Protein AF-0000000081656030 (afdb_homodimer)

Solvent-accessible surface area (backbone atoms only — not comparable to full-atom values): 34416 Å² total; per-residue (Å²): 135,82,82,79,78,76,77,78,74,77,77,77,74,77,75,71,81,72,74,79,58,59,51,71,50,80,95,66,42,71,49,53,39,51,84,74,44,51,61,42,99,42,71,50,68,56,66,80,63,26,50,69,39,39,33,39,32,31,85,90,32,71,89,48,76,42,68,44,46,62,89,38,67,62,38,49,74,75,44,86,71,51,58,90,35,42,36,38,35,43,28,56,27,73,68,33,45,62,78,39,66,64,54,49,51,38,52,50,44,48,53,70,66,42,83,39,33,36,32,37,43,23,40,29,65,37,20,55,50,68,49,47,54,47,27,60,26,25,33,58,55,51,9,39,51,52,38,46,32,51,50,47,48,43,73,75,42,80,42,54,50,68,39,31,34,37,38,9,27,23,51,13,14,31,21,47,19,38,26,15,66,70,33,92,62,44,32,26,29,34,38,25,26,15,31,39,13,81,71,28,60,92,49,51,69,87,63,25,44,32,39,83,24,17,74,34,18,38,30,35,23,23,10,24,35,54,52,74,93,39,66,22,48,11,30,66,70,86,37,32,45,27,30,34,22,46,52,77,10,39,67,40,70,56,42,69,70,92,51,32,52,62,38,14,45,48,42,30,57,52,51,32,42,49,28,53,69,53,82,47,47,37,61,23,16,35,36,80,50,62,90,86,45,70,87,49,32,46,90,51,59,65,92,67,24,38,46,32,56,48,67,69,46,53,83,62,59,62,44,42,27,40,34,65,61,40,55,51,86,68,35,46,76,88,136,80,80,75,77,78,75,78,76,75,78,76,73,75,76,70,79,70,73,78,57,58,51,71,50,82,95,66,42,71,48,53,40,51,82,74,43,50,61,43,98,42,72,50,66,55,66,79,63,26,51,70,39,38,32,39,31,30,84,89,32,72,88,47,77,41,68,45,46,62,89,37,68,63,39,49,73,74,45,87,71,49,58,90,36,43,35,38,36,42,28,55,27,74,69,35,45,61,76,38,65,66,55,48,50,38,52,50,45,48,52,72,67,42,82,38,35,36,32,38,43,22,40,29,66,36,20,56,51,68,50,46,57,48,27,59,27,27,32,60,54,53,10,39,52,52,38,45,31,51,50,46,48,44,72,75,43,81,44,54,50,70,38,30,33,37,39,8,28,23,51,12,15,32,22,47,20,38,26,16,66,71,33,93,61,45,33,26,28,34,38,26,27,15,31,40,13,82,71,29,58,92,49,50,67,89,63,24,44,33,41,84,25,18,74,34,19,38,29,35,23,25,10,23,36,53,50,74,94,40,67,22,48,12,30,68,68,85,39,30,44,27,29,34,22,46,52,76,10,38,67,41,70,55,41,68,70,91,51,32,50,62,39,14,46,48,42,30,57,52,51,32,42,49,28,54,69,54,83,50,51,36,60,23,20,35,36,80,49,61,89,86,46,69,88,50,32,47,91,51,58,65,91,68,24,40,45,32,55,50,68,70,46,54,83,63,60,61,45,41,28,40,34,65,59,40,56,50,86,69,36,46,67,99

pLDDT: mean 89.79, std 16.65, range [24.06, 98.88]

Secondary structure (DSSP, 8-state):
---------------------EEE-GGG-EEE-STTS-SSS-PPPPHHHH--EEEEE-GGGTTS-EEPPTT-HHHHHTS---TTS-EEEEE--TT--TTSHHHHHHHHHHHHHS--EEEEEE-HHHHS-SBHHHHHHHHHHHHHHHHHHHHHHHHHS---GGGEEEEEETHHHHHHHHHHHH-SS--SEEEEES-B-TTTTT--TTTS--GGGSSEEEEE-SS-S-SSSS---B--S--SSEEEEEGGGS--TT--STTHHHHHHHHHHHHHHHHHHTSS--EEEEE-SSTT-GGGB-SS-TTT-EEE-STT--SSS-EEEEE-B-SSSS-B--/---------------------EEE-GGG-EEE-STTS-SSS-PPPPHHHH--EEEEE-GGGTTS-EEPPTT-HHHHHTS---TTS-EEEEE--TT--TTSHHHHHHHHHHHHHS--EEEEEE-HHHHS-SBHHHHHHHHHHHHHHHHHHHHHHHHHS---GGGEEEEEETHHHHHHHHHHHH-SS--SEEEEES-B-TTTTT--TTTS--GGGSSEEEEE-SS-S-SSSS---B--S--SSEEEEEGGGS--TT--STTHHHHHHHHHHHHHHHHHHTSS--EEEEB-SSTT-GGGB-SS-TTT-EEE-STT--SSS-EEEEE---SSSS----

Nearest PDB structures (foldseek):
  1gpl-assembly1_A  TM=9.445E-01  e=8.316E-36  Cavia porcellus
  2oxe-assembly1_A  TM=9.152E-01  e=4.847E-36  Homo sapiens
  2oxe-assembly2_B  TM=9.142E-01  e=9.376E-36  Homo sapiens
  1bu8-assembly1_A  TM=9.340E-01  e=2.930E-35  Rattus norvegicus
  1hpl-assembly2_B  TM=9.244E-01  e=8.948E-34  Equus caballus

InterPro domains:
  IPR000734 Triacylglycerol lipase family [PR00821] (75-94)
  IPR000734 Triacylglycerol lipase family [PR00821] (96-110)
  IPR000734 Triacylglycerol lipase family [PR00821] (140-159)
  IPR000734 Triacylglycerol lipase family [PR00821] (163-181)
  IPR000734 Triacylglycerol lipase family [PR00821] (263-278)
  IPR000734 Triacylglycerol lipase family [PR00821] (293-310)
  IPR000734 Triacylglycerol lipase family [PTHR11610] (12-333)
  IPR002331 Pancreatic lipase [PR00823] (22-39)
  IPR002331 Pancreatic lipase [PR00823] (72-86)
  IPR002331 Pancreatic lipase [PR00823] (95-114)
  IPR002331 Pancreatic lipase [PR00823] (223-240)
  IPR013818 Lipase [PF00151] (22-331)
  IPR029058 Alpha/Beta hydrolase fold [G3DSA:3.40.50.1820] (20-333)
  IPR029058 Alpha/Beta hydrolase fold [SSF53474] (34-332)
  IPR033906 Lipase, N-terminal [cd00707] (50-327)

Structure (mmCIF, N/CA/C/O backbone):
data_AF-0000000081656030-model_v1
#
loop_
_entity.id
_entity.type
_entity.pdbx_description
1 polymer 'Pancreatic lipase-related protein 2-like'
#
loop_
_atom_site.group_PDB
_atom_site.id
_atom_site.type_symbol
_atom_site.label_atom_id
_atom_site.label_alt_id
_atom_site.label_comp_id
_atom_site.label_asym_id
_atom_site.label_entity_id
_atom_site.label_seq_id
_atom_site.pdbx_PDB_ins_code
_atom_site.Cartn_x
_atom_site.Cartn_y
_atom_site.Cartn_z
_atom_site.occupancy
_atom_site.B_iso_or_equiv
_atom_site.auth_seq_id
_atom_site.auth_comp_id
_atom_site.auth_asym_id
_atom_site.auth_atom_id
_atom_site.pdbx_PDB_model_num
ATOM 1 N N . MET A 1 1 ? 15.175 39.237 -67.947 1 24.47 1 MET A N 1
ATOM 2 C CA . MET A 1 1 ? 14.225 39.653 -66.919 1 24.47 1 MET A CA 1
ATOM 3 C C . MET A 1 1 ? 13.581 38.443 -66.251 1 24.47 1 MET A C 1
ATOM 5 O O . MET A 1 1 ? 12.549 37.951 -66.71 1 24.47 1 MET A O 1
ATOM 9 N N . PHE A 1 2 ? 14.295 37.339 -65.993 1 30.3 2 PHE A N 1
ATOM 10 C CA . PHE A 1 2 ? 13.837 36.055 -65.474 1 30.3 2 PHE A CA 1
ATOM 11 C C . PHE A 1 2 ? 13.115 36.235 -64.144 1 30.3 2 PHE A C 1
ATOM 13 O O . PHE A 1 2 ? 13.566 36.995 -63.285 1 30.3 2 PHE A O 1
ATOM 20 N N . ILE A 1 3 ? 11.73 35.967 -64.131 1 29.71 3 ILE A N 1
ATOM 21 C CA . ILE A 1 3 ? 10.666 35.961 -63.133 1 29.71 3 ILE A CA 1
ATOM 22 C C . ILE A 1 3 ? 11.028 35.005 -61.998 1 29.71 3 ILE A C 1
ATOM 24 O O . ILE A 1 3 ? 11.271 33.819 -62.232 1 29.71 3 ILE A O 1
ATOM 28 N N . THR A 1 4 ? 11.648 35.524 -60.893 1 27.37 4 THR A N 1
ATOM 29 C CA . THR A 1 4 ? 12.023 34.921 -59.619 1 27.37 4 THR A CA 1
ATOM 30 C C . THR A 1 4 ? 10.803 34.326 -58.922 1 27.37 4 THR A C 1
ATOM 32 O O . THR A 1 4 ? 9.842 35.039 -58.626 1 27.37 4 THR A O 1
ATOM 35 N N . SER A 1 5 ? 10.361 33.138 -59.379 1 29.13 5 SER A N 1
ATOM 36 C CA . SER A 1 5 ? 9.271 32.431 -58.714 1 29.13 5 SER A CA 1
ATOM 37 C C . SER A 1 5 ? 9.526 32.305 -57.216 1 29.13 5 SER A C 1
ATOM 39 O O . SER A 1 5 ? 10.54 31.741 -56.799 1 29.13 5 SER A O 1
ATOM 41 N N . LEU A 1 6 ? 9.053 33.251 -56.436 1 27.54 6 LEU A N 1
ATOM 42 C CA . LEU A 1 6 ? 9.099 33.254 -54.978 1 27.54 6 LEU A CA 1
ATOM 43 C C . LEU A 1 6 ? 8.357 32.049 -54.409 1 27.54 6 LEU A C 1
ATOM 45 O O . LEU A 1 6 ? 7.155 31.892 -54.631 1 27.54 6 LEU A O 1
ATOM 49 N N . ILE A 1 7 ? 9.037 30.915 -54.288 1 27.22 7 ILE A N 1
ATOM 50 C CA . ILE A 1 7 ? 8.484 29.746 -53.614 1 27.22 7 ILE A CA 1
ATOM 51 C C . ILE A 1 7 ? 8.131 30.101 -52.171 1 27.22 7 ILE A C 1
ATOM 53 O O . ILE A 1 7 ? 9.006 30.469 -51.384 1 27.22 7 ILE A O 1
ATOM 57 N N . VAL A 1 8 ? 6.852 30.499 -51.89 1 26.18 8 VAL A N 1
ATOM 58 C CA . VAL A 1 8 ? 6.315 30.676 -50.545 1 26.18 8 VAL A CA 1
ATOM 59 C C . VAL A 1 8 ? 6.322 29.339 -49.806 1 26.18 8 VAL A C 1
ATOM 61 O O . VAL A 1 8 ? 5.657 28.388 -50.224 1 26.18 8 VAL A O 1
ATOM 64 N N . ILE A 1 9 ? 7.454 29.018 -49.207 1 27.06 9 ILE A N 1
ATOM 65 C CA . ILE A 1 9 ? 7.518 27.881 -48.295 1 27.06 9 ILE A CA 1
ATOM 66 C C . ILE A 1 9 ? 6.54 28.09 -47.141 1 27.06 9 ILE A C 1
ATOM 68 O O . ILE A 1 9 ? 6.688 29.029 -46.356 1 27.06 9 ILE A O 1
ATOM 72 N N . GLY A 1 10 ? 5.291 27.71 -47.372 1 25.87 10 GLY A N 1
ATOM 73 C CA . GLY A 1 10 ? 4.337 27.695 -46.275 1 25.87 10 GLY A CA 1
ATOM 74 C C . GLY A 1 10 ? 4.826 26.913 -45.07 1 25.87 10 GLY A C 1
ATOM 75 O O . GLY A 1 10 ? 5.116 25.719 -45.174 1 25.87 10 GLY A O 1
ATOM 76 N N . ILE A 1 11 ? 5.406 27.571 -44.088 1 28.11 11 ILE A N 1
ATOM 77 C CA . ILE A 1 11 ? 5.729 27.052 -42.764 1 28.11 11 ILE A CA 1
ATOM 78 C C . ILE A 1 11 ? 4.463 26.525 -42.093 1 28.11 11 ILE A C 1
ATOM 80 O O . ILE A 1 11 ? 3.53 27.288 -41.83 1 28.11 11 ILE A O 1
ATOM 84 N N . PHE A 1 12 ? 4.054 25.307 -42.405 1 27.23 12 PHE A N 1
ATOM 85 C CA . PHE A 1 12 ? 3.037 24.661 -41.584 1 27.23 12 PHE A CA 1
ATOM 86 C C . PHE A 1 12 ? 3.465 24.621 -40.122 1 27.23 12 PHE A C 1
ATOM 88 O O . PHE A 1 12 ? 4.444 23.958 -39.774 1 27.23 12 PHE A O 1
ATOM 95 N N . CYS A 1 13 ? 3.16 25.627 -39.32 1 26.56 13 CYS A N 1
ATOM 96 C CA . CYS A 1 13 ? 3.208 25.591 -37.862 1 26.56 13 CYS A CA 1
ATOM 97 C C . CYS A 1 13 ? 2.353 24.454 -37.316 1 26.56 13 CYS A C 1
ATOM 99 O O . CYS A 1 13 ? 1.128 24.474 -37.448 1 26.56 13 CYS A O 1
ATOM 101 N N . SER A 1 14 ? 2.789 23.254 -37.341 1 28.54 14 SER A N 1
ATOM 102 C CA . SER A 1 14 ? 2.119 22.245 -36.527 1 28.54 14 SER A CA 1
ATOM 103 C C . SER A 1 14 ? 1.804 22.778 -35.134 1 28.54 14 SER A C 1
ATOM 105 O O . SER A 1 14 ? 2.708 23.182 -34.399 1 28.54 14 SER A O 1
ATOM 107 N N . VAL A 1 15 ? 0.616 23.292 -34.892 1 32.31 15 VAL A N 1
ATOM 108 C CA . VAL A 1 15 ? 0.016 23.562 -33.59 1 32.31 15 VAL A CA 1
ATOM 109 C C . VAL A 1 15 ? 0.138 22.328 -32.699 1 32.31 15 VAL A C 1
ATOM 111 O O . VAL A 1 15 ? -0.451 21.283 -32.99 1 32.31 15 VAL A O 1
ATOM 114 N N . SER A 1 16 ? 1.2 22.085 -32.021 1 32.71 16 SER A N 1
ATOM 115 C CA . SER A 1 16 ? 1.255 21.169 -30.887 1 32.71 16 SER A CA 1
ATOM 116 C C . SER A 1 16 ? 0.045 21.344 -29.975 1 32.71 16 SER A C 1
ATOM 118 O O . SER A 1 16 ? -0.287 22.465 -29.584 1 32.71 16 SER A O 1
ATOM 120 N N . GLU A 1 17 ? -1.004 20.658 -30.074 1 35.82 17 GLU A N 1
ATOM 121 C CA . GLU A 1 17 ? -2.103 20.66 -29.113 1 35.82 17 GLU A CA 1
ATOM 122 C C . GLU A 1 17 ? -1.588 20.827 -27.686 1 35.82 17 GLU A C 1
ATOM 124 O O . GLU A 1 17 ? -0.842 19.982 -27.187 1 35.82 17 GLU A O 1
ATOM 129 N N . SER A 1 18 ? -1.325 21.984 -27.212 1 36.19 18 SER A N 1
ATOM 130 C CA . SER A 1 18 ? -0.916 22.378 -25.868 1 36.19 18 SER A CA 1
ATOM 131 C C . SER A 1 18 ? -1.805 21.736 -24.808 1 36.19 18 SER A C 1
ATOM 133 O O . SER A 1 18 ? -2.996 22.042 -24.722 1 36.19 18 SER A O 1
ATOM 135 N N . ARG A 1 19 ? -1.912 20.393 -24.547 1 43.48 19 ARG A N 1
ATOM 136 C CA . ARG A 1 19 ? -2.526 19.928 -23.307 1 43.48 19 ARG A CA 1
ATOM 137 C C . ARG A 1 19 ? -2.487 21.013 -22.236 1 43.48 19 ARG A C 1
ATOM 139 O O . ARG A 1 19 ? -1.435 21.604 -21.982 1 43.48 19 ARG A O 1
ATOM 146 N N . ASP A 1 20 ? -3.554 21.611 -21.876 1 58.95 20 ASP A N 1
ATOM 147 C CA . ASP A 1 20 ? -3.68 22.715 -20.93 1 58.95 20 ASP A CA 1
ATOM 148 C C . ASP A 1 20 ? -3.033 22.367 -19.591 1 58.95 20 ASP A C 1
ATOM 150 O O . ASP A 1 20 ? -3.443 21.413 -18.927 1 58.95 20 ASP A O 1
ATOM 154 N N . ASP A 1 21 ? -1.782 22.786 -19.23 1 82.96 21 ASP A N 1
ATOM 155 C CA . ASP A 1 21 ? -0.865 22.529 -18.124 1 82.96 21 ASP A CA 1
ATOM 156 C C . ASP A 1 21 ? -1.292 23.286 -16.869 1 82.96 21 ASP A C 1
ATOM 158 O O . ASP A 1 21 ? -0.501 23.451 -15.938 1 82.96 21 ASP A O 1
ATOM 162 N N . THR A 1 22 ? -2.699 23.913 -17.038 1 93.46 22 THR A N 1
ATOM 163 C CA . THR A 1 22 ? -3.159 24.672 -15.881 1 93.46 22 THR A CA 1
ATOM 164 C C . THR A 1 22 ? -4.657 24.474 -15.666 1 93.46 22 THR A C 1
ATOM 166 O O . THR A 1 22 ? -5.431 24.46 -16.625 1 93.46 22 THR A O 1
ATOM 169 N N . VAL A 1 23 ? -5.109 24.299 -14.453 1 97.08 23 VAL A N 1
ATOM 170 C CA . VAL A 1 23 ? -6.515 24.269 -14.064 1 97.08 23 VAL A CA 1
ATOM 171 C C . VAL A 1 23 ? -6.767 25.293 -12.96 1 97.08 23 VAL A C 1
ATOM 173 O O . VAL A 1 23 ? -5.885 25.564 -12.142 1 97.08 23 VAL A O 1
ATOM 176 N N . CYS A 1 24 ? -7.968 25.892 -12.939 1 96.84 24 CYS A N 1
ATOM 177 C CA . CYS A 1 24 ? -8.314 26.894 -11.937 1 96.84 24 CYS A CA 1
ATOM 178 C C . CYS A 1 24 ? -9.612 26.53 -11.227 1 96.84 24 CYS A C 1
ATOM 180 O O . CYS A 1 24 ? -10.545 26.021 -11.852 1 96.84 24 CYS A O 1
ATOM 182 N N . TYR A 1 25 ? -9.643 26.822 -9.995 1 97.02 25 TYR A N 1
ATOM 183 C CA . TYR A 1 25 ? -10.815 26.518 -9.183 1 97.02 25 TYR A CA 1
ATOM 184 C C . TYR A 1 25 ? -11.236 27.728 -8.358 1 97.02 25 TYR A C 1
ATOM 186 O O . TYR A 1 25 ? -10.907 27.824 -7.173 1 97.02 25 TYR A O 1
ATOM 194 N N . GLY A 1 26 ? -11.928 28.641 -8.946 1 94.08 26 GLY A N 1
ATOM 195 C CA . GLY A 1 26 ? -12.556 29.776 -8.29 1 94.08 26 GLY A CA 1
ATOM 196 C C . GLY A 1 26 ? -11.669 30.425 -7.243 1 94.08 26 GLY A C 1
ATOM 197 O O . GLY A 1 26 ? -10.594 30.936 -7.563 1 94.08 26 GLY A O 1
ATOM 198 N N . ASP A 1 27 ? -12.058 30.29 -5.971 1 94.46 27 ASP A N 1
ATOM 199 C CA . ASP A 1 27 ? -11.44 30.997 -4.854 1 94.46 27 ASP A CA 1
ATOM 200 C C . ASP A 1 27 ? -10.127 30.335 -4.443 1 94.46 27 ASP A C 1
ATOM 202 O O . ASP A 1 27 ? -9.367 30.892 -3.649 1 94.46 27 ASP A O 1
ATOM 206 N N . LEU A 1 28 ? -9.767 29.183 -4.997 1 95.7 28 LEU A N 1
ATOM 207 C CA . LEU A 1 28 ? -8.582 28.442 -4.579 1 95.7 28 LEU A CA 1
ATOM 208 C C . LEU A 1 28 ? -7.396 28.756 -5.485 1 95.7 28 LEU A C 1
ATOM 210 O O . LEU A 1 28 ? -6.254 28.425 -5.157 1 95.7 28 LEU A O 1
ATOM 214 N N . GLY A 1 29 ? -7.713 29.42 -6.612 1 94.61 29 GLY A N 1
ATOM 215 C CA . GLY A 1 29 ? -6.645 29.802 -7.522 1 94.61 29 GLY A CA 1
ATOM 216 C C . GLY A 1 29 ? -6.386 28.77 -8.604 1 94.61 29 GLY A C 1
ATOM 217 O O . GLY A 1 29 ? -7.248 27.938 -8.895 1 94.61 29 GLY A O 1
ATOM 218 N N . CYS A 1 30 ? -5.234 28.956 -9.275 1 96.3 30 CYS A N 1
ATOM 219 C CA . CYS A 1 30 ? -4.913 28.111 -10.419 1 96.3 30 CYS A CA 1
ATOM 220 C C . CYS A 1 30 ? -3.72 27.213 -10.116 1 96.3 30 CYS A C 1
ATOM 222 O O . CYS A 1 30 ? -2.864 27.564 -9.303 1 96.3 30 CYS A O 1
ATOM 224 N N . PHE A 1 31 ? -3.703 26.069 -10.702 1 96.56 31 PHE A N 1
ATOM 225 C CA . PHE A 1 31 ? -2.677 25.052 -10.509 1 96.56 31 PHE A CA 1
ATOM 226 C C . PHE A 1 31 ? -2.081 24.624 -11.845 1 96.56 31 PHE A C 1
ATOM 228 O O . PHE A 1 31 ? -2.814 24.332 -12.792 1 96.56 31 PHE A O 1
ATOM 235 N N . THR A 1 32 ? -0.729 24.651 -11.895 1 95.31 32 THR A N 1
ATOM 236 C CA . THR A 1 32 ? -0.035 24.333 -13.138 1 95.31 32 THR A CA 1
ATOM 237 C C . THR A 1 32 ? 0.976 23.211 -12.92 1 95.31 32 THR A C 1
ATOM 239 O O . THR A 1 32 ? 1.354 22.92 -11.783 1 95.31 32 THR A O 1
ATOM 242 N N . ASN A 1 33 ? 1.391 22.559 -13.928 1 93.78 33 ASN A N 1
ATOM 243 C CA . ASN A 1 33 ? 2.466 21.574 -13.859 1 93.78 33 ASN A CA 1
ATOM 244 C C . ASN A 1 33 ? 3.788 22.152 -14.357 1 93.78 33 ASN A C 1
ATOM 246 O O . ASN A 1 33 ? 4.723 21.406 -14.655 1 93.78 33 ASN A O 1
ATOM 250 N N . ASP A 1 34 ? 3.783 23.449 -14.509 1 93.34 34 ASP A N 1
ATOM 251 C CA . ASP A 1 34 ? 5.058 24.1 -14.797 1 93.34 34 ASP A CA 1
ATOM 252 C C . ASP A 1 34 ? 5.976 24.074 -13.577 1 93.34 34 ASP A C 1
ATOM 254 O O . ASP A 1 34 ? 5.504 23.997 -12.44 1 93.34 34 ASP A O 1
ATOM 258 N N . PRO A 1 35 ? 7.207 24.209 -13.895 1 93.11 35 PRO A N 1
ATOM 259 C CA . PRO A 1 35 ? 8.106 24.286 -12.741 1 93.11 35 PRO A CA 1
ATOM 260 C C . PRO A 1 35 ? 7.715 25.39 -11.761 1 93.11 35 PRO A C 1
ATOM 262 O O . PRO A 1 35 ? 7.278 26.465 -12.179 1 93.11 35 PRO A O 1
ATOM 265 N N . PRO A 1 36 ? 7.798 25.076 -10.548 1 94.77 36 PRO A N 1
ATOM 266 C CA . PRO A 1 36 ? 8.46 23.923 -9.934 1 94.77 36 PRO A CA 1
ATOM 267 C C . PRO A 1 36 ? 7.501 22.763 -9.671 1 94.77 36 PRO A C 1
ATOM 269 O O . PRO A 1 36 ? 7.877 21.781 -9.027 1 94.77 36 PRO A O 1
ATOM 272 N N . PHE A 1 37 ? 6.261 22.85 -10.202 1 95.07 37 PHE A N 1
ATOM 273 C CA . PHE A 1 37 ? 5.236 21.858 -9.896 1 95.07 37 PHE A CA 1
ATOM 274 C C . PHE A 1 37 ? 5.147 20.813 -11.001 1 95.07 37 PHE A C 1
ATOM 276 O O . PHE A 1 37 ? 4.052 20.374 -11.361 1 95.07 37 PHE A O 1
ATOM 283 N N . ASP A 1 38 ? 6.265 20.522 -11.588 1 95.11 38 ASP A N 1
ATOM 284 C CA . ASP A 1 38 ? 6.321 19.525 -12.652 1 95.11 38 ASP A CA 1
ATOM 285 C C . ASP A 1 38 ? 6.771 18.169 -12.111 1 95.11 38 ASP A C 1
ATOM 287 O O . ASP A 1 38 ? 7.298 17.341 -12.857 1 95.11 38 ASP A O 1
ATOM 291 N N . ASN A 1 39 ? 6.616 17.952 -10.798 1 94.46 39 ASN A N 1
ATOM 292 C CA . ASN A 1 39 ? 7.043 16.711 -10.16 1 94.46 39 ASN A CA 1
ATOM 293 C C . ASN A 1 39 ? 6.123 15.549 -10.523 1 94.46 39 ASN A C 1
ATOM 295 O O . ASN A 1 39 ? 6.467 14.387 -10.3 1 94.46 39 ASN A O 1
ATOM 299 N N . VAL A 1 40 ? 4.91 15.843 -11.006 1 93.5 40 VAL A N 1
ATOM 300 C CA . VAL A 1 40 ? 4.029 14.819 -11.558 1 93.5 40 VAL A CA 1
ATOM 301 C C . VAL A 1 40 ? 3.35 15.347 -12.82 1 93.5 40 VAL A C 1
ATOM 303 O O . VAL A 1 40 ? 3.189 16.558 -12.986 1 93.5 40 VAL A O 1
ATOM 306 N N . ASP A 1 41 ? 3.001 14.399 -13.676 1 89.05 41 ASP A N 1
ATOM 307 C CA . ASP A 1 41 ? 2.302 14.771 -14.902 1 89.05 41 ASP A CA 1
ATOM 308 C C . ASP A 1 41 ? 0.789 14.656 -14.729 1 89.05 41 ASP A C 1
ATOM 310 O O . ASP A 1 41 ? 0.134 13.893 -15.442 1 89.05 41 ASP A O 1
ATOM 314 N N . ALA A 1 42 ? 0.23 15.24 -13.788 1 92.73 42 ALA A N 1
ATOM 315 C CA . ALA A 1 42 ? -1.202 15.271 -13.503 1 92.73 42 ALA A CA 1
ATOM 316 C C . ALA A 1 42 ? -1.606 16.598 -12.866 1 92.73 42 ALA A C 1
ATOM 318 O O . ALA A 1 42 ? -0.877 17.141 -12.033 1 92.73 42 ALA A O 1
ATOM 319 N N . LEU A 1 43 ? -2.678 17.097 -13.311 1 96.73 43 LEU A N 1
ATOM 320 C CA . LEU A 1 43 ? -3.266 18.261 -12.657 1 96.73 43 LEU A CA 1
ATOM 321 C C . LEU A 1 43 ? -4.223 17.836 -11.549 1 96.73 43 LEU A C 1
ATOM 323 O O . LEU A 1 43 ? -4.81 16.753 -11.611 1 96.73 43 LEU A O 1
ATOM 327 N N . PRO A 1 44 ? -4.321 18.593 -10.492 1 97.67 44 PRO A N 1
ATOM 328 C CA . PRO A 1 44 ? -5.259 18.226 -9.429 1 97.67 44 PRO A CA 1
ATOM 329 C C . PRO A 1 44 ? -6.701 18.126 -9.923 1 97.67 44 PRO A C 1
ATOM 331 O O . PRO A 1 44 ? -7.113 18.894 -10.796 1 97.67 44 PRO A O 1
ATOM 334 N N . GLU A 1 45 ? -7.381 17.238 -9.361 1 97.55 45 GLU A N 1
ATOM 335 C CA . GLU A 1 45 ? -8.809 17.111 -9.637 1 97.55 45 GLU A CA 1
ATOM 336 C C . GLU A 1 45 ? -9.593 18.274 -9.036 1 97.55 45 GLU A C 1
ATOM 338 O O . GLU A 1 45 ? -9.073 19.012 -8.197 1 97.55 45 GLU A O 1
ATOM 343 N N . GLU A 1 46 ? -10.825 18.427 -9.457 1 97.16 46 GLU A N 1
ATOM 344 C CA . GLU A 1 46 ? -11.658 19.51 -8.943 1 97.16 46 GLU A CA 1
ATOM 345 C C . GLU A 1 46 ? -11.992 19.298 -7.47 1 97.16 46 GLU A C 1
ATOM 347 O O . GLU A 1 46 ? -12.181 18.163 -7.028 1 97.16 46 GLU A O 1
ATOM 352 N N . PRO A 1 47 ? -12.147 20.395 -6.738 1 97.65 47 PRO A N 1
ATOM 353 C CA . PRO A 1 47 ? -12.442 20.313 -5.306 1 97.65 47 PRO A CA 1
ATOM 354 C C . PRO A 1 47 ? -13.659 19.441 -5.003 1 97.65 47 PRO A C 1
ATOM 356 O O . PRO A 1 47 ? -13.666 18.708 -4.01 1 97.65 47 PRO A O 1
ATOM 359 N N . GLU A 1 48 ? -14.65 19.401 -5.879 1 96.86 48 GLU A N 1
ATOM 360 C CA . GLU A 1 48 ? -15.863 18.619 -5.658 1 96.86 48 GLU A CA 1
ATOM 361 C C . GLU A 1 48 ? -15.575 17.122 -5.733 1 96.86 48 GLU A C 1
ATOM 363 O O . GLU A 1 48 ? -16.215 16.326 -5.042 1 96.86 48 GLU A O 1
ATOM 368 N N . ASP A 1 49 ? -14.605 16.806 -6.549 1 96.14 49 ASP A N 1
ATOM 369 C CA . ASP A 1 49 ? -14.223 15.403 -6.674 1 96.14 49 ASP A CA 1
ATOM 370 C C . ASP A 1 49 ? -13.364 14.96 -5.491 1 96.14 49 ASP A C 1
ATOM 372 O O . ASP A 1 49 ? -13.443 13.809 -5.056 1 96.14 49 ASP A O 1
ATOM 376 N N . ILE A 1 50 ? -12.541 15.866 -5.045 1 97 50 ILE A N 1
ATOM 377 C CA . ILE A 1 50 ? -11.699 15.562 -3.893 1 97 50 ILE A CA 1
ATOM 378 C C . ILE A 1 50 ? -12.552 15.519 -2.627 1 97 50 ILE A C 1
ATOM 380 O O . ILE A 1 50 ? -12.308 14.704 -1.735 1 97 50 ILE A O 1
ATOM 384 N N . ASN A 1 51 ? -13.521 16.456 -2.56 1 97.12 51 ASN A N 1
ATOM 385 C CA . ASN A 1 51 ? -14.535 16.481 -1.511 1 97.12 51 ASN A CA 1
ATOM 386 C C . ASN A 1 51 ? -13.904 16.522 -0.122 1 97.12 51 ASN A C 1
ATOM 388 O O . ASN A 1 51 ? -14.206 15.681 0.726 1 97.12 51 ASN A O 1
ATOM 392 N N . THR A 1 52 ? -13.029 17.474 0.116 1 97.83 52 THR A N 1
ATOM 393 C CA . THR A 1 52 ? -12.336 17.625 1.39 1 97.83 52 THR A CA 1
ATOM 394 C C . THR A 1 52 ? -13.321 17.968 2.504 1 97.83 52 THR A C 1
ATOM 396 O O . THR A 1 52 ? -14.148 18.87 2.353 1 97.83 52 THR A O 1
ATOM 399 N N . GLY A 1 53 ? -13.234 17.231 3.541 1 97.82 53 GLY A N 1
ATOM 400 C CA . GLY A 1 53 ? -14.028 17.501 4.728 1 97.82 53 GLY A CA 1
ATOM 401 C C . GLY A 1 53 ? -13.195 17.94 5.917 1 97.82 53 GLY A C 1
ATOM 402 O O . GLY A 1 53 ? -12.064 17.482 6.092 1 97.82 53 GLY A O 1
ATOM 403 N N . PHE A 1 54 ? -13.775 18.847 6.702 1 98.6 54 PHE A N 1
ATOM 404 C CA . PHE A 1 54 ? -13.154 19.312 7.936 1 98.6 54 PHE A CA 1
ATOM 405 C C . PHE A 1 54 ? -14.016 18.958 9.143 1 98.6 54 PHE A C 1
ATOM 407 O O . PHE A 1 54 ? -15.119 19.486 9.301 1 98.6 54 PHE A O 1
ATOM 414 N N . TRP A 1 55 ? -13.465 18.069 9.958 1 98.56 55 TRP A N 1
ATOM 415 C CA . TRP A 1 55 ? -14.226 17.537 11.084 1 98.56 55 TRP A CA 1
ATOM 416 C C . TRP A 1 55 ? -13.661 18.039 12.409 1 98.56 55 TRP A C 1
ATOM 418 O O . TRP A 1 55 ? -12.531 17.707 12.775 1 98.56 55 TRP A O 1
ATOM 428 N N . LEU A 1 56 ? -14.461 18.747 13.119 1 98.76 56 LEU A N 1
ATOM 429 C CA . LEU A 1 56 ? -14.044 19.32 14.394 1 98.76 56 LEU A CA 1
ATOM 430 C C . LEU A 1 56 ? -14.415 18.398 15.551 1 98.76 56 LEU A C 1
ATOM 432 O O . LEU A 1 56 ? -15.538 17.893 15.613 1 98.76 56 LEU A O 1
ATOM 436 N N . TYR A 1 57 ? -13.471 18.194 16.42 1 98.58 57 TYR A N 1
ATOM 437 C CA . TYR A 1 57 ? -13.647 17.504 17.693 1 98.58 57 TYR A CA 1
ATOM 438 C C . TYR A 1 57 ? -13.089 18.333 18.844 1 98.58 57 TYR A C 1
ATOM 440 O O . TYR A 1 57 ? -12.044 18.973 18.706 1 98.58 57 TYR A O 1
ATOM 448 N N . THR A 1 58 ? -13.761 18.391 19.879 1 98.59 58 THR A N 1
ATOM 449 C CA . THR A 1 58 ? -13.354 18.949 21.164 1 98.59 58 THR A CA 1
ATOM 450 C C . THR A 1 58 ? -13.706 17.996 22.303 1 98.59 58 THR A C 1
ATOM 452 O O . THR A 1 58 ? -14.192 16.889 22.065 1 98.59 58 THR A O 1
ATOM 455 N N . ARG A 1 59 ? -13.421 18.379 23.536 1 98.18 59 ARG A N 1
ATOM 456 C CA . ARG A 1 59 ? -13.805 17.529 24.659 1 98.18 59 ARG A CA 1
ATOM 457 C C . ARG A 1 59 ? -15.322 17.437 24.782 1 98.18 59 ARG A C 1
ATOM 459 O O . ARG A 1 59 ? -15.847 16.48 25.355 1 98.18 59 ARG A O 1
ATOM 466 N N . GLN A 1 60 ? -16.077 18.398 24.193 1 97.64 60 GLN A N 1
ATOM 467 C CA . GLN A 1 60 ? -17.532 18.44 24.285 1 97.64 60 GLN A CA 1
ATOM 468 C C . GLN A 1 60 ? -18.175 17.509 23.261 1 97.64 60 GLN A C 1
ATOM 470 O O . GLN A 1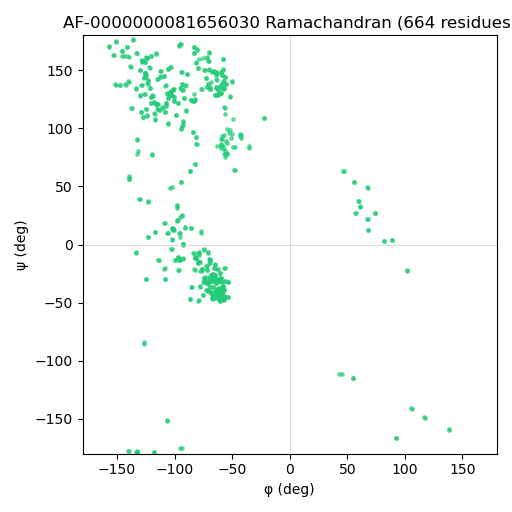 60 ? -19.34 17.13 23.404 1 97.64 60 GLN A O 1
ATOM 475 N N . ASN A 1 61 ? -17.471 17.161 22.201 1 97.53 61 ASN A N 1
ATOM 476 C CA . ASN A 1 61 ? -17.958 16.265 21.157 1 97.53 61 ASN A CA 1
ATOM 477 C C . ASN A 1 61 ? -16.87 15.299 20.696 1 97.53 61 ASN A C 1
ATOM 479 O O . ASN A 1 61 ? -16.596 15.193 19.499 1 97.53 61 ASN A O 1
ATOM 483 N N . ARG A 1 62 ? -16.324 14.561 21.606 1 95.46 62 ARG A N 1
ATOM 484 C CA . ARG A 1 62 ? -15.144 13.722 21.421 1 95.46 62 ARG A CA 1
ATOM 485 C C . ARG A 1 62 ? -15.393 12.653 20.362 1 95.46 62 ARG A C 1
ATOM 487 O O . ARG A 1 62 ? -14.475 12.262 19.639 1 95.46 62 ARG A O 1
ATOM 494 N N . ASP A 1 63 ? -16.642 12.212 20.216 1 93.75 63 ASP A N 1
ATOM 495 C CA . ASP A 1 63 ? -16.918 11.039 19.391 1 93.75 63 ASP A CA 1
ATOM 496 C C . ASP A 1 63 ? -17.924 11.366 18.29 1 93.75 63 ASP A C 1
ATOM 498 O O . ASP A 1 63 ? -18.396 10.47 17.587 1 93.75 63 ASP A O 1
ATOM 502 N N . SER A 1 64 ? -18.272 12.607 18.163 1 95.82 64 SER A N 1
ATOM 503 C CA . SER A 1 64 ? -19.205 13.055 17.135 1 95.82 64 SER A CA 1
ATOM 504 C C . SER A 1 64 ? -18.642 14.238 16.355 1 95.82 64 SER A C 1
ATOM 506 O O . SER A 1 64 ? -18.491 15.333 16.901 1 95.82 64 SER A O 1
ATOM 508 N N . LYS A 1 65 ? -18.413 13.986 15.183 1 96.45 65 LYS A N 1
ATOM 509 C CA . LYS A 1 65 ? -17.769 15.047 14.415 1 96.45 65 LYS A CA 1
ATOM 510 C C . LYS A 1 65 ? -18.745 16.183 14.122 1 96.45 65 LYS A C 1
ATOM 512 O O . LYS A 1 65 ? -19.929 15.943 13.878 1 96.45 65 LYS A O 1
ATOM 517 N N . GLN A 1 66 ? -18.321 17.423 14.137 1 98.31 66 GLN A N 1
ATOM 518 C CA . GLN A 1 66 ? -18.975 18.593 13.558 1 98.31 66 GLN A CA 1
ATOM 519 C C . GLN A 1 66 ? -18.272 19.04 12.28 1 98.31 66 GLN A C 1
ATOM 521 O O . GLN A 1 66 ? -17.05 19.197 12.259 1 98.31 66 GLN A O 1
ATOM 526 N N . VAL A 1 67 ? -19.058 19.128 11.279 1 98.18 67 VAL A N 1
ATOM 527 C CA . VAL A 1 67 ? -18.488 19.496 9.986 1 98.18 67 VAL A CA 1
ATOM 528 C C . VAL A 1 67 ? -18.369 21.015 9.888 1 98.18 67 VAL A C 1
ATOM 530 O O . VAL A 1 67 ? -19.344 21.736 10.11 1 98.18 67 VAL A O 1
ATOM 533 N N . ILE A 1 68 ? -17.188 21.523 9.638 1 98.66 68 ILE A N 1
ATOM 534 C CA . ILE A 1 68 ? -16.954 22.939 9.376 1 98.66 68 ILE A CA 1
ATOM 535 C C . ILE A 1 68 ? -16.808 23.169 7.874 1 98.66 68 ILE A C 1
ATOM 537 O O . ILE A 1 68 ? -15.987 22.523 7.217 1 98.66 68 ILE A O 1
ATOM 541 N N . ASP A 1 69 ? -17.626 24.012 7.375 1 98.08 69 ASP A N 1
ATOM 542 C CA . ASP A 1 69 ? -17.576 24.383 5.964 1 98.08 69 ASP A CA 1
ATOM 543 C C . ASP A 1 69 ? -16.801 25.684 5.765 1 98.08 69 ASP A C 1
ATOM 545 O O . ASP A 1 69 ? -17.206 26.736 6.264 1 98.08 69 ASP A O 1
ATOM 549 N N . ARG A 1 70 ? -15.767 25.626 4.981 1 96.71 70 ARG A N 1
ATOM 550 C CA . ARG A 1 70 ? -14.899 26.783 4.784 1 96.71 70 ARG A CA 1
ATOM 551 C C . ARG A 1 70 ? -15.651 27.92 4.101 1 96.71 70 ARG A C 1
ATOM 553 O O . ARG A 1 70 ? -15.202 29.069 4.122 1 96.71 70 ARG A O 1
ATOM 560 N N . LYS A 1 71 ? -16.749 27.624 3.512 1 96.71 71 LYS A N 1
ATOM 561 C CA . LYS A 1 71 ? -17.502 28.636 2.778 1 96.71 71 LYS A CA 1
ATOM 562 C C . LYS A 1 71 ? -18.707 29.117 3.583 1 96.71 71 LYS A C 1
ATOM 564 O O . LYS A 1 71 ? -19.441 30.003 3.142 1 96.71 71 LYS A O 1
ATOM 569 N N . ASP A 1 72 ? -18.952 28.523 4.769 1 97.77 72 ASP A N 1
ATOM 570 C CA . ASP A 1 72 ? -20.102 28.876 5.595 1 97.77 72 ASP A CA 1
ATOM 571 C C . ASP A 1 72 ? -19.689 29.091 7.049 1 97.77 72 ASP A C 1
ATOM 573 O O . ASP A 1 72 ? -19.83 28.19 7.879 1 97.77 72 ASP A O 1
ATOM 577 N N . PRO A 1 73 ? -19.338 30.305 7.411 1 97.61 73 PRO A N 1
ATOM 578 C CA . PRO A 1 73 ? -18.87 30.62 8.763 1 97.61 73 PRO A CA 1
ATOM 579 C C . PRO A 1 73 ? -19.877 30.226 9.842 1 97.61 73 PRO A C 1
ATOM 581 O O . PRO A 1 73 ? -19.5 30.03 11.001 1 97.61 73 PRO A O 1
ATOM 584 N N . ALA A 1 74 ? -21.138 30.061 9.474 1 98.23 74 ALA A N 1
ATOM 585 C CA . ALA A 1 74 ? -22.148 29.662 10.45 1 98.23 74 ALA A CA 1
ATOM 586 C C . ALA A 1 74 ? -21.825 28.296 11.048 1 98.23 74 ALA A C 1
ATOM 588 O O . ALA A 1 74 ? -22.113 28.04 12.219 1 98.23 74 ALA A O 1
ATOM 589 N N . THR A 1 75 ? -21.192 27.476 10.257 1 98.47 75 THR A N 1
ATOM 590 C CA . THR A 1 75 ? -20.856 26.141 10.74 1 98.47 75 THR A CA 1
ATOM 591 C C . THR A 1 75 ? -19.795 26.213 11.834 1 98.47 75 THR A C 1
ATOM 593 O O . THR A 1 75 ? -19.752 25.358 12.721 1 98.47 75 THR A O 1
ATOM 596 N N . LEU A 1 76 ? -18.956 27.192 11.819 1 98.42 76 LEU A N 1
ATOM 597 C CA . LEU A 1 76 ? -17.968 27.412 12.87 1 98.42 76 LEU A CA 1
ATOM 598 C C . LEU A 1 76 ? -18.624 27.99 14.12 1 98.42 76 LEU A C 1
ATOM 600 O O . LEU A 1 76 ? -18.364 27.527 15.233 1 98.42 76 LEU A O 1
ATOM 604 N N . HIS A 1 77 ? -19.54 28.981 13.913 1 97.66 77 HIS A N 1
ATOM 605 C CA . HIS A 1 77 ? -20.179 29.673 15.026 1 97.66 77 HIS A CA 1
ATOM 606 C C . HIS A 1 77 ? -21.124 28.745 15.783 1 97.66 77 HIS A C 1
ATOM 608 O O . HIS A 1 77 ? -21.32 28.903 16.99 1 97.66 77 HIS A O 1
ATOM 614 N N . ASN A 1 78 ? -21.695 27.813 15.056 1 97.76 78 ASN A N 1
ATOM 615 C CA . ASN A 1 78 ? -22.612 26.862 15.674 1 97.76 78 ASN A CA 1
ATOM 616 C C . ASN A 1 78 ? -21.893 25.584 16.097 1 97.76 78 ASN A C 1
ATOM 618 O O . ASN A 1 78 ? -22.486 24.504 16.099 1 97.76 78 ASN A O 1
ATOM 622 N N . SER A 1 79 ? -20.636 25.677 16.333 1 98.39 79 SER A N 1
ATOM 623 C CA . SER A 1 79 ? -19.849 24.52 16.746 1 98.39 79 SER A CA 1
ATOM 624 C C . SER A 1 79 ? -19.243 24.728 18.13 1 98.39 79 SER A C 1
ATOM 626 O O . SER A 1 79 ? -19.495 25.747 18.776 1 98.39 79 SER A O 1
ATOM 628 N N . TYR A 1 80 ? -18.485 23.772 18.613 1 98.5 80 TYR A N 1
ATOM 629 C CA . TYR A 1 80 ? -17.832 23.839 19.915 1 98.5 80 TYR A CA 1
ATOM 630 C C . TYR A 1 80 ? -16.439 24.446 19.796 1 98.5 80 TYR A C 1
ATOM 632 O O . TYR A 1 80 ? -15.643 24.379 20.736 1 98.5 80 TYR A O 1
ATOM 640 N N . PHE A 1 81 ? -16.182 25.069 18.645 1 98.58 81 PHE A N 1
ATOM 641 C CA . PHE A 1 81 ? -14.883 25.701 18.445 1 98.58 81 PHE A CA 1
ATOM 642 C C . PHE A 1 81 ? -14.659 26.813 19.462 1 98.58 81 PHE A C 1
ATOM 644 O O . PHE A 1 81 ? -15.557 27.617 19.718 1 98.58 81 PHE A O 1
ATOM 651 N N . ASP A 1 82 ? -13.464 26.782 20.05 1 98.29 82 ASP A N 1
ATOM 652 C CA . ASP A 1 82 ? -13.082 27.769 21.054 1 98.29 82 ASP A CA 1
ATOM 653 C C . ASP A 1 82 ? -11.749 28.425 20.701 1 98.29 82 ASP A C 1
ATOM 655 O O . ASP A 1 82 ? -10.695 27.793 20.796 1 98.29 82 ASP A O 1
ATOM 659 N N . ASP A 1 83 ? -11.762 29.659 20.328 1 97.09 83 ASP A N 1
ATOM 660 C CA . ASP A 1 83 ? -10.577 30.332 19.804 1 97.09 83 ASP A CA 1
ATOM 661 C C . ASP A 1 83 ? -9.586 30.648 20.922 1 97.09 83 ASP A C 1
ATOM 663 O O . ASP A 1 83 ? -8.488 31.146 20.663 1 97.09 83 ASP A O 1
ATOM 667 N N . SER A 1 84 ? -9.911 30.391 22.156 1 97.3 84 SER A N 1
ATOM 668 C CA . SER A 1 84 ? -8.957 30.527 23.252 1 97.3 84 SER A CA 1
ATOM 669 C C . SER A 1 84 ? -8.056 29.301 23.356 1 97.3 84 SER A C 1
ATOM 671 O O . SER A 1 84 ? -7.037 29.33 24.049 1 97.3 84 SER A O 1
ATOM 673 N N . LYS A 1 85 ? -8.425 28.299 22.638 1 97.97 85 LYS A N 1
ATOM 674 C CA . LYS A 1 85 ? -7.696 27.036 22.704 1 97.97 85 LYS A CA 1
ATOM 675 C C . LYS A 1 85 ? -6.8 26.854 21.482 1 97.97 85 LYS A C 1
ATOM 677 O O . LYS A 1 85 ? -7.087 27.39 20.41 1 97.97 85 LYS A O 1
ATOM 682 N N . ASP A 1 86 ? -5.732 26.093 21.698 1 98 86 ASP A N 1
ATOM 683 C CA . ASP A 1 86 ? -4.907 25.724 20.551 1 98 86 ASP A CA 1
ATOM 684 C C . ASP A 1 86 ? -5.678 24.824 19.588 1 98 86 ASP A C 1
ATOM 686 O O . ASP A 1 86 ? -6.569 24.08 20.003 1 98 86 ASP A O 1
ATOM 690 N N . THR A 1 87 ? -5.349 24.943 18.341 1 98.69 87 THR A N 1
ATOM 691 C CA . THR A 1 87 ? -6.031 24.164 17.313 1 98.69 87 THR A CA 1
ATOM 692 C C . THR A 1 87 ? -5.052 23.237 16.598 1 98.69 87 THR A C 1
ATOM 694 O O . THR A 1 87 ? -4.024 23.688 16.086 1 98.69 87 THR A O 1
ATOM 697 N N . LYS A 1 88 ? -5.375 21.96 16.649 1 98.75 88 LYS A N 1
ATOM 698 C CA . LYS A 1 88 ? -4.571 20.941 15.98 1 98.75 88 LYS A CA 1
ATOM 699 C C . LYS A 1 88 ? -5.272 20.422 14.728 1 98.75 88 LYS A C 1
ATOM 701 O O . LYS A 1 88 ? -6.47 20.129 14.757 1 98.75 88 LYS A O 1
ATOM 706 N N . PHE A 1 89 ? -4.582 20.385 13.615 1 98.66 89 PHE A N 1
ATOM 707 C CA . PHE A 1 89 ? -5.067 19.757 12.391 1 98.66 89 PHE A CA 1
ATOM 708 C C . PHE A 1 89 ? -4.392 18.409 12.17 1 98.66 89 PHE A C 1
ATOM 710 O O . PHE A 1 89 ? -3.168 18.298 12.266 1 98.66 89 PHE A O 1
ATOM 717 N N . ILE A 1 90 ? -5.135 17.348 11.936 1 98.69 90 ILE A N 1
ATOM 718 C CA . ILE A 1 90 ? -4.612 16.039 11.56 1 98.69 90 ILE A CA 1
ATOM 719 C C . ILE A 1 90 ? -4.91 15.768 10.087 1 98.69 90 ILE A C 1
ATOM 721 O O . ILE A 1 90 ? -6.072 15.757 9.674 1 98.69 90 ILE A O 1
ATOM 725 N N . ILE A 1 91 ? -3.872 15.54 9.31 1 98.57 91 ILE A N 1
ATOM 726 C CA . ILE A 1 91 ? -4.019 15.395 7.865 1 98.57 91 ILE A CA 1
ATOM 727 C C . ILE A 1 91 ? -3.426 14.061 7.417 1 98.57 91 ILE A C 1
ATOM 729 O O . ILE A 1 91 ? -2.214 13.854 7.502 1 98.57 91 ILE A O 1
ATOM 733 N N . HIS A 1 92 ? -4.245 13.138 6.865 1 96.05 92 HIS A N 1
ATOM 734 C CA . HIS A 1 92 ? -3.818 11.792 6.5 1 96.05 92 HIS A CA 1
ATOM 735 C C . HIS A 1 92 ? -3.157 11.778 5.125 1 96.05 92 HIS A C 1
ATOM 737 O O . HIS A 1 92 ? -3.175 12.784 4.413 1 96.05 92 HIS A O 1
ATOM 743 N N . GLY A 1 93 ? -2.537 10.627 4.777 1 94.64 93 GLY A N 1
ATOM 744 C CA . GLY A 1 93 ? -1.831 10.467 3.516 1 94.64 93 GLY A CA 1
ATOM 745 C C . GLY A 1 93 ? -2.576 9.598 2.521 1 94.64 93 GLY A C 1
ATOM 746 O O . GLY A 1 93 ? -3.808 9.56 2.522 1 94.64 93 GLY A O 1
ATOM 747 N N . TRP A 1 94 ? -1.853 8.947 1.668 1 91.18 94 TRP A N 1
ATOM 748 C CA . TRP A 1 94 ? -2.356 8.139 0.562 1 91.18 94 TRP A CA 1
ATOM 749 C C . TRP A 1 94 ? -3.048 6.881 1.078 1 91.18 94 TRP A C 1
ATOM 751 O O . TRP A 1 94 ? -2.55 6.223 1.995 1 91.18 94 TRP A O 1
ATOM 761 N N . LEU A 1 95 ? -4.233 6.575 0.531 1 83.55 95 LEU A N 1
ATOM 762 C CA . LEU A 1 95 ? -5.032 5.386 0.805 1 83.55 95 LEU A CA 1
ATOM 763 C C . LEU A 1 95 ? -5.56 5.404 2.235 1 83.55 95 LEU A C 1
ATOM 765 O O . LEU A 1 95 ? -5.757 4.348 2.842 1 83.55 95 LEU A O 1
ATOM 769 N N . HIS A 1 96 ? -5.609 6.617 2.776 1 82.33 96 HIS A N 1
ATOM 770 C CA . HIS A 1 96 ? -6.156 6.788 4.117 1 82.33 96 HIS A CA 1
ATOM 771 C C . HIS A 1 96 ? -7.414 7.649 4.093 1 82.33 96 HIS A C 1
ATOM 773 O O . HIS A 1 96 ? -7.74 8.252 3.068 1 82.33 96 HIS A O 1
ATOM 779 N N . ASN A 1 97 ? -8.154 7.597 5.196 1 78.64 97 ASN A N 1
ATOM 780 C CA . ASN A 1 97 ? -9.315 8.457 5.405 1 78.64 97 ASN A CA 1
ATOM 781 C C . ASN A 1 97 ? -9.344 9.026 6.82 1 78.64 97 ASN A C 1
ATOM 783 O O . ASN A 1 97 ? -8.467 8.725 7.633 1 78.64 97 ASN A O 1
ATOM 787 N N . GLY A 1 98 ? -10.273 9.808 6.979 1 78.76 98 GLY A N 1
ATOM 788 C CA . GLY A 1 98 ? -10.359 10.5 8.256 1 78.76 98 GLY A CA 1
ATOM 789 C C . GLY A 1 98 ? -10.76 9.591 9.402 1 78.76 98 GLY A C 1
ATOM 790 O O . GLY A 1 98 ? -10.625 9.96 10.57 1 78.76 98 GLY A O 1
ATOM 791 N N . ASP A 1 99 ? -11.098 8.422 9.156 1 78.44 99 ASP A N 1
ATOM 792 C CA . ASP A 1 99 ? -11.623 7.547 10.2 1 78.44 99 ASP A CA 1
ATOM 793 C C . ASP A 1 99 ? -10.707 6.346 10.423 1 78.44 99 ASP A C 1
ATOM 795 O O . ASP A 1 99 ? -11.07 5.405 11.132 1 78.44 99 ASP A O 1
ATOM 799 N N . ILE A 1 100 ? -9.607 6.413 9.861 1 82.71 100 ILE A N 1
ATOM 800 C CA . ILE A 1 100 ? -8.702 5.285 10.051 1 82.71 100 ILE A CA 1
ATOM 801 C C . ILE A 1 100 ? -8.163 5.291 11.48 1 82.71 100 ILE A C 1
ATOM 803 O O . ILE A 1 100 ? -8.207 6.317 12.163 1 82.71 100 ILE A O 1
ATOM 807 N N . ASP A 1 101 ? -7.66 4.269 12.005 1 83.76 101 ASP A N 1
ATOM 808 C CA . ASP A 1 101 ? -7.36 4.022 13.412 1 83.76 101 ASP A CA 1
ATOM 809 C C . ASP A 1 101 ? -6.335 5.023 13.94 1 83.76 101 ASP A C 1
ATOM 811 O O . ASP A 1 101 ? -6.519 5.6 15.013 1 83.76 101 ASP A O 1
ATOM 815 N N . TRP A 1 102 ? -5.256 5.214 13.181 1 90.39 102 TRP A N 1
ATOM 816 C CA . TRP A 1 102 ? -4.218 6.061 13.761 1 90.39 102 TRP A CA 1
ATOM 817 C C . TRP A 1 102 ? -4.703 7.5 13.897 1 90.39 102 TRP A C 1
ATOM 819 O O . TRP A 1 102 ? -4.292 8.216 14.813 1 90.39 102 TRP A O 1
ATOM 829 N N . VAL A 1 103 ? -5.585 7.992 13.011 1 93.78 103 VAL A N 1
ATOM 830 C CA . VAL A 1 103 ? -6.136 9.341 13.088 1 93.78 103 VAL A CA 1
ATOM 831 C C . VAL A 1 103 ? -7.028 9.466 14.321 1 93.78 103 VAL A C 1
ATOM 833 O O . VAL A 1 103 ? -6.924 10.437 15.074 1 93.78 103 VAL A O 1
ATOM 836 N N . SER A 1 104 ? -7.871 8.477 14.491 1 93.27 104 SER A N 1
ATOM 837 C CA . SER A 1 104 ? -8.745 8.453 15.659 1 93.27 104 SER A CA 1
ATOM 838 C C . SER A 1 104 ? -7.94 8.376 16.952 1 93.27 104 SER A C 1
ATOM 840 O O . SER A 1 104 ? -8.249 9.067 17.924 1 93.27 104 SER A O 1
ATOM 842 N N . ASP A 1 105 ? -6.944 7.537 16.961 1 93.6 105 ASP A N 1
ATOM 843 C CA . ASP A 1 105 ? -6.093 7.385 18.137 1 93.6 105 ASP A CA 1
ATOM 844 C C . ASP A 1 105 ? -5.386 8.695 18.477 1 93.6 105 ASP A C 1
ATOM 846 O O . ASP A 1 105 ? -5.259 9.053 19.649 1 93.6 105 ASP A O 1
ATOM 850 N N . MET A 1 106 ? -4.93 9.344 17.474 1 96.49 106 MET A N 1
ATOM 851 C CA . MET A 1 106 ? -4.239 10.611 17.694 1 96.49 106 MET A CA 1
ATOM 852 C C . MET A 1 106 ? -5.194 11.662 18.25 1 96.49 106 MET A C 1
ATOM 854 O O . MET A 1 106 ? -4.85 12.388 19.184 1 96.49 106 MET A O 1
ATOM 858 N N . LYS A 1 107 ? -6.346 11.738 17.651 1 97.47 107 LYS A N 1
ATOM 859 C CA . LYS A 1 107 ? -7.373 12.652 18.145 1 97.47 107 LYS A CA 1
ATOM 860 C C . LYS A 1 107 ? -7.653 12.415 19.626 1 97.47 107 LYS A C 1
ATOM 862 O O . LYS A 1 107 ? -7.678 13.36 20.417 1 97.47 107 LYS A O 1
ATOM 867 N N . HIS A 1 108 ? -7.784 11.18 19.999 1 96.99 108 HIS A N 1
ATOM 868 C CA . HIS A 1 108 ? -8.071 10.842 21.388 1 96.99 108 HIS A CA 1
ATOM 869 C C . HIS A 1 108 ? -6.897 11.197 22.295 1 96.99 108 HIS A C 1
ATOM 871 O O . HIS A 1 108 ? -7.093 11.724 23.393 1 96.99 108 HIS A O 1
ATOM 877 N N . ALA A 1 109 ? -5.739 10.871 21.811 1 97.48 109 ALA A N 1
ATOM 878 C CA . ALA A 1 109 ? -4.555 11.185 22.607 1 97.48 109 ALA A CA 1
ATOM 879 C C . ALA A 1 109 ? -4.444 12.686 22.856 1 97.48 109 ALA A C 1
ATOM 881 O O . ALA A 1 109 ? -4.133 13.116 23.969 1 97.48 109 ALA A O 1
ATOM 882 N N . LEU A 1 110 ? -4.726 13.502 21.866 1 98.34 110 LEU A N 1
ATOM 883 C CA . LEU A 1 110 ? -4.635 14.954 21.972 1 98.34 110 LEU A CA 1
ATOM 884 C C . LEU A 1 110 ? -5.682 15.496 22.938 1 98.34 110 LEU A C 1
ATOM 886 O O . LEU A 1 110 ? -5.369 16.317 23.803 1 98.34 110 LEU A O 1
ATOM 890 N N . LEU A 1 111 ? -6.892 15.026 22.799 1 98.2 111 LEU A N 1
ATOM 891 C CA . LEU A 1 111 ? -7.993 15.529 23.613 1 98.2 111 LEU A CA 1
ATOM 892 C C . LEU A 1 111 ? -7.848 15.077 25.062 1 98.2 111 LEU A C 1
ATOM 894 O O . LEU A 1 111 ? -8.346 15.738 25.976 1 98.2 111 LEU A O 1
ATOM 898 N N . ASP A 1 112 ? -7.202 13.923 25.241 1 97.23 112 ASP A N 1
ATOM 899 C CA . ASP A 1 112 ? -6.91 13.464 26.595 1 97.23 112 ASP A CA 1
ATOM 900 C C . ASP A 1 112 ? -5.823 14.319 27.243 1 97.23 112 ASP A C 1
ATOM 902 O O . ASP A 1 112 ? -5.844 14.544 28.455 1 97.23 112 ASP A O 1
ATOM 906 N N . LYS A 1 113 ? -4.959 14.753 26.459 1 96.1 113 LYS A N 1
ATOM 907 C CA . LYS A 1 113 ? -3.783 15.456 26.962 1 96.1 113 LYS A CA 1
ATOM 908 C C . LYS A 1 113 ? -4.113 16.908 27.298 1 96.1 113 LYS A C 1
ATOM 910 O O . LYS A 1 113 ? -3.694 17.42 28.339 1 96.1 113 LYS A O 1
ATOM 915 N N . ASP A 1 114 ? -4.803 17.649 26.366 1 95.69 114 ASP A N 1
ATOM 916 C CA . ASP A 1 114 ? -5.073 19.075 26.522 1 95.69 114 ASP A CA 1
ATOM 917 C C . ASP A 1 114 ? -6.486 19.42 26.059 1 95.69 114 ASP A C 1
ATOM 919 O O . ASP A 1 114 ? -7.135 18.622 25.38 1 95.69 114 ASP A O 1
ATOM 923 N N . ASP A 1 115 ? -6.97 20.555 26.499 1 97.8 115 ASP A N 1
ATOM 924 C CA . ASP A 1 115 ? -8.237 21.095 26.015 1 97.8 115 ASP A CA 1
ATOM 925 C C . ASP A 1 115 ? -8.041 21.879 24.72 1 97.8 115 ASP A C 1
ATOM 927 O O . ASP A 1 115 ? -7.658 23.05 24.749 1 97.8 115 ASP A O 1
ATOM 931 N N . LEU A 1 116 ? -8.282 21.211 23.579 1 98.08 116 LEU A N 1
ATOM 932 C CA . LEU A 1 116 ? -7.903 21.684 22.252 1 98.08 116 LEU A CA 1
ATOM 933 C C . LEU A 1 116 ? -9.094 21.647 21.3 1 98.08 116 LEU A C 1
ATOM 935 O O . LEU A 1 116 ? -10.109 21.01 21.593 1 98.08 116 LEU A O 1
ATOM 939 N N . ASN A 1 117 ? -9.042 22.452 20.239 1 98.77 117 ASN A N 1
ATOM 940 C CA . ASN A 1 117 ? -9.751 22.154 19 1 98.77 117 ASN A CA 1
ATOM 941 C C . ASN A 1 117 ? -8.968 21.178 18.126 1 98.77 117 ASN A C 1
ATOM 943 O O . ASN A 1 117 ? -7.79 21.401 17.841 1 98.77 117 ASN A O 1
ATOM 947 N N . VAL A 1 118 ? -9.583 20.07 17.767 1 98.75 118 VAL A N 1
ATOM 948 C CA . VAL A 1 118 ? -8.935 19.14 16.847 1 98.75 118 VAL A CA 1
ATOM 949 C C . VAL A 1 118 ? -9.737 19.054 15.55 1 98.75 118 VAL A C 1
ATOM 951 O O . VAL A 1 118 ? -10.92 18.707 15.566 1 98.75 118 VAL A O 1
ATOM 954 N N . ILE A 1 119 ? -9.099 19.384 14.459 1 98.69 119 ILE A N 1
ATOM 955 C CA . ILE A 1 119 ? -9.751 19.32 13.155 1 98.69 119 ILE A CA 1
ATOM 956 C C . ILE A 1 119 ? -9.105 18.226 12.308 1 98.69 119 ILE A C 1
ATOM 958 O O . ILE A 1 119 ? -7.909 18.288 12.01 1 98.69 119 ILE A O 1
ATOM 962 N N . GLN A 1 120 ? -9.85 17.207 11.968 1 98.28 120 GLN A N 1
ATOM 963 C CA . GLN A 1 120 ? -9.416 16.198 11.009 1 98.28 120 GLN A CA 1
ATOM 964 C C . GLN A 1 120 ? -9.719 16.633 9.578 1 98.28 120 GLN A C 1
ATOM 966 O O . GLN A 1 120 ? -10.851 17.005 9.264 1 98.28 120 GLN A O 1
ATOM 971 N N . VAL A 1 121 ? -8.696 16.659 8.781 1 98.3 121 VAL A N 1
ATOM 972 C CA . VAL A 1 121 ? -8.867 16.955 7.362 1 98.3 121 VAL A CA 1
ATOM 973 C C . VAL A 1 121 ? -9.045 15.655 6.581 1 98.3 121 VAL A C 1
ATOM 975 O O . VAL A 1 121 ? -8.085 14.907 6.382 1 98.3 121 VAL A O 1
ATOM 978 N N . ASP A 1 122 ? -10.258 15.388 6.154 1 97.16 122 ASP A N 1
ATOM 979 C CA . ASP A 1 122 ? -10.544 14.176 5.391 1 97.16 122 ASP A CA 1
ATOM 980 C C . ASP A 1 122 ? -10.592 14.469 3.894 1 97.16 122 ASP A C 1
ATOM 982 O O . ASP A 1 122 ? -11.494 15.163 3.42 1 97.16 122 ASP A O 1
ATOM 986 N N . TRP A 1 123 ? -9.597 13.95 3.179 1 97.36 123 TRP A N 1
ATOM 987 C CA . TRP A 1 123 ? -9.586 14.111 1.728 1 97.36 123 TRP A CA 1
ATOM 988 C C . TRP A 1 123 ? -9.539 12.757 1.03 1 97.36 123 TRP A C 1
ATOM 990 O O . TRP A 1 123 ? -8.863 12.601 0.01 1 97.36 123 TRP A O 1
ATOM 1000 N N . SER A 1 124 ? -10.24 11.784 1.605 1 93.62 124 SER A N 1
ATOM 1001 C CA . SER A 1 124 ? -10.195 10.385 1.19 1 93.62 124 SER A CA 1
ATOM 1002 C C . SER A 1 124 ? -10.619 10.227 -0.267 1 93.62 124 SER A C 1
ATOM 1004 O O . SER A 1 124 ? -10.092 9.374 -0.983 1 93.62 124 SER A O 1
ATOM 1006 N N . ASP A 1 125 ? -11.538 11.063 -0.762 1 93.39 125 ASP A N 1
ATOM 1007 C CA . ASP A 1 125 ? -11.984 10.941 -2.146 1 93.39 125 ASP A CA 1
ATOM 1008 C C . ASP A 1 125 ? -10.857 11.28 -3.118 1 93.39 125 ASP A C 1
ATOM 1010 O O . ASP A 1 125 ? -10.847 10.806 -4.256 1 93.39 125 ASP A O 1
ATOM 1014 N N . GLY A 1 126 ? -9.964 12.098 -2.638 1 94.74 126 GLY A N 1
ATOM 1015 C CA . GLY A 1 126 ? -8.825 12.474 -3.461 1 94.74 126 GLY A CA 1
ATOM 1016 C C . GLY A 1 126 ? -7.592 11.632 -3.194 1 94.74 126 GLY A C 1
ATOM 1017 O O . GLY A 1 126 ? -6.656 11.621 -3.996 1 94.74 126 GLY A O 1
ATOM 1018 N N . ALA A 1 127 ? -7.647 10.885 -2.064 1 93.09 127 ALA A N 1
ATOM 1019 C CA . ALA A 1 127 ? -6.446 10.183 -1.619 1 93.09 127 ALA A CA 1
ATOM 1020 C C . ALA A 1 127 ? -6.582 8.677 -1.826 1 93.09 127 ALA A C 1
ATOM 1022 O O . ALA A 1 127 ? -5.581 7.969 -1.956 1 93.09 127 ALA A O 1
ATOM 1023 N N . PHE A 1 128 ? -7.763 8.253 -1.746 1 85.37 128 PHE A N 1
ATOM 1024 C CA . PHE A 1 128 ? -8.018 6.819 -1.81 1 85.37 128 PHE A CA 1
ATOM 1025 C C . PHE A 1 128 ? -8.151 6.357 -3.257 1 85.37 128 PHE A C 1
ATOM 1027 O O . PHE A 1 128 ? -9.21 5.877 -3.666 1 85.37 128 PHE A O 1
ATOM 1034 N N . LYS A 1 129 ? -7.071 6.524 -3.935 1 84.38 129 LYS A N 1
ATOM 1035 C CA . LYS A 1 129 ? -6.99 6.133 -5.34 1 84.38 129 LYS A CA 1
ATOM 1036 C C . LYS A 1 129 ? -5.752 5.282 -5.603 1 84.38 129 LYS A C 1
ATOM 1038 O O . LYS A 1 129 ? -4.724 5.452 -4.944 1 84.38 129 LYS A O 1
ATOM 1043 N N . LEU A 1 130 ? -5.856 4.435 -6.542 1 83.8 130 LEU A N 1
ATOM 1044 C CA . LEU A 1 130 ? -4.719 3.592 -6.897 1 83.8 130 LEU A CA 1
ATOM 1045 C C . LEU A 1 130 ? -3.686 4.38 -7.695 1 83.8 130 LEU A C 1
ATOM 1047 O O . LEU A 1 130 ? -2.525 3.976 -7.785 1 83.8 130 LEU A O 1
ATOM 1051 N N . ASP A 1 131 ? -4.18 5.507 -8.307 1 85.29 131 ASP A N 1
ATOM 1052 C CA . ASP A 1 131 ? -3.268 6.396 -9.021 1 85.29 131 ASP A CA 1
ATOM 1053 C C . ASP A 1 131 ? -2.555 7.341 -8.057 1 85.29 131 ASP A C 1
ATOM 1055 O O . ASP A 1 131 ? -3.042 8.441 -7.784 1 85.29 131 ASP A O 1
ATOM 1059 N N . TYR A 1 132 ? -1.37 6.917 -7.599 1 91.18 132 TYR A N 1
ATOM 1060 C CA . TYR A 1 132 ? -0.602 7.704 -6.641 1 91.18 132 TYR A CA 1
ATOM 1061 C C . TYR A 1 132 ? -0.306 9.094 -7.191 1 91.18 132 TYR A C 1
ATOM 1063 O O . TYR A 1 132 ? -0.334 10.08 -6.45 1 91.18 132 TYR A O 1
ATOM 1071 N N . PHE A 1 133 ? -0.051 9.27 -8.479 1 93.63 133 PHE A N 1
ATOM 1072 C CA . PHE A 1 133 ? 0.348 10.544 -9.067 1 93.63 133 PHE A CA 1
ATOM 1073 C C . PHE A 1 133 ? -0.81 11.534 -9.051 1 93.63 133 PHE A C 1
ATOM 1075 O O . PHE A 1 133 ? -0.607 12.732 -8.842 1 93.63 133 PHE A O 1
ATOM 1082 N N . GLN A 1 134 ? -1.972 10.972 -9.27 1 94.08 134 GLN A N 1
ATOM 1083 C CA . GLN A 1 134 ? -3.151 11.821 -9.142 1 94.08 134 GLN A CA 1
ATOM 1084 C C . GLN A 1 134 ? -3.314 12.324 -7.711 1 94.08 134 GLN A C 1
ATOM 1086 O O . GLN A 1 134 ? -3.687 13.479 -7.492 1 94.08 134 GLN A O 1
ATOM 1091 N N . CYS A 1 135 ? -3.045 11.42 -6.795 1 96.36 135 CYS A N 1
ATOM 1092 C CA . CYS A 1 135 ? -3.153 11.804 -5.392 1 96.36 135 CYS A CA 1
ATOM 1093 C C . CYS A 1 135 ? -2.135 12.883 -5.043 1 96.36 135 CYS A C 1
ATOM 1095 O O . CYS A 1 135 ? -2.447 13.822 -4.308 1 96.36 135 CYS A O 1
ATOM 1097 N N . VAL A 1 136 ? -0.922 12.754 -5.543 1 97.79 136 VAL A N 1
ATOM 1098 C CA . VAL A 1 136 ? 0.117 13.76 -5.35 1 97.79 136 VAL A CA 1
ATOM 1099 C C . VAL A 1 136 ? -0.368 15.11 -5.871 1 97.79 136 VAL A C 1
ATOM 1101 O O . VAL A 1 136 ? -0.236 16.13 -5.189 1 97.79 136 VAL A O 1
ATOM 1104 N N . ALA A 1 137 ? -0.963 15.121 -7.033 1 97.59 137 ALA A N 1
ATOM 1105 C CA . ALA A 1 137 ? -1.468 16.359 -7.623 1 97.59 137 ALA A CA 1
ATOM 1106 C C . ALA A 1 137 ? -2.571 16.966 -6.762 1 97.59 137 ALA A C 1
ATOM 1108 O O . ALA A 1 137 ? -2.632 18.185 -6.588 1 97.59 137 ALA A O 1
ATOM 1109 N N . ASN A 1 138 ? -3.375 16.137 -6.218 1 98.3 138 ASN A N 1
ATOM 1110 C CA . ASN A 1 138 ? -4.526 16.579 -5.439 1 98.3 138 ASN A CA 1
ATOM 1111 C C . ASN A 1 138 ? -4.097 17.27 -4.147 1 98.3 138 ASN A C 1
ATOM 1113 O O . ASN A 1 138 ? -4.849 18.069 -3.586 1 98.3 138 ASN A O 1
ATOM 1117 N N . THR A 1 139 ? -2.89 16.918 -3.663 1 98.52 139 THR A N 1
ATOM 1118 C CA . THR A 1 139 ? -2.434 17.489 -2.4 1 98.52 139 THR A CA 1
ATOM 1119 C C . THR A 1 139 ? -2.441 19.013 -2.462 1 98.52 139 THR A C 1
ATOM 1121 O O . THR A 1 139 ? -2.676 19.68 -1.453 1 98.52 139 THR A O 1
ATOM 1124 N N . ARG A 1 140 ? -2.215 19.633 -3.606 1 97.84 140 ARG A N 1
ATOM 1125 C CA . ARG A 1 140 ? -2.138 21.084 -3.744 1 97.84 140 ARG A CA 1
ATOM 1126 C C . ARG A 1 140 ? -3.5 21.73 -3.512 1 97.84 140 ARG A C 1
ATOM 1128 O O . ARG A 1 140 ? -3.596 22.771 -2.859 1 97.84 140 ARG A O 1
ATOM 1135 N N . VAL A 1 141 ? -4.512 21.098 -4.042 1 98.21 141 VAL A N 1
ATOM 1136 C CA . VAL A 1 141 ? -5.862 21.616 -3.849 1 98.21 141 VAL A CA 1
ATOM 1137 C C . VAL A 1 141 ? -6.273 21.457 -2.387 1 98.21 141 VAL A C 1
ATOM 1139 O O . VAL A 1 141 ? -6.888 22.354 -1.807 1 98.21 141 VAL A O 1
ATOM 1142 N N . VAL A 1 142 ? -5.947 20.324 -1.793 1 98.63 142 VAL A N 1
ATOM 1143 C CA . VAL A 1 142 ? -6.281 20.095 -0.391 1 98.63 142 VAL A CA 1
ATOM 1144 C C . VAL A 1 142 ? -5.576 21.13 0.484 1 98.63 142 VAL A C 1
ATOM 1146 O O . VAL A 1 142 ? -6.157 21.64 1.444 1 98.63 142 VAL A O 1
ATOM 1149 N N . GLY A 1 143 ? -4.269 21.409 0.156 1 97.9 143 GLY A N 1
ATOM 1150 C CA . GLY A 1 143 ? -3.567 22.479 0.847 1 97.9 143 GLY A CA 1
ATOM 1151 C C . GLY A 1 143 ? -4.275 23.817 0.75 1 97.9 143 GLY A C 1
ATOM 1152 O O . GLY A 1 143 ? -4.42 24.523 1.75 1 97.9 143 GLY A O 1
ATOM 1153 N N . ALA A 1 144 ? -4.728 24.159 -0.409 1 97.27 144 ALA A N 1
ATOM 1154 C CA . ALA A 1 144 ? -5.426 25.421 -0.638 1 97.27 144 ALA A CA 1
ATOM 1155 C C . ALA A 1 144 ? -6.739 25.471 0.139 1 97.27 144 ALA A C 1
ATOM 1157 O O . ALA A 1 144 ? -7.103 26.513 0.687 1 97.27 144 ALA A O 1
ATOM 1158 N N . GLU A 1 145 ? -7.424 24.337 0.147 1 98.08 145 GLU A N 1
ATOM 1159 C CA . GLU A 1 145 ? -8.694 24.285 0.864 1 98.08 145 GLU A CA 1
ATOM 1160 C C . GLU A 1 145 ? -8.483 24.414 2.37 1 98.08 145 GLU A C 1
ATOM 1162 O O . GLU A 1 145 ? -9.257 25.086 3.055 1 98.08 145 GLU A O 1
ATOM 1167 N N . THR A 1 146 ? -7.513 23.789 2.871 1 97.91 146 THR A N 1
ATOM 1168 C CA . THR A 1 146 ? -7.205 23.878 4.294 1 97.91 146 THR A CA 1
ATOM 1169 C C . THR A 1 146 ? -6.788 25.297 4.67 1 97.91 146 THR A C 1
ATOM 1171 O O . THR A 1 146 ? -7.195 25.813 5.713 1 97.91 146 THR A O 1
ATOM 1174 N N . HIS A 1 147 ? -5.992 25.883 3.797 1 96.57 147 HIS A N 1
ATOM 1175 C CA . HIS A 1 147 ? -5.623 27.283 3.973 1 96.57 147 HIS A CA 1
ATOM 1176 C C . HIS A 1 147 ? -6.859 28.175 4.027 1 96.57 147 HIS A C 1
ATOM 1178 O O . HIS A 1 147 ? -6.961 29.05 4.89 1 96.57 147 HIS A O 1
ATOM 1184 N N . ALA A 1 148 ? -7.737 27.956 3.127 1 96.49 148 ALA A N 1
ATOM 1185 C CA . ALA A 1 148 ? -8.956 28.757 3.068 1 96.49 148 ALA A CA 1
ATOM 1186 C C . ALA A 1 148 ? -9.777 28.602 4.345 1 96.49 148 ALA A C 1
ATOM 1188 O O . ALA A 1 148 ? -10.408 29.556 4.805 1 96.49 148 ALA A O 1
ATOM 1189 N N . LEU A 1 149 ? -9.833 27.406 4.857 1 97.71 149 LEU A N 1
ATOM 1190 C CA . LEU A 1 149 ? -10.526 27.203 6.124 1 97.71 149 LEU A CA 1
ATOM 1191 C C . LEU A 1 149 ? -9.875 28.018 7.237 1 97.71 149 LEU A C 1
ATOM 1193 O O . LEU A 1 149 ? -10.568 28.655 8.033 1 97.71 149 LEU A O 1
ATOM 1197 N N . ILE A 1 150 ? -8.591 27.933 7.355 1 96.93 150 ILE A N 1
ATOM 1198 C CA . ILE A 1 150 ? -7.856 28.647 8.394 1 96.93 150 ILE A CA 1
ATOM 1199 C C . ILE A 1 150 ? -8.107 30.148 8.265 1 96.93 150 ILE A C 1
ATOM 1201 O O . ILE A 1 150 ? -8.34 30.833 9.264 1 96.93 150 ILE A O 1
ATOM 1205 N N . GLU A 1 151 ? -8.107 30.623 7.064 1 94.56 151 GLU A N 1
ATOM 1206 C CA . GLU A 1 151 ? -8.394 32.037 6.842 1 94.56 151 GLU A CA 1
ATOM 1207 C C . GLU A 1 151 ? -9.784 32.405 7.353 1 94.56 151 GLU A C 1
ATOM 1209 O O . GLU A 1 151 ? -9.962 33.445 7.991 1 94.56 151 GLU A O 1
ATOM 1214 N N . MET A 1 152 ? -10.731 31.571 7.003 1 96.73 152 MET A N 1
ATOM 1215 C CA . MET A 1 152 ? -12.091 31.816 7.475 1 96.73 152 MET A CA 1
ATOM 1216 C C . MET A 1 152 ? -12.144 31.827 8.999 1 96.73 152 MET A C 1
ATOM 1218 O O . MET A 1 152 ? -12.8 32.682 9.595 1 96.73 152 MET A O 1
ATOM 1222 N N . ILE A 1 153 ? -11.46 30.941 9.643 1 97.52 153 ILE A N 1
ATOM 1223 C CA . ILE A 1 153 ? -11.435 30.871 11.099 1 97.52 153 ILE A CA 1
ATOM 1224 C C . ILE A 1 153 ? -10.815 32.146 11.667 1 97.52 153 ILE A C 1
ATOM 1226 O O . ILE A 1 153 ? -11.341 32.73 12.617 1 97.52 153 ILE A O 1
ATOM 1230 N N . LEU A 1 154 ? -9.715 32.574 11.087 1 95.2 154 LEU A N 1
ATOM 1231 C CA . LEU A 1 154 ? -9.016 33.764 11.56 1 95.2 154 LEU A CA 1
ATOM 1232 C C . LEU A 1 154 ? -9.879 35.008 11.384 1 95.2 154 LEU A C 1
ATOM 1234 O O . LEU A 1 154 ? -9.815 35.933 12.197 1 95.2 154 LEU A O 1
ATOM 1238 N N . GLU A 1 155 ? -10.644 34.985 10.362 1 95.87 155 GLU A N 1
ATOM 1239 C CA . GLU A 1 155 ? -11.534 36.114 10.105 1 95.87 155 GLU A CA 1
ATOM 1240 C C . GLU A 1 155 ? -12.692 36.141 11.099 1 95.87 155 GLU A C 1
ATOM 1242 O O . GLU A 1 155 ? -13.16 37.213 11.487 1 95.87 155 GLU A O 1
ATOM 1247 N N . GLU A 1 156 ? -13.098 34.997 11.524 1 97.48 156 GLU A N 1
ATOM 1248 C CA . GLU A 1 156 ? -14.322 34.883 12.312 1 97.48 156 GLU A CA 1
ATOM 1249 C C . GLU A 1 156 ? -14.014 34.845 13.806 1 97.48 156 GLU A C 1
ATOM 1251 O O . GLU A 1 156 ? -14.921 34.95 14.635 1 97.48 156 GLU A O 1
ATOM 1256 N N . THR A 1 157 ? -12.748 34.693 14.106 1 97.42 157 THR A N 1
ATOM 1257 C CA . THR A 1 157 ? -12.391 34.509 15.509 1 97.42 157 THR A CA 1
ATOM 1258 C C . THR A 1 157 ? -11.117 35.279 15.848 1 97.42 157 THR A C 1
ATOM 1260 O O . THR A 1 157 ? -10.558 35.971 14.994 1 97.42 157 THR A O 1
ATOM 1263 N N . SER A 1 158 ? -10.633 35.171 17.105 1 96.48 158 SER A N 1
ATOM 1264 C CA . SER A 1 158 ? -9.406 35.819 17.557 1 96.48 158 SER A CA 1
ATOM 1265 C C . SER A 1 158 ? -8.247 34.829 17.615 1 96.48 158 SER A C 1
ATOM 1267 O O . SER A 1 158 ? -7.223 35.101 18.245 1 96.48 158 SER A O 1
ATOM 1269 N N . LEU A 1 159 ? -8.486 33.717 17.001 1 95.71 159 LEU A N 1
ATOM 1270 C CA . LEU A 1 159 ? -7.427 32.713 16.977 1 95.71 159 LEU A CA 1
ATOM 1271 C C . LEU A 1 159 ? -6.151 33.284 16.368 1 95.71 159 LEU A C 1
ATOM 1273 O O . LEU A 1 159 ? -6.201 33.987 15.356 1 95.71 159 LEU A O 1
ATOM 1277 N N . ALA A 1 160 ? -5.037 33.013 17.063 1 94.29 160 ALA A N 1
ATOM 1278 C CA . ALA A 1 160 ? -3.74 33.411 16.523 1 94.29 160 ALA A CA 1
ATOM 1279 C C . ALA A 1 160 ? -3.102 32.273 15.731 1 94.29 160 ALA A C 1
ATOM 1281 O O . ALA A 1 160 ? -3.248 31.102 16.089 1 94.29 160 ALA A O 1
ATOM 1282 N N . LEU A 1 161 ? -2.356 32.63 14.728 1 93.41 161 LEU A N 1
ATOM 1283 C CA . LEU A 1 161 ? -1.68 31.651 13.883 1 93.41 161 LEU A CA 1
ATOM 1284 C C . LEU A 1 161 ? -0.719 30.798 14.704 1 93.41 161 LEU A C 1
ATOM 1286 O O . LEU A 1 161 ? -0.486 29.631 14.379 1 93.41 161 LEU A O 1
ATOM 1290 N N . THR A 1 162 ? -0.179 31.374 15.787 1 94.16 162 THR A N 1
ATOM 1291 C CA . THR A 1 162 ? 0.785 30.672 16.628 1 94.16 162 THR A CA 1
ATOM 1292 C C . THR A 1 162 ? 0.107 29.542 17.399 1 94.16 162 THR A C 1
ATOM 1294 O O . THR A 1 162 ? 0.78 28.661 17.937 1 94.16 162 THR A O 1
ATOM 1297 N N . GLN A 1 163 ? -1.197 29.536 17.389 1 96.88 163 GLN A N 1
ATOM 1298 C CA . GLN A 1 163 ? -1.963 28.521 18.105 1 96.88 163 GLN A CA 1
ATOM 1299 C C . GLN A 1 163 ? -2.299 27.343 17.195 1 96.88 163 GLN A C 1
ATOM 1301 O O . GLN A 1 163 ? -2.908 26.366 17.636 1 96.88 163 GLN A O 1
ATOM 1306 N N . ILE A 1 164 ? -1.854 27.427 15.981 1 97.5 164 ILE A N 1
ATOM 1307 C CA . ILE A 1 164 ? -2.205 26.404 15.002 1 97.5 164 ILE A CA 1
ATOM 1308 C C . ILE A 1 164 ? -1.042 25.428 14.836 1 97.5 164 ILE A C 1
ATOM 1310 O O . ILE A 1 164 ? 0.099 25.844 14.622 1 97.5 164 ILE A O 1
ATOM 1314 N N . HIS A 1 165 ? -1.295 24.16 14.976 1 98.48 165 HIS A N 1
ATOM 1315 C CA . HIS A 1 165 ? -0.362 23.056 14.777 1 98.48 165 HIS A CA 1
ATOM 1316 C C . HIS A 1 165 ? -0.897 22.061 13.753 1 98.48 165 HIS A C 1
ATOM 1318 O O . HIS A 1 165 ? -1.915 21.406 13.99 1 98.48 165 HIS A O 1
ATOM 1324 N N . LEU A 1 166 ? -0.271 21.982 12.574 1 98.63 166 LEU A N 1
ATOM 1325 C CA . LEU A 1 166 ? -0.629 21.006 11.55 1 98.63 166 LEU A CA 1
ATOM 1326 C C . LEU A 1 166 ? 0.208 19.739 11.691 1 98.63 166 LEU A C 1
ATOM 1328 O O . LEU A 1 166 ? 1.439 19.804 11.721 1 98.63 166 LEU A O 1
ATOM 1332 N N . ILE A 1 167 ? -0.437 18.595 11.784 1 98.84 167 ILE A N 1
ATOM 1333 C CA . ILE A 1 167 ? 0.19 17.282 11.891 1 98.84 167 ILE A CA 1
ATOM 1334 C C . ILE A 1 167 ? -0.177 16.434 10.676 1 98.84 167 ILE A C 1
ATOM 1336 O O . ILE A 1 167 ? -1.321 15.993 10.542 1 98.84 167 ILE A O 1
ATOM 1340 N N . GLY A 1 168 ? 0.794 16.234 9.801 1 98.69 168 GLY A N 1
ATOM 1341 C CA . GLY A 1 168 ? 0.509 15.563 8.543 1 98.69 168 GLY A CA 1
ATOM 1342 C C . GLY A 1 168 ? 1.366 14.332 8.315 1 98.69 168 GLY A C 1
ATOM 1343 O O . GLY A 1 168 ? 2.561 14.336 8.619 1 98.69 168 GLY A O 1
ATOM 1344 N N . HIS A 1 169 ? 0.8 13.257 7.806 1 97.64 169 HIS A N 1
ATOM 1345 C CA . HIS A 1 169 ? 1.522 12.028 7.497 1 97.64 169 HIS A CA 1
ATOM 1346 C C . HIS A 1 169 ? 1.66 11.834 5.991 1 97.64 169 HIS A C 1
ATOM 1348 O O . HIS A 1 169 ? 0.692 12.006 5.247 1 97.64 169 HIS A O 1
ATOM 1354 N N . SER A 1 170 ? 2.846 11.433 5.561 1 97.11 170 SER A N 1
ATOM 1355 C CA . SER A 1 170 ? 3.056 11.095 4.157 1 97.11 170 SER A CA 1
ATOM 1356 C C . SER A 1 170 ? 2.653 12.249 3.245 1 97.11 170 SER A C 1
ATOM 1358 O O . SER A 1 170 ? 3.165 13.362 3.379 1 97.11 170 SER A O 1
ATOM 1360 N N . LEU A 1 171 ? 1.642 12.086 2.431 1 98.27 171 LEU A N 1
ATOM 1361 C CA . LEU A 1 171 ? 1.168 13.186 1.598 1 98.27 171 LEU A CA 1
ATOM 1362 C C . LEU A 1 171 ? 0.596 14.31 2.455 1 98.27 171 LEU A C 1
ATOM 1364 O O . LEU A 1 171 ? 0.676 15.483 2.082 1 98.27 171 LEU A O 1
ATOM 1368 N N . GLY A 1 172 ? 0.088 13.965 3.599 1 98.66 172 GLY A N 1
ATOM 1369 C CA . GLY A 1 172 ? -0.447 14.965 4.509 1 98.66 172 GLY A CA 1
ATOM 1370 C C . GLY A 1 172 ? 0.604 15.934 5.016 1 98.66 172 GLY A C 1
ATOM 1371 O O . GLY A 1 172 ? 0.3 17.093 5.305 1 98.66 172 GLY A O 1
ATOM 1372 N N . ALA A 1 173 ? 1.804 15.422 5.131 1 98.78 173 ALA A N 1
ATOM 1373 C CA . ALA A 1 173 ? 2.898 16.304 5.53 1 98.78 173 ALA A CA 1
ATOM 1374 C C . ALA A 1 173 ? 3.132 17.394 4.488 1 98.78 173 ALA A C 1
ATOM 1376 O O . ALA A 1 173 ? 3.324 18.561 4.835 1 98.78 173 ALA A O 1
ATOM 1377 N N . HIS A 1 174 ? 3.08 17.005 3.251 1 98.6 174 HIS A N 1
ATOM 1378 C CA . HIS A 1 174 ? 3.278 17.984 2.188 1 98.6 174 HIS A CA 1
ATOM 1379 C C . HIS A 1 174 ? 2.081 18.921 2.071 1 98.6 174 HIS A C 1
ATOM 1381 O O . HIS A 1 174 ? 2.238 20.098 1.737 1 98.6 174 HIS A O 1
ATOM 1387 N N . ILE A 1 175 ? 0.925 18.395 2.342 1 98.54 175 ILE A N 1
ATOM 1388 C CA . ILE A 1 175 ? -0.258 19.248 2.391 1 98.54 175 ILE A CA 1
ATOM 1389 C C . ILE A 1 175 ? -0.065 20.338 3.443 1 98.54 175 ILE A C 1
ATOM 1391 O O . ILE A 1 175 ? -0.385 21.504 3.203 1 98.54 175 ILE A O 1
ATOM 1395 N N . SER A 1 176 ? 0.453 19.949 4.559 1 98.33 176 SER A N 1
ATOM 1396 C CA . SER A 1 176 ? 0.742 20.918 5.611 1 98.33 176 SER A CA 1
ATOM 1397 C C . SER A 1 176 ? 1.721 21.983 5.128 1 98.33 176 SER A C 1
ATOM 1399 O O . SER A 1 176 ? 1.594 23.157 5.482 1 98.33 176 SER A O 1
ATOM 1401 N N . GLY A 1 177 ? 2.69 21.534 4.351 1 97.45 177 GLY A N 1
ATOM 1402 C CA . GLY A 1 177 ? 3.623 22.484 3.765 1 97.45 177 GLY A CA 1
ATOM 1403 C C . GLY A 1 177 ? 2.957 23.478 2.833 1 97.45 177 GLY A C 1
ATOM 1404 O O . GLY A 1 177 ? 3.276 24.668 2.856 1 97.45 177 GLY A O 1
ATOM 1405 N N . TYR A 1 178 ? 2.025 23.008 2.043 1 97.05 178 TYR A N 1
ATOM 1406 C CA . TYR A 1 178 ? 1.299 23.879 1.126 1 97.05 178 TYR A CA 1
ATOM 1407 C C . TYR A 1 178 ? 0.482 24.915 1.89 1 97.05 178 TYR A C 1
ATOM 1409 O O . TYR A 1 178 ? 0.359 26.062 1.454 1 97.05 178 TYR A O 1
ATOM 1417 N N . VAL A 1 179 ? -0.077 24.457 2.971 1 96.95 179 VAL A N 1
ATOM 1418 C CA . VAL A 1 179 ? -0.821 25.402 3.797 1 96.95 179 VAL A CA 1
ATOM 1419 C C . VAL A 1 179 ? 0.088 26.558 4.206 1 96.95 179 VAL A C 1
ATOM 1421 O O . VAL A 1 179 ? -0.294 27.725 4.098 1 96.95 179 VAL A O 1
ATOM 1424 N N . GLY A 1 180 ? 1.287 26.179 4.67 1 92.82 180 GLY A N 1
ATOM 1425 C CA . GLY A 1 180 ? 2.249 27.193 5.073 1 92.82 180 GLY A CA 1
ATOM 1426 C C . GLY A 1 180 ? 2.679 28.095 3.931 1 92.82 180 GLY A C 1
ATOM 1427 O O . GLY A 1 180 ? 2.852 29.301 4.118 1 92.82 180 GLY A O 1
ATOM 1428 N N . GLU A 1 181 ? 2.835 27.512 2.77 1 88.15 181 GLU A N 1
ATOM 1429 C CA . GLU A 1 181 ? 3.265 28.262 1.593 1 88.15 181 GLU A CA 1
ATOM 1430 C C . GLU A 1 181 ? 2.202 29.269 1.162 1 88.15 181 GLU A C 1
ATOM 1432 O O . GLU A 1 181 ? 2.527 30.338 0.641 1 88.15 181 GLU A O 1
ATOM 1437 N N . TYR A 1 182 ? 0.963 28.863 1.3 1 82.49 182 TYR A N 1
ATOM 1438 C CA . TYR A 1 182 ? -0.141 29.719 0.879 1 82.49 182 TYR A CA 1
ATOM 1439 C C . TYR A 1 182 ? -0.383 30.834 1.891 1 82.49 182 TYR A C 1
ATOM 1441 O O . TYR A 1 182 ? -0.949 31.876 1.552 1 82.49 182 TYR A O 1
ATOM 1449 N N . LEU A 1 183 ? 0.074 30.495 3.054 1 73.9 183 LEU A N 1
ATOM 1450 C CA . LEU A 1 183 ? -0.163 31.486 4.098 1 73.9 183 LEU A CA 1
ATOM 1451 C C . LEU A 1 183 ? 0.899 32.58 4.06 1 73.9 183 LEU A C 1
ATOM 1453 O O . LEU A 1 183 ? 2.065 32.309 3.764 1 73.9 183 LEU A O 1
ATOM 1457 N N . ASN A 1 184 ? 0.509 33.701 3.974 1 64.07 184 ASN A N 1
ATOM 1458 C CA . ASN A 1 184 ? 1.429 34.826 4.099 1 64.07 184 ASN A CA 1
ATOM 1459 C C . ASN A 1 184 ? 2.137 34.823 5.451 1 64.07 184 ASN A C 1
ATOM 1461 O O . ASN A 1 184 ? 3.249 35.34 5.576 1 64.07 184 ASN A O 1
ATOM 1465 N N . ILE A 1 185 ? 1.43 34.276 6.364 1 70.05 185 ILE A N 1
ATOM 1466 C CA . ILE A 1 185 ? 1.978 34.128 7.708 1 70.05 185 ILE A CA 1
ATOM 1467 C C . ILE A 1 185 ? 1.967 32.655 8.11 1 70.05 185 ILE A C 1
ATOM 1469 O O . ILE A 1 185 ? 1.066 31.907 7.725 1 70.05 185 ILE A O 1
ATOM 1473 N N . PHE A 1 186 ? 2.859 32.285 8.963 1 81 186 PHE A N 1
ATOM 1474 C CA . PHE A 1 186 ? 3.167 30.883 9.216 1 81 186 PHE A CA 1
ATOM 1475 C C . PHE A 1 186 ? 2.39 30.366 10.421 1 81 186 PHE A C 1
ATOM 1477 O O . PHE A 1 186 ? 2.235 31.076 11.417 1 81 186 PHE A O 1
ATOM 1484 N N . PRO A 1 187 ? 1.843 29.234 10.237 1 89.38 187 PRO A N 1
ATOM 1485 C CA . PRO A 1 187 ? 1.309 28.569 11.428 1 89.38 187 PRO A CA 1
ATOM 1486 C C . PRO A 1 187 ? 2.373 28.332 12.498 1 89.38 187 PRO A C 1
ATOM 1488 O O . PRO A 1 187 ? 3.569 28.461 12.224 1 89.38 187 PRO A O 1
ATOM 1491 N N . GLY A 1 188 ? 1.876 28.149 13.674 1 95.58 188 GLY A N 1
ATOM 1492 C CA . GLY A 1 188 ? 2.803 27.957 14.778 1 95.58 188 GLY A CA 1
ATOM 1493 C C . GLY A 1 188 ? 3.723 26.766 14.586 1 95.58 188 GLY A C 1
ATOM 1494 O O . GLY A 1 188 ? 4.932 26.867 14.805 1 95.58 188 GLY A O 1
ATOM 1495 N N . ARG A 1 189 ? 3.113 25.681 14.183 1 98.09 189 ARG A N 1
ATOM 1496 C CA . ARG A 1 189 ? 3.913 24.462 14.123 1 98.09 189 ARG A CA 1
ATOM 1497 C C . ARG A 1 189 ? 3.385 23.513 13.052 1 98.09 189 ARG A C 1
ATOM 1499 O O . ARG A 1 189 ? 2.177 23.444 12.817 1 98.09 189 ARG A O 1
ATOM 1506 N N . ILE A 1 190 ? 4.293 22.918 12.312 1 98.4 190 ILE A N 1
ATOM 1507 C CA . ILE A 1 190 ? 3.987 21.788 11.441 1 98.4 190 ILE A CA 1
ATOM 1508 C C . ILE A 1 190 ? 4.818 20.576 11.857 1 98.4 190 ILE A C 1
ATOM 1510 O O . ILE A 1 190 ? 6.03 20.686 12.056 1 98.4 190 ILE A O 1
ATOM 1514 N N . THR A 1 191 ? 4.193 19.453 12.088 1 98.88 191 THR A N 1
ATOM 1515 C CA . THR A 1 191 ? 4.863 18.175 12.297 1 98.88 191 THR A CA 1
ATOM 1516 C C . THR A 1 191 ? 4.662 17.257 11.095 1 98.88 191 THR A C 1
ATOM 1518 O O . THR A 1 191 ? 3.534 16.871 10.782 1 98.88 191 THR A O 1
ATOM 1521 N N . GLY A 1 192 ? 5.758 16.972 10.416 1 98.84 192 GLY A N 1
ATOM 1522 C CA . GLY A 1 192 ? 5.724 16.012 9.324 1 98.84 192 GLY A CA 1
ATOM 1523 C C . GLY A 1 192 ? 6.008 14.59 9.771 1 98.84 192 GLY A C 1
ATOM 1524 O O . GLY A 1 192 ? 7.11 14.287 10.232 1 98.84 192 GLY A O 1
ATOM 1525 N N . LEU A 1 193 ? 5.041 13.736 9.642 1 98.74 193 LEU A N 1
ATOM 1526 C CA . LEU A 1 193 ? 5.2 12.32 9.954 1 98.74 193 LEU A CA 1
ATOM 1527 C C . LEU A 1 193 ? 5.559 11.525 8.704 1 98.74 193 LEU A C 1
ATOM 1529 O O . LEU A 1 193 ? 4.679 11.156 7.923 1 98.74 193 LEU A O 1
ATOM 1533 N N . ASP A 1 194 ? 6.787 11.25 8.587 1 98.07 194 ASP A N 1
ATOM 1534 C CA . ASP A 1 194 ? 7.363 10.524 7.459 1 98.07 194 ASP A CA 1
ATOM 1535 C C . ASP A 1 194 ? 6.846 11.073 6.131 1 98.07 194 ASP A C 1
ATOM 1537 O O . ASP A 1 194 ? 6.263 10.336 5.333 1 98.07 194 ASP A O 1
ATOM 1541 N N . PRO A 1 195 ? 7.175 12.343 5.868 1 98.54 195 PRO A N 1
ATOM 1542 C CA . PRO A 1 195 ? 6.724 12.919 4.599 1 98.54 195 PRO A CA 1
ATOM 1543 C C . PRO A 1 195 ? 7.059 12.036 3.399 1 98.54 195 PRO A C 1
ATOM 1545 O O . PRO A 1 195 ? 8.145 11.453 3.34 1 98.54 195 PRO A O 1
ATOM 1548 N N . ALA A 1 196 ? 6.129 11.985 2.513 1 97 196 ALA A N 1
ATOM 1549 C CA . ALA A 1 196 ? 6.308 11.127 1.344 1 97 196 ALA A CA 1
ATOM 1550 C C . ALA A 1 196 ? 7.561 11.516 0.565 1 97 196 ALA A C 1
ATOM 1552 O O . ALA A 1 196 ? 7.8 12.699 0.312 1 97 196 ALA A O 1
ATOM 1553 N N . GLY A 1 197 ? 8.364 10.527 0.162 1 96.2 197 GLY A N 1
ATOM 1554 C CA . GLY A 1 197 ? 9.546 10.756 -0.653 1 96.2 197 GLY A CA 1
ATOM 1555 C C . GLY A 1 197 ? 9.251 10.771 -2.141 1 96.2 197 GLY A C 1
ATOM 1556 O O . GLY A 1 197 ? 9.692 11.671 -2.858 1 96.2 197 GLY A O 1
ATOM 1557 N N . PRO A 1 198 ? 8.511 9.802 -2.606 1 93.61 198 PRO A N 1
ATOM 1558 C CA . PRO A 1 198 ? 8.224 9.722 -4.04 1 93.61 198 PRO A CA 1
ATOM 1559 C C . PRO A 1 198 ? 7.569 10.99 -4.582 1 93.61 198 PRO A C 1
ATOM 1561 O O . PRO A 1 198 ? 6.492 11.379 -4.121 1 93.61 198 PRO A O 1
ATOM 1564 N N . ARG A 1 199 ? 8.27 11.648 -5.512 1 94.73 199 ARG A N 1
ATOM 1565 C CA . ARG A 1 199 ? 7.832 12.832 -6.244 1 94.73 199 ARG A CA 1
ATOM 1566 C C . ARG A 1 199 ? 8.042 14.095 -5.416 1 94.73 199 ARG A C 1
ATOM 1568 O O . ARG A 1 199 ? 7.693 15.195 -5.852 1 94.73 199 ARG A O 1
ATOM 1575 N N . PHE A 1 200 ? 8.643 13.907 -4.224 1 97.08 200 PHE A N 1
ATOM 1576 C CA . PHE A 1 200 ? 8.839 15.091 -3.397 1 97.08 200 PHE A CA 1
ATOM 1577 C C . PHE A 1 200 ? 10.304 15.242 -3.006 1 97.08 200 PHE A C 1
ATOM 1579 O O . PHE A 1 200 ? 10.772 16.353 -2.747 1 97.08 200 PHE A O 1
ATOM 1586 N N . GLU A 1 201 ? 10.994 14.146 -2.895 1 95.42 201 GLU A N 1
ATOM 1587 C CA . GLU A 1 201 ? 12.398 14.207 -2.501 1 95.42 201 GLU A CA 1
ATOM 1588 C C . GLU A 1 201 ? 13.222 14.999 -3.512 1 95.42 201 GLU A C 1
ATOM 1590 O O . GLU A 1 201 ? 13.092 14.797 -4.721 1 95.42 201 GLU A O 1
ATOM 1595 N N . ASN A 1 202 ? 13.982 15.941 -3.037 1 94.78 202 ASN A N 1
ATOM 1596 C CA . ASN A 1 202 ? 14.892 16.78 -3.809 1 94.78 202 ASN A CA 1
ATOM 1597 C C . ASN A 1 202 ? 14.133 17.729 -4.732 1 94.78 202 ASN A C 1
ATOM 1599 O O . ASN A 1 202 ? 14.71 18.283 -5.67 1 94.78 202 ASN A O 1
ATOM 1603 N N . GLU A 1 203 ? 12.893 17.854 -4.546 1 96.5 203 GLU A N 1
ATOM 1604 C CA . GLU A 1 203 ? 12.112 18.836 -5.293 1 96.5 203 GLU A CA 1
ATOM 1605 C C . GLU A 1 203 ? 12.26 20.231 -4.693 1 96.5 203 GLU A C 1
ATOM 1607 O O . GLU A 1 203 ? 12.825 20.389 -3.608 1 96.5 203 GLU A O 1
ATOM 1612 N N . HIS A 1 204 ? 11.806 21.208 -5.434 1 95.76 204 HIS A N 1
ATOM 1613 C CA . HIS A 1 204 ? 11.854 22.593 -4.98 1 95.76 204 HIS A CA 1
ATOM 1614 C C . HIS A 1 204 ? 11.111 22.766 -3.659 1 95.76 204 HIS A C 1
ATOM 1616 O O . HIS A 1 204 ? 10.114 22.085 -3.409 1 95.76 204 HIS A O 1
ATOM 1622 N N . VAL A 1 205 ? 11.463 23.676 -2.83 1 94.37 205 VAL A N 1
ATOM 1623 C CA . VAL A 1 205 ? 10.945 23.888 -1.482 1 94.37 205 VAL A CA 1
ATOM 1624 C C . VAL A 1 205 ? 9.459 24.234 -1.548 1 94.37 205 VAL A C 1
ATOM 1626 O O . VAL A 1 205 ? 8.717 23.995 -0.592 1 94.37 205 VAL A O 1
ATOM 1629 N N . PHE A 1 206 ? 8.98 24.704 -2.698 1 94.16 206 PHE A N 1
ATOM 1630 C CA . PHE A 1 206 ? 7.568 25.045 -2.831 1 94.16 206 PHE A CA 1
ATOM 1631 C C . PHE A 1 206 ? 6.727 23.793 -3.046 1 94.16 206 PHE A C 1
ATOM 1633 O O . PHE A 1 206 ? 5.504 23.825 -2.89 1 94.16 206 PHE A O 1
ATOM 1640 N N . VAL A 1 207 ? 7.39 22.722 -3.375 1 96.19 207 VAL A N 1
ATOM 1641 C CA . VAL A 1 207 ? 6.69 21.505 -3.774 1 96.19 207 VAL A CA 1
ATOM 1642 C C . VAL A 1 207 ? 6.563 20.566 -2.577 1 96.19 207 VAL A C 1
ATOM 1644 O O . VAL A 1 207 ? 5.678 19.707 -2.545 1 96.19 207 VAL A O 1
ATOM 1647 N N . ARG A 1 208 ? 7.425 20.757 -1.6 1 97.27 208 ARG A N 1
ATOM 1648 C CA . ARG A 1 208 ? 7.501 19.835 -0.472 1 97.27 208 ARG A CA 1
ATOM 1649 C C . ARG A 1 208 ? 7.556 20.592 0.851 1 97.27 208 ARG A C 1
ATOM 1651 O O . ARG A 1 208 ? 7.851 21.788 0.876 1 97.27 208 ARG A O 1
ATOM 1658 N N . LEU A 1 209 ? 7.313 19.844 1.919 1 97.98 209 LEU A N 1
ATOM 1659 C CA . LEU A 1 209 ? 7.477 20.396 3.259 1 97.98 209 LEU A CA 1
ATOM 1660 C C . LEU A 1 209 ? 8.916 20.842 3.492 1 97.98 209 LEU A C 1
ATOM 1662 O O . LEU A 1 209 ? 9.857 20.134 3.125 1 97.98 209 LEU A O 1
ATOM 1666 N N . ASP A 1 210 ? 9.017 22.012 4.086 1 96.08 210 ASP A N 1
ATOM 1667 C CA . ASP A 1 210 ? 10.33 22.532 4.452 1 96.08 210 ASP A CA 1
ATOM 1668 C C . ASP A 1 210 ? 10.239 23.442 5.675 1 96.08 210 ASP A C 1
ATOM 1670 O O . ASP A 1 210 ? 9.142 23.746 6.149 1 96.08 210 ASP A O 1
ATOM 1674 N N . SER A 1 211 ? 11.377 23.891 6.148 1 95.97 211 SER A N 1
ATOM 1675 C CA . SER A 1 211 ? 11.43 24.617 7.413 1 95.97 211 SER A CA 1
ATOM 1676 C C . SER A 1 211 ? 10.784 25.992 7.289 1 95.97 211 SER A C 1
ATOM 1678 O O . SER A 1 211 ? 10.411 26.602 8.293 1 95.97 211 SER A O 1
ATOM 1680 N N . ARG A 1 212 ? 10.512 26.59 6.181 1 94.67 212 ARG A N 1
ATOM 1681 C CA . ARG A 1 212 ? 9.962 27.928 5.987 1 94.67 212 ARG A CA 1
ATOM 1682 C C . ARG A 1 212 ? 8.441 27.916 6.097 1 94.67 212 ARG A C 1
ATOM 1684 O O . ARG A 1 212 ? 7.808 28.974 6.135 1 94.67 212 ARG A O 1
ATOM 1691 N N . ASP A 1 213 ? 7.866 26.725 6.194 1 96.59 213 ASP A N 1
ATOM 1692 C CA . ASP A 1 213 ? 6.421 26.579 6.056 1 96.59 213 ASP A CA 1
ATOM 1693 C C . ASP A 1 213 ? 5.709 26.9 7.368 1 96.59 213 ASP A C 1
ATOM 1695 O O . ASP A 1 213 ? 4.482 27.018 7.402 1 96.59 213 ASP A O 1
ATOM 1699 N N . ALA A 1 214 ? 6.475 27.017 8.464 1 96.82 214 ALA A N 1
ATOM 1700 C CA . ALA A 1 214 ? 5.915 27.354 9.77 1 96.82 214 ALA A CA 1
ATOM 1701 C C . ALA A 1 214 ? 6.976 27.968 10.679 1 96.82 214 ALA A C 1
ATOM 1703 O O . ALA A 1 214 ? 8.163 27.977 10.341 1 96.82 214 ALA A O 1
ATOM 1704 N N . PHE A 1 215 ? 6.486 28.481 11.823 1 96.25 215 PHE A N 1
ATOM 1705 C CA . PHE A 1 215 ? 7.436 28.984 12.808 1 96.25 215 PHE A CA 1
ATOM 1706 C C . PHE A 1 215 ? 8.358 27.87 13.29 1 96.25 215 PHE A C 1
ATOM 1708 O O . PHE A 1 215 ? 9.542 28.102 13.54 1 96.25 215 PHE A O 1
ATOM 1715 N N . PHE A 1 216 ? 7.779 26.742 13.46 1 97.51 216 PHE A N 1
ATOM 1716 C CA . PHE A 1 216 ? 8.525 25.561 13.875 1 97.51 216 PHE A CA 1
ATOM 1717 C C . PHE A 1 216 ? 8.078 24.334 13.09 1 97.51 216 PHE A C 1
ATOM 1719 O O . PHE A 1 216 ? 6.905 23.955 13.135 1 97.51 216 PHE A O 1
ATOM 1726 N N . VAL A 1 217 ? 8.998 23.711 12.302 1 98.31 217 VAL A N 1
ATOM 1727 C CA . VAL A 1 217 ? 8.73 22.487 11.554 1 98.31 217 VAL A CA 1
ATOM 1728 C C . VAL A 1 217 ? 9.596 21.351 12.095 1 98.31 217 VAL A C 1
ATOM 1730 O O . VAL A 1 217 ? 10.826 21.445 12.094 1 98.31 217 VAL A O 1
ATOM 1733 N N . ASP A 1 218 ? 8.991 20.3 12.652 1 98.83 218 ASP A N 1
ATOM 1734 C CA . ASP A 1 218 ? 9.696 19.087 13.058 1 98.83 218 ASP A CA 1
ATOM 1735 C C . ASP A 1 218 ? 9.245 17.887 12.229 1 98.83 218 ASP A C 1
ATOM 1737 O O . ASP A 1 218 ? 8.073 17.785 11.861 1 98.83 218 ASP A O 1
ATOM 1741 N N . VAL A 1 219 ? 10.174 17 11.896 1 98.88 219 VAL A N 1
ATOM 1742 C CA . VAL A 1 219 ? 9.883 15.903 10.979 1 98.88 219 VAL A CA 1
ATOM 1743 C C . VAL A 1 219 ? 10.435 14.596 11.544 1 98.88 219 VAL A C 1
ATOM 1745 O O . VAL A 1 219 ? 11.566 14.553 12.034 1 98.88 219 VAL A O 1
ATOM 1748 N N . ILE A 1 220 ? 9.668 13.569 11.505 1 98.84 220 ILE A N 1
ATOM 1749 C CA . ILE A 1 220 ? 10.075 12.225 11.899 1 98.84 220 ILE A CA 1
ATOM 1750 C C . ILE A 1 220 ? 10.227 11.347 10.659 1 98.84 220 ILE A C 1
ATOM 1752 O O . ILE A 1 220 ? 9.26 11.124 9.927 1 98.84 220 ILE A O 1
ATOM 1756 N N . HIS A 1 221 ? 11.416 10.831 10.435 1 98.46 221 HIS A N 1
ATOM 1757 C CA . HIS A 1 221 ? 11.738 9.988 9.288 1 98.46 221 HIS A CA 1
ATOM 1758 C C . HIS A 1 221 ? 11.869 8.526 9.699 1 98.46 221 HIS A C 1
ATOM 1760 O O . HIS A 1 221 ? 12.911 8.112 10.214 1 98.46 221 HIS A O 1
ATOM 1766 N N . THR A 1 222 ? 10.825 7.675 9.374 1 97.19 222 THR A N 1
ATOM 1767 C CA . THR A 1 222 ? 10.847 6.293 9.84 1 97.19 222 THR A CA 1
ATOM 1768 C C . THR A 1 222 ? 11.098 5.335 8.68 1 97.19 222 THR A C 1
ATOM 1770 O O . THR A 1 222 ? 11.431 4.167 8.893 1 97.19 222 THR A O 1
ATOM 1773 N N . ASP A 1 223 ? 10.831 5.8 7.482 1 95.04 223 ASP A N 1
ATOM 1774 C CA . ASP A 1 223 ? 10.963 4.964 6.292 1 95.04 223 ASP A CA 1
ATOM 1775 C C . ASP A 1 223 ? 11.578 5.749 5.136 1 95.04 223 ASP A C 1
ATOM 1777 O O . ASP A 1 223 ? 11 5.818 4.049 1 95.04 223 ASP A O 1
ATOM 1781 N N . ALA A 1 224 ? 12.71 6.269 5.35 1 93.28 224 ALA A N 1
ATOM 1782 C CA . ALA A 1 224 ? 13.299 7.226 4.417 1 93.28 224 ALA A CA 1
ATOM 1783 C C . ALA A 1 224 ? 14.252 6.532 3.448 1 93.28 224 ALA A C 1
ATOM 1785 O O . ALA A 1 224 ? 15.136 7.171 2.872 1 93.28 224 ALA A O 1
ATOM 1786 N N . GLU A 1 225 ? 14.08 5.293 3.238 1 86.41 225 GLU A N 1
ATOM 1787 C CA . GLU A 1 225 ? 14.868 4.601 2.223 1 86.41 225 GLU A CA 1
ATOM 1788 C C . GLU A 1 225 ? 14.318 4.864 0.824 1 86.41 225 GLU A C 1
ATOM 1790 O O . GLU A 1 225 ? 13.177 5.304 0.672 1 86.41 225 GLU A O 1
ATOM 1795 N N . PRO A 1 226 ? 15.207 4.631 -0.116 1 77.84 226 PRO A N 1
ATOM 1796 C CA . PRO A 1 226 ? 14.704 4.819 -1.479 1 77.84 226 PRO A CA 1
ATOM 1797 C C . PRO A 1 226 ? 13.589 3.838 -1.836 1 77.84 226 PRO A C 1
ATOM 1799 O O . PRO A 1 226 ? 13.559 2.718 -1.321 1 77.84 226 PRO A O 1
ATOM 1802 N N . LEU A 1 227 ? 12.717 4.298 -2.664 1 71.96 227 LEU A N 1
ATOM 1803 C CA . LEU A 1 227 ? 11.62 3.465 -3.145 1 71.96 227 LEU A CA 1
ATOM 1804 C C . LEU A 1 227 ? 12.15 2.211 -3.833 1 71.96 227 LEU A C 1
ATOM 1806 O O . LEU A 1 227 ? 11.59 1.125 -3.67 1 71.96 227 LEU A O 1
ATOM 1810 N N . VAL A 1 228 ? 13.141 2.354 -4.641 1 63.97 228 VAL A N 1
ATOM 1811 C CA . VAL A 1 228 ? 13.797 1.251 -5.334 1 63.97 228 VAL A CA 1
ATOM 1812 C C . VAL A 1 228 ? 15.269 1.189 -4.931 1 63.97 228 VAL A C 1
ATOM 1814 O O . VAL A 1 228 ? 15.952 2.215 -4.895 1 63.97 228 VAL A O 1
ATOM 1817 N N . PRO A 1 229 ? 15.619 0.119 -4.568 1 61.36 229 PRO A N 1
ATOM 1818 C CA . PRO A 1 229 ? 15.022 -1.217 -4.628 1 61.36 229 PRO A CA 1
ATOM 1819 C C . PRO A 1 229 ? 14.216 -1.56 -3.378 1 61.36 229 PRO A C 1
ATOM 1821 O O . PRO A 1 229 ? 13.683 -2.667 -3.267 1 61.36 229 PRO A O 1
ATOM 1824 N N . LYS A 1 230 ? 14.24 -0.573 -2.538 1 67.1 230 LYS A N 1
ATOM 1825 C CA . LYS A 1 230 ? 13.45 -0.806 -1.332 1 67.1 230 LYS A CA 1
ATOM 1826 C C . LYS A 1 230 ? 12.06 -0.19 -1.459 1 67.1 230 LYS A C 1
ATOM 1828 O O . LYS A 1 230 ? 11.727 0.398 -2.49 1 67.1 230 LYS A O 1
ATOM 1833 N N . ILE A 1 231 ? 11.149 -0.433 -0.589 1 72.63 231 ILE A N 1
ATOM 1834 C CA . ILE A 1 231 ? 9.831 0.193 -0.577 1 72.63 231 ILE A CA 1
ATOM 1835 C C . ILE A 1 231 ? 9.789 1.286 0.489 1 72.63 231 ILE A C 1
ATOM 1837 O O . ILE A 1 231 ? 8.901 1.292 1.345 1 72.63 231 ILE A O 1
ATOM 1841 N N . GLY A 1 232 ? 10.876 2.113 0.358 1 83.12 232 GLY A N 1
ATOM 1842 C CA . GLY A 1 232 ? 10.81 3.283 1.219 1 83.12 232 GLY A CA 1
ATOM 1843 C C . GLY A 1 232 ? 9.864 4.351 0.703 1 83.12 232 GLY A C 1
ATOM 1844 O O . GLY A 1 232 ? 9.897 4.698 -0.479 1 83.12 232 GLY A O 1
ATOM 1845 N N . LEU A 1 233 ? 9.098 4.834 1.566 1 90.79 233 LEU A N 1
ATOM 1846 C CA . LEU A 1 233 ? 8.038 5.738 1.135 1 90.79 233 LEU A CA 1
ATOM 1847 C C . LEU A 1 233 ? 8.269 7.145 1.676 1 90.79 233 LEU A C 1
ATOM 1849 O O . LEU A 1 233 ? 7.65 8.104 1.21 1 90.79 233 LEU A O 1
ATOM 1853 N N . GLY A 1 234 ? 9.147 7.293 2.596 1 95.37 234 GLY A N 1
ATOM 1854 C CA . GLY A 1 234 ? 9.409 8.587 3.204 1 95.37 234 GLY A CA 1
ATOM 1855 C C . GLY A 1 234 ? 10.569 9.324 2.561 1 95.37 234 GLY A C 1
ATOM 1856 O O . GLY A 1 234 ? 11.293 8.758 1.74 1 95.37 234 GLY A O 1
ATOM 1857 N N . ILE A 1 235 ? 10.782 10.566 2.94 1 96.29 235 ILE A N 1
ATOM 1858 C CA . ILE A 1 235 ? 11.838 11.425 2.416 1 96.29 235 ILE A CA 1
ATOM 1859 C C . ILE A 1 235 ? 13.102 11.26 3.256 1 96.29 235 ILE A C 1
ATOM 1861 O O . ILE A 1 235 ? 13.032 11.163 4.483 1 96.29 235 ILE A O 1
ATOM 1865 N N . TRP A 1 236 ? 14.222 11.182 2.562 1 96.04 236 TRP A N 1
ATOM 1866 C CA . TRP A 1 236 ? 15.505 11.072 3.249 1 96.04 236 TRP A CA 1
ATOM 1867 C C . TRP A 1 236 ? 16.044 12.449 3.619 1 96.04 236 TRP A C 1
ATOM 1869 O O . TRP A 1 236 ? 16.574 12.642 4.716 1 96.04 236 TRP A O 1
ATOM 1879 N N . GLN A 1 237 ? 15.83 13.408 2.784 1 96.2 237 GLN A N 1
ATOM 1880 C CA . GLN A 1 237 ? 16.418 14.732 2.954 1 96.2 237 GLN A CA 1
ATOM 1881 C C . GLN A 1 237 ? 15.789 15.466 4.135 1 96.2 237 GLN A C 1
ATOM 1883 O O . GLN A 1 237 ? 14.612 15.264 4.442 1 96.2 237 GLN A O 1
ATOM 1888 N N . GLU A 1 238 ? 16.52 16.316 4.763 1 96.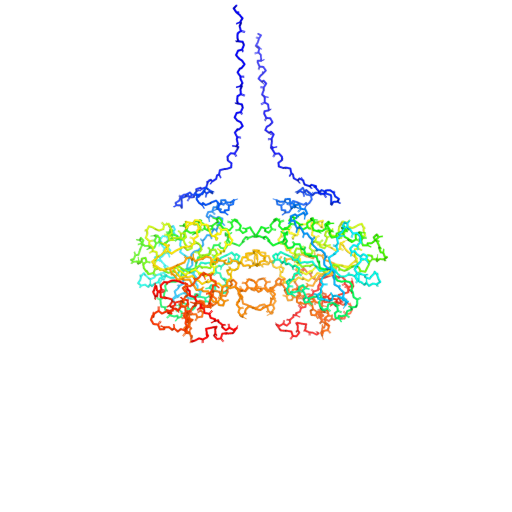54 238 GLU A N 1
ATOM 1889 C CA . GLU A 1 238 ? 16 17.186 5.813 1 96.54 238 GLU A CA 1
ATOM 1890 C C . GLU A 1 238 ? 14.869 18.067 5.29 1 96.54 238 GLU A C 1
ATOM 1892 O O . GLU A 1 238 ? 14.943 18.583 4.173 1 96.54 238 GLU A O 1
ATOM 1897 N N . SER A 1 239 ? 13.848 18.181 6.134 1 97.28 239 SER A N 1
ATOM 1898 C CA . SER A 1 239 ? 12.672 18.905 5.664 1 97.28 239 SER A CA 1
ATOM 1899 C C . SER A 1 239 ? 12.185 19.905 6.707 1 97.28 239 SER A C 1
ATOM 1901 O O . SER A 1 239 ? 11.206 20.62 6.481 1 97.28 239 SER A O 1
ATOM 1903 N N . GLY A 1 240 ? 12.774 19.912 7.918 1 97.81 240 GLY A N 1
ATOM 1904 C CA . GLY A 1 240 ? 12.314 20.798 8.976 1 97.81 240 GLY A CA 1
ATOM 1905 C C . GLY A 1 240 ? 13.445 21.524 9.679 1 97.81 240 GLY A C 1
ATOM 1906 O O . GLY A 1 240 ? 14.575 21.551 9.185 1 97.81 240 GLY A O 1
ATOM 1907 N N . HIS A 1 241 ? 13.085 22.346 10.714 1 97.97 241 HIS A N 1
ATOM 1908 C CA . HIS A 1 241 ? 14.075 22.894 11.635 1 97.97 241 HIS A CA 1
ATOM 1909 C C . HIS A 1 241 ? 14.803 21.784 12.386 1 97.97 241 HIS A C 1
ATOM 1911 O O . HIS A 1 241 ? 16 21.895 12.658 1 97.97 241 HIS A O 1
ATOM 1917 N N . VAL A 1 242 ? 13.982 20.775 12.698 1 98.32 242 VAL A N 1
ATOM 1918 C CA . VAL A 1 242 ? 14.482 19.59 13.387 1 98.32 242 VAL A CA 1
ATOM 1919 C C . VAL A 1 242 ? 14.021 18.332 12.655 1 98.32 242 VAL A C 1
ATOM 1921 O O . VAL A 1 242 ? 12.838 18.191 12.337 1 98.32 242 VAL A O 1
ATOM 1924 N N . ASP A 1 243 ? 14.961 17.483 12.359 1 98.61 243 ASP A N 1
ATOM 1925 C CA . ASP A 1 243 ? 14.677 16.216 11.692 1 98.61 243 ASP A CA 1
ATOM 1926 C C . ASP A 1 243 ? 15.13 15.033 12.544 1 98.61 243 ASP A C 1
ATOM 1928 O O . ASP A 1 243 ? 16.309 14.923 12.887 1 98.61 243 ASP A O 1
ATOM 1932 N N . PHE A 1 244 ? 14.205 14.149 12.886 1 98.68 244 PHE A N 1
ATOM 1933 C CA . PHE A 1 244 ? 14.487 12.971 13.697 1 98.68 244 PHE A CA 1
ATOM 1934 C C . PHE A 1 244 ? 14.535 11.717 12.832 1 98.68 244 PHE A C 1
ATOM 1936 O O . PHE A 1 244 ? 13.635 11.48 12.023 1 98.68 244 PHE A O 1
ATOM 1943 N N . TYR A 1 245 ? 15.558 10.922 12.991 1 98.22 245 TYR A N 1
ATOM 1944 C CA . TYR A 1 245 ? 15.715 9.66 12.275 1 98.22 245 TYR A CA 1
ATOM 1945 C C . TYR A 1 245 ? 15.793 8.489 13.247 1 98.22 245 TYR A C 1
ATOM 1947 O O . TYR A 1 245 ? 16.863 7.909 13.445 1 98.22 245 TYR A O 1
ATOM 1955 N N . PRO A 1 246 ? 14.65 8.056 13.796 1 98.22 246 PRO A N 1
ATOM 1956 C CA . PRO A 1 246 ? 14.699 6.868 14.651 1 98.22 246 PRO A CA 1
ATOM 1957 C C . PRO A 1 246 ? 15.227 5.636 13.92 1 98.22 246 PRO A C 1
ATOM 1959 O O . PRO A 1 246 ? 14.804 5.352 12.796 1 98.22 246 PRO A O 1
ATOM 1962 N N . ASN A 1 247 ? 16.222 4.939 14.543 1 96.9 247 ASN A N 1
ATOM 1963 C CA . ASN A 1 247 ? 16.829 3.72 14.018 1 96.9 247 ASN A CA 1
ATOM 1964 C C . ASN A 1 247 ? 17.415 3.94 12.627 1 96.9 247 ASN A C 1
ATOM 1966 O O . ASN A 1 247 ? 17.338 3.058 11.769 1 96.9 247 ASN A O 1
ATOM 1970 N N . GLY A 1 248 ? 17.788 5.197 12.389 1 96.07 248 GLY A N 1
ATOM 1971 C CA . GLY A 1 248 ? 18.428 5.543 11.13 1 96.07 248 GLY A CA 1
ATOM 1972 C C . GLY A 1 248 ? 17.441 5.916 10.041 1 96.07 248 GLY A C 1
ATOM 1973 O O 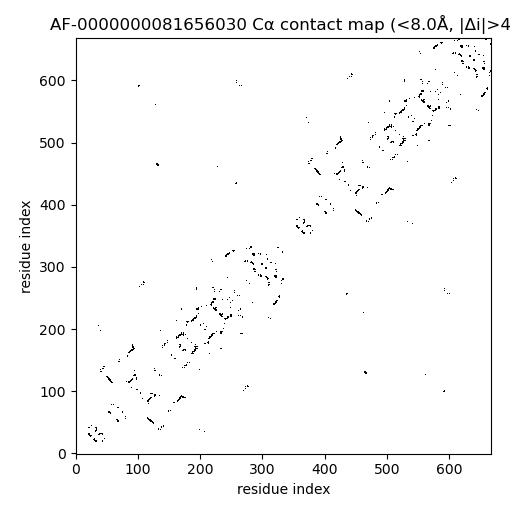. GLY A 1 248 ? 17.83 6.138 8.892 1 96.07 248 GLY A O 1
ATOM 1974 N N . GLY A 1 249 ? 16.113 5.978 10.319 1 96.02 249 GLY A N 1
ATOM 1975 C CA . GLY A 1 249 ? 15.077 6.385 9.383 1 96.02 249 GLY A CA 1
ATOM 1976 C C . GLY A 1 249 ? 14.771 5.331 8.336 1 96.02 249 GLY A C 1
ATOM 1977 O O . GLY A 1 249 ? 14.326 5.655 7.233 1 96.02 249 GLY A O 1
ATOM 1978 N N . LYS A 1 250 ? 14.979 4.059 8.605 1 91.78 250 LYS A N 1
ATOM 1979 C CA . LYS A 1 250 ? 14.842 3.001 7.608 1 91.78 250 LYS A CA 1
ATOM 1980 C C . LYS A 1 250 ? 13.908 1.899 8.1 1 91.78 250 LYS A C 1
ATOM 1982 O O . LYS A 1 250 ? 12.691 1.985 7.924 1 91.78 250 LYS A O 1
ATOM 1987 N N . ASP A 1 251 ? 14.371 0.891 8.906 1 89.33 251 ASP A N 1
ATOM 1988 C CA . ASP A 1 251 ? 13.585 -0.203 9.468 1 89.33 251 ASP A CA 1
ATOM 1989 C C . ASP A 1 251 ? 13.287 0.039 10.946 1 89.33 251 ASP A C 1
ATOM 1991 O O . ASP A 1 251 ? 14.172 0.438 11.707 1 89.33 251 ASP A O 1
ATOM 1995 N N . GLN A 1 252 ? 12.075 -0.145 11.261 1 93.65 252 GLN A N 1
ATOM 1996 C CA . GLN A 1 252 ? 11.667 0.024 12.651 1 93.65 252 GLN A CA 1
ATOM 1997 C C . GLN A 1 252 ? 11.533 -1.325 13.353 1 93.65 252 GLN A C 1
ATOM 1999 O O . GLN A 1 252 ? 10.948 -2.261 12.803 1 93.65 252 GLN A O 1
ATOM 2004 N N . PRO A 1 253 ? 12.042 -1.457 14.493 1 92.6 253 PRO A N 1
ATOM 2005 C CA . PRO A 1 253 ? 12.072 -2.75 15.18 1 92.6 253 PRO A CA 1
ATOM 2006 C C . PRO A 1 253 ? 10.677 -3.316 15.433 1 92.6 253 PRO A C 1
ATOM 2008 O O . PRO A 1 253 ? 10.509 -4.535 15.527 1 92.6 253 PRO A O 1
ATOM 2011 N N . SER A 1 254 ? 9.752 -2.497 15.491 1 87.87 254 SER A N 1
ATOM 2012 C CA . SER A 1 254 ? 8.396 -2.948 15.789 1 87.87 254 SER A CA 1
ATOM 2013 C C . SER A 1 254 ? 7.728 -3.543 14.554 1 87.87 254 SER A C 1
ATOM 2015 O O . SER A 1 254 ? 6.68 -4.185 14.657 1 87.87 254 SER A O 1
ATOM 2017 N N . CYS A 1 255 ? 8.304 -3.268 13.395 1 83.32 255 CYS A N 1
ATOM 2018 C CA . CYS A 1 255 ? 7.711 -3.718 12.141 1 83.32 255 CYS A CA 1
ATOM 2019 C C . CYS A 1 255 ? 8.296 -5.059 11.712 1 83.32 255 CYS A C 1
ATOM 2021 O O . CYS A 1 255 ? 9.515 -5.204 11.609 1 83.32 255 CYS A O 1
ATOM 2023 N N . ASP A 1 256 ? 7.467 -6.072 11.978 1 70.44 256 ASP A N 1
ATOM 2024 C CA . ASP A 1 256 ? 7.895 -7.399 11.546 1 70.44 256 ASP A CA 1
ATOM 2025 C C . ASP A 1 256 ? 6.863 -8.035 10.617 1 70.44 256 ASP A C 1
ATOM 2027 O O . ASP A 1 256 ? 5.69 -7.657 10.634 1 70.44 256 ASP A O 1
ATOM 2031 N N . GLY A 1 257 ? 7.31 -8.7 9.635 1 60.21 257 GLY A N 1
ATOM 2032 C CA . GLY A 1 257 ? 6.368 -9.537 8.91 1 60.21 257 GLY A CA 1
ATOM 2033 C C . GLY A 1 257 ? 6.198 -9.126 7.459 1 60.21 257 GLY A C 1
ATOM 2034 O O . GLY A 1 257 ? 7.113 -8.559 6.859 1 60.21 257 GLY A O 1
ATOM 2035 N N . LEU A 1 258 ? 4.929 -9.387 6.958 1 56 258 LEU A N 1
ATOM 2036 C CA . LEU A 1 258 ? 4.584 -9.441 5.542 1 56 258 LEU A CA 1
ATOM 2037 C C . LEU A 1 258 ? 4.436 -8.037 4.965 1 56 258 LEU A C 1
ATOM 2039 O O . LEU A 1 258 ? 4.573 -7.841 3.755 1 56 258 LEU A O 1
ATOM 2043 N N . VAL A 1 259 ? 4.339 -7.095 5.875 1 64.48 259 VAL A N 1
ATOM 2044 C CA . VAL A 1 259 ? 4.047 -5.751 5.388 1 64.48 259 VAL A CA 1
ATOM 2045 C C . VAL A 1 259 ? 5.03 -4.755 5.998 1 64.48 259 VAL A C 1
ATOM 2047 O O . VAL A 1 259 ? 4.652 -3.634 6.346 1 64.48 259 VAL A O 1
ATOM 2050 N N . LYS A 1 260 ? 6.149 -5.162 6.093 1 65.21 260 LYS A N 1
ATOM 2051 C CA . LYS A 1 260 ? 7.17 -4.42 6.829 1 65.21 260 LYS A CA 1
ATOM 2052 C C . LYS A 1 260 ? 7.346 -3.015 6.26 1 65.21 260 LYS A C 1
ATOM 2054 O O . LYS A 1 260 ? 7.512 -2.052 7.012 1 65.21 260 LYS A O 1
ATOM 2059 N N . GLU A 1 261 ? 7.23 -2.953 4.993 1 65.98 261 GLU A N 1
ATOM 2060 C CA . GLU A 1 261 ? 7.53 -1.671 4.362 1 65.98 261 GLU A CA 1
ATOM 2061 C C . GLU A 1 261 ? 6.452 -0.637 4.674 1 65.98 261 GLU A C 1
ATOM 2063 O O . GLU A 1 261 ? 6.761 0.521 4.966 1 65.98 261 GLU A O 1
ATOM 2068 N N . VAL A 1 262 ? 5.272 -1.092 4.657 1 77.7 262 VAL A N 1
ATOM 2069 C CA . VAL A 1 262 ? 4.184 -0.175 4.981 1 77.7 262 VAL A CA 1
ATOM 2070 C C . VAL A 1 262 ? 4.166 0.096 6.483 1 77.7 262 VAL A C 1
ATOM 2072 O O . VAL A 1 262 ? 3.865 1.211 6.916 1 77.7 262 VAL A O 1
ATOM 2075 N N . CYS A 1 263 ? 4.614 -0.882 7.186 1 84.8 263 CYS A N 1
ATOM 2076 C CA . CYS A 1 263 ? 4.671 -0.747 8.637 1 84.8 263 CYS A CA 1
ATOM 2077 C C . CYS A 1 263 ? 5.672 0.327 9.046 1 84.8 263 CYS A C 1
ATOM 2079 O O . CYS A 1 263 ? 5.375 1.166 9.898 1 84.8 263 CYS A O 1
ATOM 2081 N N . ASP A 1 264 ? 6.85 0.307 8.433 1 90.95 264 ASP A N 1
ATOM 2082 C CA . ASP A 1 264 ? 7.871 1.306 8.736 1 90.95 264 ASP A CA 1
ATOM 2083 C C . ASP A 1 264 ? 7.349 2.719 8.484 1 90.95 264 ASP A C 1
ATOM 2085 O O . ASP A 1 264 ? 7.642 3.64 9.249 1 90.95 264 ASP A O 1
ATOM 2089 N N . HIS A 1 265 ? 6.608 2.813 7.444 1 91.69 265 HIS A N 1
ATOM 2090 C CA . HIS A 1 265 ? 6.078 4.103 7.016 1 91.69 265 HIS A CA 1
ATOM 2091 C C . HIS A 1 265 ? 5.047 4.631 8.008 1 91.69 265 HIS A C 1
ATOM 2093 O O . HIS A 1 265 ? 4.937 5.843 8.209 1 91.69 265 HIS A O 1
ATOM 2099 N N . MET A 1 266 ? 4.387 3.767 8.731 1 92.08 266 MET A N 1
ATOM 2100 C CA . MET A 1 266 ? 3.311 4.135 9.646 1 92.08 266 MET A CA 1
ATOM 2101 C C . MET A 1 266 ? 3.847 4.355 11.056 1 92.08 266 MET A C 1
ATOM 2103 O O . MET A 1 266 ? 3.166 4.942 11.899 1 92.08 266 MET A O 1
ATOM 2107 N N . GLU A 1 267 ? 5.037 3.974 11.284 1 94.57 267 GLU A N 1
ATOM 2108 C CA . GLU A 1 267 ? 5.557 4.005 12.648 1 94.57 267 GLU A CA 1
ATOM 2109 C C . GLU A 1 267 ? 5.691 5.437 13.155 1 94.57 267 GLU A C 1
ATOM 2111 O O . GLU A 1 267 ? 5.597 5.686 14.359 1 94.57 267 GLU A O 1
ATOM 2116 N N . SER A 1 268 ? 5.89 6.359 12.27 1 96.68 268 SER A N 1
ATOM 2117 C CA . SER A 1 268 ? 5.951 7.758 12.679 1 96.68 268 SER A CA 1
ATOM 2118 C C . SER A 1 268 ? 4.674 8.18 13.398 1 96.68 268 SER A C 1
ATOM 2120 O O . SER A 1 268 ? 4.722 8.948 14.361 1 96.68 268 SER A O 1
ATOM 2122 N N . CYS A 1 269 ? 3.55 7.731 12.946 1 95.53 269 CYS A N 1
ATOM 2123 C CA . CYS A 1 269 ? 2.279 8.042 13.59 1 95.53 269 CYS A CA 1
ATOM 2124 C C . CYS A 1 269 ? 2.22 7.451 14.994 1 95.53 269 CYS A C 1
ATOM 2126 O O . CYS A 1 269 ? 1.799 8.123 15.938 1 95.53 269 CYS A O 1
ATOM 2128 N N . ARG A 1 270 ? 2.702 6.267 15.142 1 94 270 ARG A N 1
ATOM 2129 C CA . ARG A 1 270 ? 2.674 5.608 16.444 1 94 270 ARG A CA 1
ATOM 2130 C C . ARG A 1 270 ? 3.599 6.31 17.432 1 94 270 ARG A C 1
ATOM 2132 O O . ARG A 1 270 ? 3.237 6.514 18.593 1 94 270 ARG A O 1
ATOM 2139 N N . TYR A 1 271 ? 4.765 6.576 16.928 1 96.65 271 TYR A N 1
ATOM 2140 C CA . TYR A 1 271 ? 5.713 7.275 17.789 1 96.65 271 TYR A CA 1
ATOM 2141 C C . TYR A 1 271 ? 5.145 8.61 18.255 1 96.65 271 TYR A C 1
ATOM 2143 O O . TYR A 1 271 ? 5.274 8.971 19.427 1 96.65 271 TYR A O 1
ATOM 2151 N N . PHE A 1 272 ? 4.575 9.34 17.362 1 97.64 272 PHE A N 1
ATOM 2152 C CA . PHE A 1 272 ? 4.016 10.636 17.727 1 97.64 272 PHE A CA 1
ATOM 2153 C C . PHE A 1 272 ? 2.894 10.475 18.745 1 97.64 272 PHE A C 1
ATOM 2155 O O . PHE A 1 272 ? 2.834 11.212 19.732 1 97.64 272 PHE A O 1
ATOM 2162 N N . ILE A 1 273 ? 2.009 9.537 18.519 1 96.62 273 ILE A N 1
ATOM 2163 C CA . ILE A 1 273 ? 0.891 9.304 19.426 1 96.62 273 ILE A CA 1
ATOM 2164 C C . ILE A 1 273 ? 1.418 8.955 20.816 1 96.62 273 ILE A C 1
ATOM 2166 O O . ILE A 1 273 ? 0.944 9.493 21.82 1 96.62 273 ILE A O 1
ATOM 2170 N N . GLU A 1 274 ? 2.359 8.083 20.818 1 96.12 274 GLU A N 1
ATOM 2171 C CA . GLU A 1 274 ? 2.933 7.719 22.11 1 96.12 274 GLU A CA 1
ATOM 2172 C C . GLU A 1 274 ? 3.569 8.927 22.791 1 96.12 274 GLU A C 1
ATOM 2174 O O . GLU A 1 274 ? 3.507 9.06 24.015 1 96.12 274 GLU A O 1
ATOM 2179 N N . SER A 1 275 ? 4.212 9.747 22.015 1 97.23 275 SER A N 1
ATOM 2180 C CA . SER A 1 275 ? 4.876 10.92 22.573 1 97.23 275 SER A CA 1
ATOM 2181 C C . SER A 1 275 ? 3.873 11.864 23.229 1 97.23 275 SER A C 1
ATOM 2183 O O . SER A 1 275 ? 4.214 12.584 24.17 1 97.23 275 SER A O 1
ATOM 2185 N N . ILE A 1 276 ? 2.654 11.931 22.74 1 97.29 276 ILE A N 1
ATOM 2186 C CA . ILE A 1 276 ? 1.618 12.774 23.327 1 97.29 276 ILE A CA 1
ATOM 2187 C C . ILE A 1 276 ? 1.336 12.325 24.759 1 97.29 276 ILE A C 1
ATOM 2189 O O . ILE A 1 276 ? 1.233 13.153 25.667 1 97.29 276 ILE A O 1
ATOM 2193 N N . ASN A 1 277 ? 1.267 11.032 24.936 1 90.03 277 ASN A N 1
ATOM 2194 C CA . ASN A 1 277 ? 0.919 10.441 26.224 1 90.03 277 ASN A CA 1
ATOM 2195 C C . ASN A 1 277 ? 2.049 10.599 27.238 1 90.03 277 ASN A C 1
ATOM 2197 O O . ASN A 1 277 ? 1.821 10.514 28.446 1 90.03 277 ASN A O 1
ATOM 2201 N N . ASN A 1 278 ? 3.202 10.79 26.793 1 80.8 278 ASN A N 1
ATOM 2202 C CA . ASN A 1 278 ? 4.374 11.148 27.584 1 80.8 278 ASN A CA 1
ATOM 2203 C C . ASN A 1 278 ? 4.683 10.09 28.639 1 80.8 278 ASN A C 1
ATOM 2205 O O . ASN A 1 278 ? 4.952 10.42 29.795 1 80.8 278 ASN A O 1
ATOM 2209 N N . VAL A 1 279 ? 4.471 8.869 28.227 1 84.49 279 VAL A N 1
ATOM 2210 C CA . VAL A 1 279 ? 4.861 7.799 29.139 1 84.49 279 VAL A CA 1
ATOM 2211 C C . VAL A 1 279 ? 6.377 7.805 29.326 1 84.49 279 VAL A C 1
ATOM 2213 O O . VAL A 1 279 ? 6.873 7.574 30.431 1 84.49 279 VAL A O 1
ATOM 2216 N N . CYS A 1 280 ? 7.11 8.002 28.253 1 89.84 280 CYS A N 1
ATOM 2217 C CA . CYS A 1 280 ? 8.549 8.244 28.234 1 89.84 280 CYS A CA 1
ATOM 2218 C C . CYS A 1 280 ? 8.926 9.205 27.113 1 89.84 280 CYS A C 1
ATOM 2220 O O . CYS A 1 280 ? 8.109 9.493 26.236 1 89.84 280 CYS A O 1
ATOM 2222 N N . LYS A 1 281 ? 10.106 9.731 27.275 1 92.16 281 LYS A N 1
ATOM 2223 C CA . LYS A 1 281 ? 10.542 10.713 26.286 1 92.16 281 LYS A CA 1
ATOM 2224 C C . LYS A 1 281 ? 11.354 10.052 25.176 1 92.16 281 LYS A C 1
ATOM 2226 O O . LYS A 1 281 ? 12.134 9.133 25.434 1 92.16 281 LYS A O 1
ATOM 2231 N N . PHE A 1 282 ? 11.102 10.463 23.975 1 96.57 282 PHE A N 1
ATOM 2232 C CA . PHE A 1 282 ? 11.919 10.039 22.844 1 96.57 282 PHE A CA 1
ATOM 2233 C C . PHE A 1 282 ? 13.177 10.891 22.735 1 96.57 282 PHE A C 1
ATOM 2235 O O . PHE A 1 282 ? 13.324 11.674 21.795 1 96.57 282 PHE A O 1
ATOM 2242 N N . THR A 1 283 ? 14.084 10.72 23.687 1 96.17 283 THR A N 1
ATOM 2243 C CA . THR A 1 283 ? 15.321 11.492 23.697 1 96.17 283 THR A CA 1
ATOM 2244 C C . THR A 1 283 ? 16.167 11.175 22.467 1 96.17 283 THR A C 1
ATOM 2246 O O . THR A 1 283 ? 16.411 10.006 22.16 1 96.17 283 THR A O 1
ATOM 2249 N N . SER A 1 284 ? 16.574 12.193 21.785 1 97.28 284 SER A N 1
ATOM 2250 C CA . SER A 1 284 ? 17.363 12.043 20.566 1 97.28 284 SER A CA 1
ATOM 2251 C C . SER A 1 284 ? 18.627 12.895 20.618 1 97.28 284 SER A C 1
ATOM 2253 O O . SER A 1 284 ? 18.706 13.851 21.392 1 97.28 284 SER A O 1
ATOM 2255 N N . TYR A 1 285 ? 19.56 12.558 19.865 1 97.12 285 TYR A N 1
ATOM 2256 C CA . TYR A 1 285 ? 20.891 13.143 19.977 1 97.12 285 TYR A CA 1
ATOM 2257 C C . TYR A 1 285 ? 21.303 13.816 18.674 1 97.12 285 TYR A C 1
ATOM 2259 O O . TYR A 1 285 ? 21.147 13.241 17.594 1 97.12 285 TYR A O 1
ATOM 2267 N N . ASN A 1 286 ? 21.831 14.991 18.818 1 97.03 286 ASN A N 1
ATOM 2268 C CA . ASN A 1 286 ? 22.233 15.795 17.669 1 97.03 286 ASN A CA 1
ATOM 2269 C C . ASN A 1 286 ? 23.363 15.13 16.887 1 97.03 286 ASN A C 1
ATOM 2271 O O . ASN A 1 286 ? 24.311 14.611 17.478 1 97.03 286 ASN A O 1
ATOM 2275 N N . CYS A 1 287 ? 23.238 15.114 15.586 1 96.28 287 CYS A N 1
ATOM 2276 C CA . CYS A 1 287 ? 24.25 14.536 14.708 1 96.28 287 CYS A CA 1
ATOM 2277 C C . CYS A 1 287 ? 24.891 15.609 13.836 1 96.28 287 CYS A C 1
ATOM 2279 O O . CYS A 1 287 ? 24.203 16.284 13.068 1 96.28 287 CYS A O 1
ATOM 2281 N N . ASP A 1 288 ? 26.145 15.822 13.88 1 89.63 288 ASP A N 1
ATOM 2282 C CA . ASP A 1 288 ? 26.856 16.877 13.166 1 89.63 288 ASP A CA 1
ATOM 2283 C C . ASP A 1 288 ? 27.564 16.324 11.93 1 89.63 288 ASP A C 1
ATOM 2285 O O . ASP A 1 288 ? 28.21 17.071 11.192 1 89.63 288 ASP A O 1
ATOM 2289 N N . GLY A 1 289 ? 27.427 15.179 11.59 1 87.59 289 GLY A N 1
ATOM 2290 C CA . GLY A 1 289 ? 28.04 14.585 10.413 1 87.59 289 GLY A CA 1
ATOM 2291 C C . GLY A 1 289 ? 27.131 14.594 9.198 1 87.59 289 GLY A C 1
ATOM 2292 O O . GLY A 1 289 ? 26.101 15.271 9.193 1 87.59 289 GLY A O 1
ATOM 2293 N N . GLU A 1 290 ? 27.651 13.957 8.137 1 92.89 290 GLU A N 1
ATOM 2294 C CA . GLU A 1 290 ? 26.818 13.745 6.956 1 92.89 290 GLU A CA 1
ATOM 2295 C C . GLU A 1 290 ? 25.55 12.972 7.307 1 92.89 290 GLU A C 1
ATOM 2297 O O . GLU A 1 290 ? 25.582 12.061 8.137 1 92.89 290 GLU A O 1
ATOM 2302 N N . LEU A 1 291 ? 24.518 13.398 6.68 1 93.97 291 LEU A N 1
ATOM 2303 C CA . LEU A 1 291 ? 23.263 12.694 6.923 1 93.97 291 LEU A CA 1
ATOM 2304 C C . LEU A 1 291 ? 23.435 11.192 6.722 1 93.97 291 LEU A C 1
ATOM 2306 O O . LEU A 1 291 ? 23.964 10.755 5.697 1 93.97 291 LEU A O 1
ATOM 2310 N N . GLY A 1 292 ? 23.037 10.476 7.713 1 92.48 292 GLY A N 1
ATOM 2311 C CA . GLY A 1 292 ? 23.163 9.029 7.646 1 92.48 292 GLY A CA 1
ATOM 2312 C C . GLY A 1 292 ? 24.34 8.495 8.44 1 92.48 292 GLY A C 1
ATOM 2313 O O . GLY A 1 292 ? 24.416 7.297 8.719 1 92.48 292 GLY A O 1
ATOM 2314 N N . ASP A 1 293 ? 25.325 9.274 8.705 1 94.44 293 ASP A N 1
ATOM 2315 C CA . ASP A 1 293 ? 26.43 8.857 9.563 1 94.44 293 ASP A CA 1
ATOM 2316 C C . ASP A 1 293 ? 26.059 8.99 11.039 1 94.44 293 ASP A C 1
ATOM 2318 O O . ASP A 1 293 ? 26.449 9.957 11.697 1 94.44 293 ASP A O 1
ATOM 2322 N N . TRP A 1 294 ? 25.505 8.09 11.578 1 94.99 294 TRP A N 1
ATOM 2323 C CA . TRP A 1 294 ? 24.93 8.139 12.918 1 94.99 294 TRP A CA 1
ATOM 2324 C C . TRP A 1 294 ? 26.005 7.926 13.979 1 94.99 294 TRP A C 1
ATOM 2326 O O . TRP A 1 294 ? 25.75 8.1 15.173 1 94.99 294 TRP A O 1
ATOM 2336 N N . SER A 1 295 ? 27.19 7.511 13.571 1 93.75 295 SER A N 1
ATOM 2337 C CA . SER A 1 295 ? 28.303 7.349 14.501 1 93.75 295 SER A CA 1
ATOM 2338 C C . SER A 1 295 ? 28.79 8.697 15.021 1 93.75 295 SER A C 1
ATOM 2340 O O . SER A 1 295 ? 29.51 8.76 16.02 1 93.75 295 SER A O 1
ATOM 2342 N N . LYS A 1 296 ? 28.373 9.814 14.397 1 94.17 296 LYS A N 1
ATOM 2343 C CA . LYS A 1 296 ? 28.835 11.151 14.756 1 94.17 296 LYS A CA 1
ATOM 2344 C C . LYS A 1 296 ? 27.797 11.883 15.602 1 94.17 296 LYS A C 1
ATOM 2346 O O . LYS A 1 296 ? 27.87 13.103 15.766 1 94.17 296 LYS A O 1
ATOM 2351 N N . CYS A 1 297 ? 26.878 11.198 16.07 1 94.9 297 CYS A N 1
ATOM 2352 C CA . CYS A 1 297 ? 25.87 11.796 16.938 1 94.9 297 CYS A CA 1
ATOM 2353 C C . CYS A 1 297 ? 26.394 11.944 18.361 1 94.9 297 CYS A C 1
ATOM 2355 O O . CYS A 1 297 ? 27.274 11.193 18.784 1 94.9 297 CYS A O 1
ATOM 2357 N N . ALA A 1 298 ? 25.867 12.926 19.068 1 93.95 298 ALA A N 1
ATOM 2358 C CA . ALA A 1 298 ? 26.211 13.128 20.473 1 93.95 298 ALA A CA 1
ATOM 2359 C C . ALA A 1 298 ? 25.859 11.9 21.307 1 93.95 298 ALA A C 1
ATOM 2361 O O . ALA A 1 298 ? 24.925 11.165 20.977 1 93.95 298 ALA A O 1
ATOM 2362 N N . SER A 1 299 ? 26.583 11.66 22.3 1 89.85 299 SER A N 1
ATOM 2363 C CA . SER A 1 299 ? 26.364 10.486 23.138 1 89.85 299 SER A CA 1
ATOM 2364 C C . SER A 1 299 ? 25.588 10.844 24.401 1 89.85 299 SER A C 1
ATOM 2366 O O . SER A 1 299 ? 25.109 9.96 25.114 1 89.85 299 SER A O 1
ATOM 2368 N N . SER A 1 300 ? 25.492 12.149 24.663 1 90.7 300 SER A N 1
ATOM 2369 C CA . SER A 1 300 ? 24.76 12.624 25.832 1 90.7 300 SER A CA 1
ATOM 2370 C C . SER A 1 300 ? 24.064 13.951 25.546 1 90.7 300 SER A C 1
ATOM 2372 O O . SER A 1 300 ? 24.312 14.578 24.514 1 90.7 300 SER A O 1
ATOM 2374 N N . CYS A 1 301 ? 23.221 14.334 26.35 1 91.26 301 CYS A N 1
ATOM 2375 C CA . CYS A 1 301 ? 22.46 15.568 26.187 1 91.26 301 CYS A CA 1
ATOM 2376 C C . CYS A 1 301 ? 23.228 16.76 26.745 1 91.26 301 CYS A C 1
ATOM 2378 O O . CYS A 1 301 ? 22.676 17.855 26.871 1 91.26 301 CYS A O 1
ATOM 2380 N N . ASP A 1 302 ? 24.445 16.542 26.983 1 84.37 302 ASP A N 1
ATOM 2381 C CA . ASP A 1 302 ? 25.262 17.65 27.468 1 84.37 302 ASP A CA 1
ATOM 2382 C C . ASP A 1 302 ? 25.359 18.76 26.424 1 84.37 302 ASP A C 1
ATOM 2384 O O . ASP A 1 302 ? 25.35 18.49 25.221 1 84.37 302 ASP A O 1
ATOM 2388 N N . ASP A 1 303 ? 25.431 20.072 26.832 1 80.99 303 ASP A N 1
ATOM 2389 C CA . ASP A 1 303 ? 25.633 21.249 25.993 1 80.99 303 ASP A CA 1
ATOM 2390 C C . ASP A 1 303 ? 24.505 21.398 24.974 1 80.99 303 ASP A C 1
ATOM 2392 O O . ASP A 1 303 ? 24.757 21.66 23.796 1 80.99 303 ASP A O 1
ATOM 2396 N N . ASN A 1 304 ? 23.392 21.032 25.292 1 85.74 304 ASN A N 1
ATOM 2397 C CA . ASN A 1 304 ? 22.217 21.241 24.452 1 85.74 304 ASN A CA 1
ATOM 2398 C C . ASN A 1 304 ? 22.29 20.416 23.171 1 85.74 304 ASN A C 1
ATOM 2400 O O . ASN A 1 304 ? 22.081 20.942 22.076 1 85.74 304 ASN A O 1
ATOM 2404 N N . GLN A 1 305 ? 22.586 19.188 23.41 1 89.65 305 GLN A N 1
ATOM 2405 C CA . GLN A 1 305 ? 22.802 18.311 22.264 1 89.65 305 GLN A CA 1
ATOM 2406 C C . GLN A 1 305 ? 21.628 17.355 22.074 1 89.65 305 GLN A C 1
ATOM 2408 O O . GLN A 1 305 ? 21.702 16.425 21.268 1 89.65 305 GLN A O 1
ATOM 2413 N N . CYS A 1 306 ? 20.563 17.582 22.792 1 94.83 306 CYS A N 1
ATOM 2414 C CA . CYS A 1 306 ? 19.447 16.649 22.674 1 94.83 306 CYS A CA 1
ATOM 2415 C C . CYS A 1 306 ? 18.156 17.384 22.335 1 94.83 306 CYS A C 1
ATOM 2417 O O . CYS A 1 306 ? 18.067 18.602 22.502 1 94.83 306 CYS A O 1
ATOM 2419 N N . ASN A 1 307 ? 17.232 16.769 21.784 1 96.71 307 ASN A N 1
ATOM 2420 C CA . ASN A 1 307 ? 15.849 17.149 21.515 1 96.71 307 ASN A CA 1
ATOM 2421 C C . ASN A 1 307 ? 14.896 15.975 21.716 1 96.71 307 ASN A C 1
ATOM 2423 O O . ASN A 1 307 ? 15.325 14.874 22.065 1 96.71 307 ASN A O 1
ATOM 2427 N N . TYR A 1 308 ? 13.668 16.217 21.703 1 96.69 308 TYR A N 1
ATOM 2428 C CA . TYR A 1 308 ? 12.671 15.178 21.936 1 96.69 308 TYR A CA 1
ATOM 2429 C C . TYR A 1 308 ? 11.804 14.967 20.7 1 96.69 308 TYR A C 1
ATOM 2431 O O . TYR A 1 308 ? 11.149 15.898 20.227 1 96.69 308 TYR A O 1
ATOM 2439 N N . MET A 1 309 ? 11.816 13.757 20.198 1 97.96 309 MET A N 1
ATOM 2440 C CA . MET A 1 309 ? 11.001 13.467 19.022 1 97.96 309 MET A CA 1
ATOM 2441 C C . MET A 1 309 ? 9.519 13.431 19.382 1 97.96 309 MET A C 1
ATOM 2443 O O . MET A 1 309 ? 9.133 12.822 20.381 1 97.96 309 MET A O 1
ATOM 2447 N N . GLY A 1 310 ? 8.693 14.063 18.551 1 97.59 310 GLY A N 1
ATOM 2448 C CA . GLY A 1 310 ? 7.253 13.959 18.718 1 97.59 310 GLY A CA 1
ATOM 2449 C C . GLY A 1 310 ? 6.626 15.216 19.292 1 97.59 310 GLY A C 1
ATOM 2450 O O . GLY A 1 310 ? 7.005 16.329 18.924 1 97.59 310 GLY A O 1
ATOM 2451 N N . TYR A 1 311 ? 5.653 15.046 20.169 1 97.55 311 TYR A N 1
ATOM 2452 C CA . TYR A 1 311 ? 4.75 16.092 20.637 1 97.55 311 TYR A CA 1
ATOM 2453 C C . TYR A 1 311 ? 5.507 17.153 21.426 1 97.55 311 TYR A C 1
ATOM 2455 O O . TYR A 1 311 ? 5.141 18.331 21.404 1 97.55 311 TYR A O 1
ATOM 2463 N N . TYR A 1 312 ? 6.621 16.835 22.039 1 96.22 312 TYR A N 1
ATOM 2464 C CA . TYR A 1 312 ? 7.334 17.753 22.92 1 96.22 312 TYR A CA 1
ATOM 2465 C C . TYR A 1 312 ? 8.629 18.233 22.275 1 96.22 312 TYR A C 1
ATOM 2467 O O . TYR A 1 312 ? 9.544 18.686 22.967 1 96.22 312 TYR A O 1
ATOM 2475 N N . ALA A 1 313 ? 8.693 18.069 20.985 1 97.59 313 ALA A N 1
ATOM 2476 C CA . ALA A 1 313 ? 9.87 18.549 20.266 1 97.59 313 ALA A CA 1
ATOM 2477 C C . ALA A 1 313 ? 10.099 20.037 20.518 1 97.59 313 ALA A C 1
ATOM 2479 O O . ALA A 1 313 ? 9.144 20.813 20.598 1 97.59 313 ALA A O 1
ATOM 2480 N N . LEU A 1 314 ? 11.344 20.421 20.598 1 96.08 314 LEU A N 1
ATOM 2481 C CA . LEU A 1 314 ? 11.731 21.808 20.834 1 96.08 314 LEU A CA 1
ATOM 2482 C C . LEU A 1 314 ? 12.268 22.447 19.557 1 96.08 314 LEU A C 1
ATOM 2484 O O . LEU A 1 314 ? 12.849 21.762 18.712 1 96.08 314 LEU A O 1
ATOM 2488 N N . ASN A 1 315 ? 12.089 23.735 19.447 1 95.14 315 ASN A N 1
ATOM 2489 C CA . ASN A 1 315 ? 12.571 24.437 18.263 1 95.14 315 ASN A CA 1
ATOM 2490 C C . ASN A 1 315 ? 14.072 24.701 18.34 1 95.14 315 ASN A C 1
ATOM 2492 O O . ASN A 1 315 ? 14.682 25.131 17.359 1 95.14 315 ASN A O 1
ATOM 2496 N N . GLU A 1 316 ? 14.686 24.439 19.493 1 93.38 316 GLU A N 1
ATOM 2497 C CA . GLU A 1 316 ? 16.132 24.504 19.683 1 93.38 316 GLU A CA 1
ATOM 2498 C C . GLU A 1 316 ? 16.627 23.35 20.549 1 93.38 316 GLU A C 1
ATOM 2500 O O . GLU A 1 316 ? 15.983 22.986 21.536 1 93.38 316 GLU A O 1
ATOM 2505 N N . PRO A 1 317 ? 17.777 22.807 20.166 1 93.88 317 PRO A N 1
ATOM 2506 C CA . PRO A 1 317 ? 18.596 23.118 18.992 1 93.88 317 PRO A CA 1
ATOM 2507 C C . PRO A 1 317 ? 18.002 22.571 17.697 1 93.88 317 PRO A C 1
ATOM 2509 O O . PRO A 1 317 ? 17.307 21.552 17.714 1 93.88 317 PRO A O 1
ATOM 2512 N N . GLU A 1 318 ? 18.264 23.239 16.634 1 95.8 318 GLU A N 1
ATOM 2513 C CA . GLU A 1 318 ? 17.886 22.77 15.304 1 95.8 318 GLU A CA 1
ATOM 2514 C C . GLU A 1 318 ? 18.89 21.751 14.772 1 95.8 318 GLU A C 1
ATOM 2516 O O . GLU A 1 318 ? 20.015 21.663 15.269 1 95.8 318 GLU A O 1
ATOM 2521 N N . GLY A 1 319 ? 18.417 20.949 13.861 1 96.32 319 GLY A N 1
ATOM 2522 C CA . GLY A 1 319 ? 19.364 20.054 13.215 1 96.32 319 GLY A CA 1
ATOM 2523 C C . GLY A 1 319 ? 18.822 18.65 13.022 1 96.32 319 GLY A C 1
ATOM 2524 O O . GLY A 1 319 ? 17.612 18.46 12.882 1 96.32 319 GLY A O 1
ATOM 2525 N N . VAL A 1 320 ? 19.785 17.731 12.852 1 97.81 320 VAL A N 1
ATOM 2526 C CA . VAL A 1 320 ? 19.498 16.323 12.596 1 97.81 320 VAL A CA 1
ATOM 2527 C C . VAL A 1 320 ? 19.709 15.512 13.872 1 97.81 320 VAL A C 1
ATOM 2529 O O . VAL A 1 320 ? 20.743 15.64 14.533 1 97.81 320 VAL A O 1
ATOM 2532 N N . PHE A 1 321 ? 18.752 14.729 14.238 1 97.97 321 PHE A N 1
ATOM 2533 C CA . PHE A 1 321 ? 18.806 13.976 15.485 1 97.97 321 PHE A CA 1
ATOM 2534 C C . PHE A 1 321 ? 18.579 12.491 15.232 1 97.97 321 PHE A C 1
ATOM 2536 O O . PHE A 1 321 ? 17.799 12.118 14.353 1 97.97 321 PHE A O 1
ATOM 2543 N N . TYR A 1 322 ? 19.208 11.663 16.017 1 97.67 322 TYR A N 1
ATOM 2544 C CA . TYR A 1 322 ? 19.126 10.209 15.939 1 97.67 322 TYR A CA 1
ATOM 2545 C C . TYR A 1 322 ? 18.705 9.614 17.277 1 97.67 322 TYR A C 1
ATOM 2547 O O . TYR A 1 322 ? 19.052 10.144 18.336 1 97.67 322 TYR A O 1
ATOM 2555 N N . LEU A 1 323 ? 17.921 8.563 17.241 1 97.42 323 LEU A N 1
ATOM 2556 C CA . LEU A 1 323 ? 17.555 7.804 18.432 1 97.42 323 LEU A CA 1
ATOM 2557 C C . LEU A 1 323 ? 17.234 6.356 18.077 1 97.42 323 LEU A C 1
ATOM 2559 O O . LEU A 1 323 ? 17.004 6.035 16.909 1 97.42 323 LEU A O 1
ATOM 2563 N N . GLU A 1 324 ? 17.218 5.51 19.009 1 96.64 324 GLU A N 1
ATOM 2564 C CA . GLU A 1 324 ? 16.775 4.126 18.876 1 96.64 324 GLU A CA 1
ATOM 2565 C C . GLU A 1 324 ? 15.449 3.898 19.597 1 96.64 324 GLU A C 1
ATOM 2567 O O . GLU A 1 324 ? 15.158 4.561 20.595 1 96.64 324 GLU A O 1
ATOM 2572 N N . THR A 1 325 ? 14.657 3.074 19.061 1 96.88 325 THR A N 1
ATOM 2573 C CA . THR A 1 325 ? 13.367 2.757 19.662 1 96.88 325 THR A CA 1
ATOM 2574 C C . THR A 1 325 ? 13.269 1.268 19.981 1 96.88 325 THR A C 1
ATOM 2576 O O . THR A 1 325 ? 14.028 0.461 19.439 1 96.88 325 THR A O 1
ATOM 2579 N N . ASN A 1 326 ? 12.338 0.912 20.841 1 95.41 326 ASN A N 1
ATOM 2580 C CA . ASN A 1 326 ? 12.068 -0.479 21.19 1 95.41 326 ASN A CA 1
ATOM 2581 C C . ASN A 1 326 ? 11.145 -1.143 20.173 1 95.41 326 ASN A C 1
ATOM 2583 O O . ASN A 1 326 ? 10.465 -0.459 19.406 1 95.41 326 ASN A O 1
ATOM 2587 N N . GLU A 1 327 ? 11.129 -2.469 20.259 1 91.4 327 GLU A N 1
ATOM 2588 C CA . GLU A 1 327 ? 10.251 -3.264 19.406 1 91.4 327 GLU A CA 1
ATOM 2589 C C . GLU A 1 327 ? 8.8 -3.173 19.871 1 91.4 327 GLU A C 1
ATOM 2591 O O . GLU A 1 327 ? 7.877 -3.248 19.057 1 91.4 327 GLU A O 1
ATOM 2596 N N . ASP A 1 328 ? 8.688 -3.021 21.22 1 89.71 328 ASP A N 1
ATOM 2597 C CA . ASP A 1 328 ? 7.354 -2.96 21.808 1 89.71 328 ASP A CA 1
ATOM 2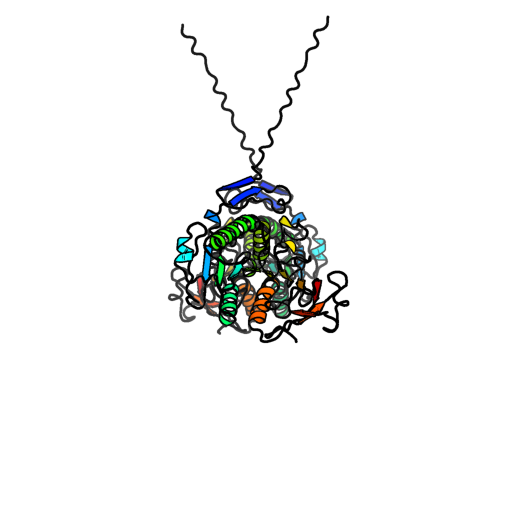598 C C . ASP A 1 328 ? 7.172 -1.684 22.626 1 89.71 328 ASP A C 1
ATOM 2600 O O . ASP A 1 328 ? 8.151 -1.064 23.045 1 89.71 328 ASP A O 1
ATOM 2604 N N . GLU A 1 329 ? 5.915 -1.322 22.866 1 88.78 329 GLU A N 1
ATOM 2605 C CA . GLU A 1 329 ? 5.618 -0.171 23.713 1 88.78 329 GLU A CA 1
ATOM 2606 C C . GLU A 1 329 ? 6.1 -0.398 25.143 1 88.78 329 GLU A C 1
ATOM 2608 O O . GLU A 1 329 ? 5.981 -1.503 25.675 1 88.78 329 GLU A O 1
ATOM 2613 N N . PRO A 1 330 ? 6.591 0.573 25.764 1 93.18 330 PRO A N 1
ATOM 2614 C CA . PRO A 1 330 ? 6.845 1.882 25.158 1 93.18 330 PRO A CA 1
ATOM 2615 C C . PRO A 1 330 ? 8.003 1.858 24.163 1 93.18 330 PRO A C 1
ATOM 2617 O O . PRO A 1 330 ? 9.016 1.196 24.405 1 93.18 330 PRO A O 1
ATOM 2620 N N . PHE A 1 331 ? 7.906 2.475 23.075 1 94.64 331 PHE A N 1
ATOM 2621 C CA . PHE A 1 331 ? 8.905 2.473 22.013 1 94.64 331 PHE A CA 1
ATOM 2622 C C . PHE A 1 331 ? 10.109 3.323 22.4 1 94.64 331 PHE A C 1
ATOM 2624 O O . PHE A 1 331 ? 11.216 3.106 21.902 1 94.64 331 PHE A O 1
ATOM 2631 N N . CYS A 1 332 ? 9.9 4.276 23.208 1 93.47 332 CYS A N 1
ATOM 2632 C CA . CYS A 1 332 ? 10.994 5.134 23.651 1 93.47 332 CYS A CA 1
ATOM 2633 C C . CYS A 1 332 ? 11.947 4.374 24.566 1 93.47 332 CYS A C 1
ATOM 2635 O O . CYS A 1 332 ? 11.538 3.438 25.255 1 93.47 332 CYS A O 1
ATOM 2637 N N . GLN A 1 333 ? 13.303 4.437 24.458 1 87.56 333 GLN A N 1
ATOM 2638 C CA . GLN A 1 333 ? 14.303 3.769 25.285 1 87.56 333 GLN A CA 1
ATOM 2639 C C . GLN A 1 333 ? 14.787 4.681 26.408 1 87.56 333 GLN A C 1
ATOM 2641 O O . GLN A 1 333 ? 15.686 4.316 27.168 1 87.56 333 GLN A O 1
ATOM 2646 N N . GLY A 1 334 ? 14.303 5.837 26.697 1 62.31 334 GLY A N 1
ATOM 2647 C CA . GLY A 1 334 ? 14.987 6.65 27.689 1 62.31 334 GLY A CA 1
ATOM 2648 C C . GLY A 1 334 ? 14.037 7.381 28.619 1 62.31 334 GLY A C 1
ATOM 2649 O O . GLY A 1 334 ? 12.828 7.409 28.383 1 62.31 334 GLY A O 1
ATOM 2650 N N . MET B 1 1 ? -31.499 31.37 -64.917 1 24.06 1 MET B N 1
ATOM 2651 C CA . MET B 1 1 ? -30.489 30.316 -64.886 1 24.06 1 MET B CA 1
ATOM 2652 C C . MET B 1 1 ? -29.612 30.44 -63.645 1 24.06 1 MET B C 1
ATOM 2654 O O . MET B 1 1 ? -28.788 31.351 -63.549 1 24.06 1 MET B O 1
ATOM 2658 N N . PHE B 1 2 ? -30.212 30.26 -62.417 1 29.52 2 PHE B N 1
ATOM 2659 C CA . PHE B 1 2 ? -29.763 30.329 -61.032 1 29.52 2 PHE B CA 1
ATOM 2660 C C . PHE B 1 2 ? -28.65 29.32 -60.773 1 29.52 2 PHE B C 1
ATOM 2662 O O . PHE B 1 2 ? -28.853 28.113 -60.921 1 29.52 2 PHE B O 1
ATOM 2669 N N . ILE B 1 3 ? -27.37 29.719 -61.126 1 28.23 3 ILE B N 1
ATOM 2670 C CA . ILE B 1 3 ? -26.197 28.877 -60.917 1 28.23 3 ILE B CA 1
ATOM 2671 C C . ILE B 1 3 ? -26.064 28.536 -59.434 1 28.23 3 ILE B C 1
ATOM 2673 O O . ILE B 1 3 ? -25.981 29.432 -58.59 1 28.23 3 ILE B O 1
ATOM 2677 N N . THR B 1 4 ? -26.655 27.424 -59.009 1 27.85 4 THR B N 1
ATOM 2678 C CA . THR B 1 4 ? -26.565 26.756 -57.716 1 27.85 4 THR B CA 1
ATOM 2679 C C . THR B 1 4 ? -25.11 26.468 -57.357 1 27.85 4 THR B C 1
ATOM 2681 O O . THR B 1 4 ? -24.406 25.781 -58.1 1 27.85 4 THR B O 1
ATOM 2684 N N . SER B 1 5 ? -24.371 27.503 -56.882 1 28.79 5 SER B N 1
ATOM 2685 C CA . SER B 1 5 ? -23.008 27.281 -56.411 1 28.79 5 SER B CA 1
ATOM 2686 C C . SER B 1 5 ? -22.944 26.108 -55.438 1 28.79 5 SER B C 1
ATOM 2688 O O . SER B 1 5 ? -23.756 26.016 -54.515 1 28.79 5 SER B O 1
ATOM 2690 N N . LEU B 1 6 ? -22.371 24.976 -55.865 1 27.03 6 LEU B N 1
ATOM 2691 C CA . LEU B 1 6 ? -21.983 23.743 -55.19 1 27.03 6 LEU B CA 1
ATOM 2692 C C . LEU B 1 6 ? -21.031 24.031 -54.035 1 27.03 6 LEU B C 1
ATOM 2694 O O . LEU B 1 6 ? -19.912 24.505 -54.25 1 27.03 6 LEU B O 1
ATOM 2698 N N . ILE B 1 7 ? -21.559 24.538 -52.94 1 26.44 7 ILE B N 1
ATOM 2699 C CA . ILE B 1 7 ? -20.677 24.672 -51.785 1 26.44 7 ILE B CA 1
ATOM 2700 C C . ILE B 1 7 ? -20.14 23.3 -51.384 1 26.44 7 ILE B C 1
ATOM 2702 O O . ILE B 1 7 ? -20.909 22.408 -51.018 1 26.44 7 ILE B O 1
ATOM 2706 N N . VAL B 1 8 ? -18.979 22.888 -51.923 1 25.3 8 VAL B N 1
ATOM 2707 C CA . VAL B 1 8 ? -18.251 21.714 -51.455 1 25.3 8 VAL B CA 1
ATOM 2708 C C . VAL B 1 8 ? -17.874 21.891 -49.985 1 25.3 8 VAL B C 1
ATOM 2710 O O . VAL B 1 8 ? -17.137 22.816 -49.634 1 25.3 8 VAL B O 1
ATOM 2713 N N . ILE B 1 9 ? -18.785 21.511 -49.123 1 26.64 9 ILE B N 1
ATOM 2714 C CA . ILE B 1 9 ? -18.475 21.395 -47.702 1 26.64 9 ILE B CA 1
ATOM 2715 C C . ILE B 1 9 ? -17.324 20.411 -47.504 1 26.64 9 ILE B C 1
ATOM 2717 O O . ILE B 1 9 ? -17.449 19.227 -47.826 1 26.64 9 ILE B O 1
ATOM 2721 N N . GLY B 1 10 ? -16.12 20.926 -47.633 1 25.54 10 GLY B N 1
ATOM 2722 C CA . GLY B 1 10 ? -14.975 20.114 -47.253 1 25.54 10 GLY B CA 1
ATOM 2723 C C . GLY B 1 10 ? -15.107 19.506 -45.869 1 25.54 10 GLY B C 1
ATOM 2724 O O . GLY B 1 10 ? -15.247 20.228 -44.879 1 25.54 10 GLY B O 1
ATOM 2725 N N . ILE B 1 11 ? -15.574 18.274 -45.788 1 27.64 11 ILE B N 1
ATOM 2726 C CA . ILE B 1 11 ? -15.538 17.444 -44.589 1 27.64 11 ILE B CA 1
ATOM 2727 C C . ILE B 1 11 ? -14.1 17.311 -44.095 1 27.64 11 ILE B C 1
ATOM 2729 O O . ILE B 1 11 ? -13.247 16.752 -44.79 1 27.64 11 ILE B O 1
ATOM 2733 N N . PHE B 1 12 ? -13.6 18.31 -43.383 1 27.23 12 PHE B N 1
ATOM 2734 C CA . PHE B 1 12 ? -12.366 18.079 -42.641 1 27.23 12 PHE B CA 1
ATOM 2735 C C . PHE B 1 12 ? -12.506 16.87 -41.723 1 27.23 12 PHE B C 1
ATOM 2737 O O . PHE B 1 12 ? -13.297 16.89 -40.778 1 27.23 12 PHE B O 1
ATOM 2744 N N . CYS B 1 13 ? -12.235 15.677 -42.209 1 26.44 13 CYS B N 1
ATOM 2745 C CA . CYS B 1 13 ? -11.993 14.515 -41.361 1 26.44 13 CYS B CA 1
ATOM 2746 C C . CYS B 1 13 ? -10.887 14.799 -40.351 1 26.44 13 CYS B C 1
ATOM 2748 O O . CYS B 1 13 ? -9.729 14.987 -40.729 1 26.44 13 CYS B O 1
ATOM 2750 N N . SER B 1 14 ? -11.152 15.501 -39.303 1 28.68 14 SER B N 1
ATOM 2751 C CA . SER B 1 14 ? -10.197 15.462 -38.201 1 28.68 14 SER B CA 1
ATOM 2752 C C . SER B 1 14 ? -9.692 14.044 -37.957 1 28.68 14 SER B C 1
ATOM 2754 O O . SER B 1 14 ? -10.481 13.138 -37.681 1 28.68 14 SER B O 1
ATOM 2756 N N . VAL B 1 15 ? -8.581 13.666 -38.537 1 32.12 15 VAL B N 1
ATOM 2757 C CA . VAL B 1 15 ? -7.783 12.503 -38.163 1 32.12 15 VAL B CA 1
ATOM 2758 C C . VAL B 1 15 ? -7.574 12.485 -36.65 1 32.12 15 VAL B C 1
ATOM 2760 O O . VAL B 1 15 ? -6.927 13.377 -36.096 1 32.12 15 VAL B O 1
ATOM 2763 N N . SER B 1 16 ? -8.451 11.983 -35.86 1 32.56 16 SER B N 1
ATOM 2764 C CA . SER B 1 16 ? -8.162 11.586 -34.486 1 32.56 16 SER B CA 1
ATOM 2765 C C . SER B 1 16 ? -6.823 10.862 -34.389 1 32.56 16 SER B C 1
ATOM 2767 O O . SER B 1 16 ? -6.564 9.923 -35.144 1 32.56 16 SER B O 1
ATOM 2769 N N . GLU B 1 17 ? -5.749 11.46 -34.146 1 35.86 17 GLU B N 1
ATOM 2770 C CA . GLU B 1 17 ? -4.495 10.778 -33.842 1 35.86 17 GLU B CA 1
ATOM 2771 C C . GLU B 1 17 ? -4.74 9.502 -33.042 1 35.86 17 GLU B C 1
ATOM 2773 O O . GLU B 1 17 ? -5.26 9.553 -31.925 1 35.86 17 GLU B O 1
ATOM 2778 N N . SER B 1 18 ? -5.033 8.413 -33.646 1 36.45 18 SER B N 1
ATOM 2779 C CA . SER B 1 18 ? -5.203 7.075 -33.087 1 36.45 18 SER B CA 1
ATOM 2780 C C . SER B 1 18 ? -4.046 6.711 -32.164 1 36.45 18 SER B C 1
ATOM 2782 O O . SER B 1 18 ? -2.909 6.559 -32.615 1 36.45 18 SER B O 1
ATOM 2784 N N . ARG B 1 19 ? -3.743 7.328 -31.007 1 43.49 19 ARG B N 1
ATOM 2785 C CA . ARG B 1 19 ? -2.829 6.7 -30.059 1 43.49 19 ARG B CA 1
ATOM 2786 C C . ARG B 1 19 ? -2.772 5.191 -30.27 1 43.49 19 ARG B C 1
ATOM 2788 O O . ARG B 1 19 ? -3.809 4.532 -30.367 1 43.49 19 ARG B O 1
ATOM 2795 N N . ASP B 1 20 ? -1.723 4.642 -30.769 1 58.98 20 ASP B N 1
ATOM 2796 C CA . ASP B 1 20 ? -1.517 3.235 -31.101 1 58.98 20 ASP B CA 1
ATOM 2797 C C . ASP B 1 20 ? -1.86 2.336 -29.916 1 58.98 20 ASP B C 1
ATOM 2799 O O . ASP B 1 20 ? -1.241 2.434 -28.855 1 58.98 20 ASP B O 1
ATOM 2803 N N . ASP B 1 21 ? -3.063 1.689 -29.791 1 82.96 21 ASP B N 1
ATOM 2804 C CA . ASP B 1 21 ? -3.733 0.89 -28.77 1 82.96 21 ASP B CA 1
ATOM 2805 C C . ASP B 1 21 ? -3.172 -0.53 -28.729 1 82.96 21 ASP B C 1
ATOM 2807 O O . ASP B 1 21 ? -3.824 -1.446 -28.223 1 82.96 21 ASP B O 1
ATOM 2811 N N . THR B 1 22 ? -1.868 -0.657 -29.565 1 93.44 22 THR B N 1
ATOM 2812 C CA . THR B 1 22 ? -1.283 -1.993 -29.58 1 93.44 22 THR B CA 1
ATOM 2813 C C . THR B 1 22 ? 0.241 -1.916 -29.552 1 93.44 22 THR B C 1
ATOM 2815 O O . THR B 1 22 ? 0.837 -1.072 -30.225 1 93.44 22 THR B O 1
ATOM 2818 N N . VAL B 1 23 ? 0.911 -2.734 -28.803 1 97.1 23 VAL B N 1
ATOM 2819 C CA . VAL B 1 23 ? 2.36 -2.906 -28.793 1 97.1 23 VAL B CA 1
ATOM 2820 C C . VAL B 1 23 ? 2.708 -4.376 -29.012 1 97.1 23 VAL B C 1
ATOM 2822 O O . VAL B 1 23 ? 1.958 -5.266 -28.602 1 97.1 23 VAL B O 1
ATOM 2825 N N . CYS B 1 24 ? 3.837 -4.648 -29.678 1 96.95 24 CYS B N 1
ATOM 2826 C CA . CYS B 1 24 ? 4.259 -6.016 -29.958 1 96.95 24 CYS B CA 1
ATOM 2827 C C . CYS B 1 24 ? 5.686 -6.255 -29.478 1 96.95 24 CYS B C 1
ATOM 2829 O O . CYS B 1 24 ? 6.538 -5.371 -29.585 1 96.95 24 CYS B O 1
ATOM 2831 N N . TYR B 1 25 ? 5.906 -7.414 -29.015 1 97.1 25 TYR B N 1
ATOM 2832 C CA . TYR B 1 25 ? 7.221 -7.778 -28.499 1 97.1 25 TYR B CA 1
ATOM 2833 C C . TYR B 1 25 ? 7.672 -9.123 -29.055 1 97.1 25 TYR B C 1
ATOM 2835 O O . TYR B 1 25 ? 7.585 -10.145 -28.371 1 97.1 25 TYR B O 1
ATOM 2843 N N . GLY B 1 26 ? 8.129 -9.144 -30.274 1 94.34 26 GLY B N 1
ATOM 2844 C CA . GLY B 1 26 ? 8.758 -10.291 -30.91 1 94.34 26 GLY B CA 1
ATOM 2845 C C . GLY B 1 26 ? 8.011 -11.59 -30.669 1 94.34 26 GLY B C 1
ATOM 2846 O O . GLY B 1 26 ? 6.856 -11.733 -31.075 1 94.34 26 GLY B O 1
ATOM 2847 N N . ASP B 1 27 ? 8.639 -12.486 -29.892 1 94.63 27 ASP B N 1
ATOM 2848 C CA . ASP B 1 27 ? 8.162 -13.852 -29.705 1 94.63 27 ASP B CA 1
ATOM 2849 C C . ASP B 1 27 ? 7.003 -13.898 -28.712 1 94.63 27 ASP B C 1
ATOM 2851 O O . ASP B 1 27 ? 6.336 -14.926 -28.576 1 94.63 27 ASP B O 1
ATOM 2855 N N . LEU B 1 28 ? 6.669 -12.806 -28.042 1 95.88 28 LEU B N 1
ATOM 2856 C CA . LEU B 1 28 ? 5.642 -12.8 -27.005 1 95.88 28 LEU B CA 1
ATOM 2857 C C . LEU B 1 28 ? 4.297 -12.364 -27.576 1 95.88 28 LEU B C 1
ATOM 2859 O O . LEU B 1 28 ? 3.261 -12.525 -26.927 1 95.88 28 LEU B O 1
ATOM 2863 N N . GLY B 1 29 ? 4.361 -11.828 -28.814 1 94.77 29 GLY B N 1
ATOM 2864 C CA . GLY B 1 29 ? 3.126 -11.42 -29.463 1 94.77 29 GLY B CA 1
ATOM 2865 C C . GLY B 1 29 ? 2.774 -9.965 -29.215 1 94.77 29 GLY B C 1
ATOM 2866 O O . GLY B 1 29 ? 3.641 -9.163 -28.86 1 94.77 29 GLY B O 1
ATOM 2867 N N . CYS B 1 30 ? 1.508 -9.639 -29.558 1 96.4 30 CYS B N 1
ATOM 2868 C CA . CYS B 1 30 ? 1.069 -8.25 -29.485 1 96.4 30 CYS B CA 1
ATOM 2869 C C . CYS B 1 30 ? 0.032 -8.062 -28.385 1 96.4 30 CYS B C 1
ATOM 2871 O O . CYS B 1 30 ? -0.695 -8.998 -28.045 1 96.4 30 CYS B O 1
ATOM 2873 N N . PHE B 1 31 ? 0.015 -6.903 -27.804 1 96.67 31 PHE B N 1
ATOM 2874 C CA . PHE B 1 31 ? -0.871 -6.539 -26.705 1 96.67 31 PHE B CA 1
ATOM 2875 C C . PHE B 1 31 ? -1.645 -5.268 -27.032 1 96.67 31 PHE B C 1
ATOM 2877 O O . PHE B 1 31 ? -1.062 -4.276 -27.475 1 96.67 31 PHE B O 1
ATOM 2884 N N . THR B 1 32 ? -2.978 -5.359 -26.846 1 95.38 32 THR B N 1
ATOM 2885 C CA . THR B 1 32 ? -3.842 -4.237 -27.194 1 95.38 32 THR B CA 1
ATOM 2886 C C . THR B 1 32 ? -4.694 -3.819 -25.999 1 95.38 32 THR B C 1
ATOM 2888 O O . THR B 1 32 ? -4.84 -4.577 -25.039 1 95.38 32 THR B O 1
ATOM 2891 N N . ASN B 1 33 ? -5.222 -2.663 -25.996 1 93.74 33 ASN B N 1
ATOM 2892 C CA . ASN B 1 33 ? -6.178 -2.214 -24.99 1 93.74 33 ASN B CA 1
ATOM 2893 C C . ASN B 1 33 ? -7.611 -2.273 -25.513 1 93.74 33 ASN B C 1
ATOM 2895 O O . ASN B 1 33 ? -8.511 -1.657 -24.939 1 93.74 33 ASN B O 1
ATOM 2899 N N . ASP B 1 34 ? -7.745 -2.93 -26.629 1 93.3 34 ASP B N 1
ATOM 2900 C CA . ASP B 1 34 ? -9.101 -3.197 -27.097 1 93.3 34 ASP B CA 1
ATOM 2901 C C . ASP B 1 34 ? -9.791 -4.238 -26.219 1 93.3 34 ASP B C 1
ATOM 2903 O O . ASP B 1 34 ? -9.127 -5.057 -25.58 1 93.3 34 ASP B O 1
ATOM 2907 N N . PRO B 1 35 ? -11.074 -4.167 -26.304 1 93.24 35 PRO B N 1
ATOM 2908 C CA . PRO B 1 35 ? -11.765 -5.214 -25.547 1 93.24 35 PRO B CA 1
ATOM 2909 C C . PRO B 1 35 ? -11.31 -6.619 -25.933 1 93.24 35 PRO B C 1
ATOM 2911 O O . PRO B 1 35 ? -11.044 -6.885 -27.108 1 93.24 35 PRO B O 1
ATOM 2914 N N . PRO B 1 36 ? -11.153 -7.415 -24.959 1 94.83 36 PRO B N 1
ATOM 2915 C CA . PRO B 1 36 ? -11.605 -7.274 -23.572 1 94.83 36 PRO B CA 1
ATOM 2916 C C . PRO B 1 36 ? -10.523 -6.711 -22.654 1 94.83 36 PRO B C 1
ATOM 2918 O O . PRO B 1 36 ? -10.701 -6.677 -21.433 1 94.83 36 PRO B O 1
ATOM 2921 N N . PHE B 1 37 ? -9.399 -6.233 -23.239 1 95.21 37 PHE B N 1
ATOM 2922 C CA . PHE B 1 37 ? -8.258 -5.796 -22.443 1 95.21 37 PHE B CA 1
ATOM 2923 C C . PHE B 1 37 ? -8.27 -4.283 -22.264 1 95.21 37 PHE B C 1
ATOM 2925 O O . PHE B 1 37 ? -7.22 -3.64 -22.3 1 95.21 37 PHE B O 1
ATOM 2932 N N . ASP B 1 38 ? -9.446 -3.739 -22.192 1 95.12 38 ASP B N 1
ATOM 2933 C CA . ASP B 1 38 ? -9.599 -2.3 -22 1 95.12 38 ASP B CA 1
ATOM 2934 C C . ASP B 1 38 ? -9.83 -1.964 -20.528 1 95.12 38 ASP B C 1
ATOM 2936 O O . ASP B 1 38 ? -10.394 -0.916 -20.207 1 95.12 38 ASP B O 1
ATOM 2940 N N . ASN B 1 39 ? -9.439 -2.877 -19.623 1 94.5 39 ASN B N 1
ATOM 2941 C CA . ASN B 1 39 ? -9.64 -2.683 -18.191 1 94.5 39 ASN B CA 1
ATOM 2942 C C . ASN B 1 39 ? -8.696 -1.623 -17.631 1 94.5 39 ASN B C 1
ATOM 2944 O O . ASN B 1 39 ? -8.895 -1.135 -16.517 1 94.5 39 ASN B O 1
ATOM 2948 N N . VAL B 1 40 ? -7.604 -1.309 -18.349 1 93.46 40 VAL B N 1
ATOM 2949 C CA . VAL B 1 40 ? -6.742 -0.183 -18.005 1 93.46 40 VAL B CA 1
ATOM 2950 C C . VAL B 1 40 ? -6.336 0.564 -19.273 1 93.46 40 VAL B C 1
ATOM 2952 O O . VAL B 1 40 ? -6.306 -0.017 -20.361 1 93.46 40 VAL B O 1
ATOM 2955 N N . ASP B 1 41 ? -6.061 1.834 -19.071 1 88.98 41 ASP B N 1
ATOM 2956 C CA . ASP B 1 41 ? -5.618 2.649 -20.198 1 88.98 41 ASP B CA 1
ATOM 2957 C C . ASP B 1 41 ? -4.094 2.713 -20.264 1 88.98 41 ASP B C 1
ATOM 2959 O O . ASP B 1 41 ? -3.508 3.795 -20.183 1 88.98 41 ASP B O 1
ATOM 2963 N N . ALA B 1 42 ? -3.434 1.67 -20.286 1 92.64 42 ALA B N 1
ATOM 2964 C CA . ALA B 1 42 ? -1.982 1.55 -20.391 1 92.64 42 ALA B CA 1
ATOM 2965 C C . ALA B 1 42 ? -1.59 0.286 -21.149 1 92.64 42 ALA B C 1
ATOM 2967 O O . ALA B 1 42 ? -2.207 -0.768 -20.974 1 92.64 42 ALA B O 1
ATOM 2968 N N . LEU B 1 43 ? -0.655 0.44 -21.987 1 96.74 43 LEU B N 1
ATOM 2969 C CA . LEU B 1 43 ? -0.065 -0.724 -22.638 1 96.74 43 LEU B CA 1
ATOM 2970 C C . LEU B 1 43 ? 1.098 -1.274 -21.82 1 96.74 43 LEU B C 1
ATOM 2972 O O . LEU B 1 43 ? 1.76 -0.528 -21.094 1 96.74 43 LEU B O 1
ATOM 2976 N N . PRO B 1 44 ? 1.301 -2.569 -21.832 1 97.7 44 PRO B N 1
ATOM 2977 C CA . PRO B 1 44 ? 2.434 -3.118 -21.084 1 97.7 44 PRO B CA 1
ATOM 2978 C C . PRO B 1 44 ? 3.775 -2.544 -21.536 1 97.7 44 PRO B C 1
ATOM 2980 O O . PRO B 1 44 ? 3.964 -2.27 -22.724 1 97.7 44 PRO B O 1
ATOM 2983 N N . GLU B 1 45 ? 4.624 -2.403 -20.614 1 97.58 45 GLU B N 1
ATOM 2984 C CA . GLU B 1 45 ? 5.99 -1.987 -20.916 1 97.58 45 GLU B CA 1
ATOM 2985 C C . GLU B 1 45 ? 6.759 -3.094 -21.632 1 97.58 45 GLU B C 1
ATOM 2987 O O . GLU B 1 45 ? 6.326 -4.249 -21.646 1 97.58 45 GLU B O 1
ATOM 2992 N N . GLU B 1 46 ? 7.868 -2.749 -22.215 1 97.16 46 GLU B N 1
ATOM 2993 C CA . GLU B 1 46 ? 8.674 -3.738 -22.925 1 97.16 46 GLU B CA 1
ATOM 2994 C C . GLU B 1 46 ? 9.281 -4.751 -21.959 1 97.16 46 GLU B C 1
ATOM 2996 O O . GLU B 1 46 ? 9.643 -4.404 -20.833 1 97.16 46 GLU B O 1
ATOM 3001 N N . PRO B 1 47 ? 9.465 -5.979 -22.434 1 97.72 47 PRO B N 1
ATOM 3002 C CA . PRO B 1 47 ? 10.006 -7.044 -21.586 1 97.72 47 PRO B CA 1
ATOM 3003 C C . PRO B 1 47 ? 11.327 -6.658 -20.925 1 97.72 47 PRO B C 1
ATOM 3005 O O . PRO B 1 47 ? 11.568 -7.008 -19.767 1 97.72 47 PRO B O 1
ATOM 3008 N N . GLU B 1 48 ? 12.164 -5.855 -21.556 1 96.9 48 GLU B N 1
ATOM 3009 C CA . GLU B 1 48 ? 13.459 -5.458 -21.012 1 96.9 48 GLU B CA 1
ATOM 3010 C C . GLU B 1 48 ? 13.293 -4.53 -19.812 1 96.9 48 GLU B C 1
ATOM 3012 O O . GLU B 1 48 ? 14.107 -4.55 -18.887 1 96.9 48 GLU B O 1
ATOM 3017 N N . ASP B 1 49 ? 12.225 -3.773 -19.868 1 96.15 49 ASP B N 1
ATOM 3018 C CA . ASP B 1 49 ? 11.952 -2.869 -18.755 1 96.15 49 ASP B CA 1
ATOM 3019 C C . ASP B 1 49 ? 11.347 -3.622 -17.572 1 96.15 49 ASP B C 1
ATOM 3021 O O . ASP B 1 49 ? 11.595 -3.273 -16.416 1 96.15 49 ASP B O 1
ATOM 3025 N N . ILE B 1 50 ? 10.541 -4.599 -17.9 1 97.03 50 ILE B N 1
ATOM 3026 C CA . ILE B 1 50 ? 9.937 -5.409 -16.848 1 97.03 50 ILE B CA 1
ATOM 3027 C C . ILE B 1 50 ? 10.994 -6.32 -16.227 1 97.03 50 ILE B C 1
ATOM 3029 O O . ILE B 1 50 ? 10.976 -6.568 -15.019 1 97.03 50 ILE B O 1
ATOM 3033 N N . ASN B 1 51 ? 11.875 -6.842 -17.093 1 97.13 51 ASN B N 1
ATOM 3034 C CA . ASN B 1 51 ? 13.046 -7.608 -16.681 1 97.13 51 ASN B CA 1
ATOM 3035 C C . ASN B 1 51 ? 12.659 -8.798 -15.808 1 97.13 51 ASN B C 1
ATOM 3037 O O . ASN B 1 51 ? 13.172 -8.953 -14.698 1 97.13 51 ASN B O 1
ATOM 3041 N N . THR B 1 52 ? 11.758 -9.622 -16.287 1 97.84 52 THR B N 1
ATOM 3042 C CA . THR B 1 52 ? 11.279 -10.79 -15.556 1 97.84 52 THR B CA 1
ATOM 3043 C C . THR B 1 52 ? 12.404 -11.802 -15.355 1 97.84 52 THR B C 1
ATOM 3045 O O . THR B 1 52 ? 13.109 -12.151 -16.303 1 97.84 52 THR B O 1
ATOM 3048 N N . GLY B 1 53 ? 12.559 -12.191 -14.153 1 97.82 53 GLY B N 1
ATOM 3049 C CA . GLY B 1 53 ? 13.518 -13.232 -13.819 1 97.82 53 GLY B CA 1
ATOM 3050 C C . GLY B 1 53 ? 12.864 -14.516 -13.345 1 97.82 53 GLY B C 1
ATOM 3051 O O . GLY B 1 53 ? 11.82 -14.482 -12.69 1 97.82 53 GLY B O 1
ATOM 3052 N N . PHE B 1 54 ? 13.488 -15.638 -13.724 1 98.61 54 PHE B N 1
ATOM 3053 C CA . PHE B 1 54 ? 13.049 -16.956 -13.279 1 98.61 54 PHE B CA 1
ATOM 3054 C C . PHE B 1 54 ? 14.13 -17.633 -12.446 1 98.61 54 PHE B C 1
ATOM 3056 O O . PHE B 1 54 ? 15.192 -17.983 -12.964 1 98.61 54 PHE B O 1
ATOM 3063 N N . TRP B 1 55 ? 13.807 -17.789 -11.163 1 98.58 55 TRP B N 1
ATOM 3064 C CA . TRP B 1 55 ? 14.792 -18.302 -10.218 1 98.58 55 TRP B CA 1
ATOM 3065 C C . TRP B 1 55 ? 14.424 -19.709 -9.757 1 98.58 55 TRP B C 1
ATOM 3067 O O . TRP B 1 55 ? 13.412 -19.901 -9.079 1 98.58 55 TRP B O 1
ATOM 3077 N N . LEU B 1 56 ? 15.266 -20.639 -10.06 1 98.77 56 LEU B N 1
ATOM 3078 C CA . LEU B 1 56 ? 15.026 -22.035 -9.71 1 98.77 56 LEU B CA 1
ATOM 3079 C C . LEU B 1 56 ? 15.67 -22.378 -8.37 1 98.77 56 LEU B C 1
ATOM 3081 O O . LEU B 1 56 ? 16.827 -22.03 -8.125 1 98.77 56 LEU B O 1
ATOM 3085 N N . TYR B 1 57 ? 14.909 -23.024 -7.546 1 98.59 57 TYR B N 1
ATOM 3086 C CA . TYR B 1 57 ? 15.362 -23.616 -6.293 1 98.59 57 TYR B CA 1
ATOM 3087 C C . TYR B 1 57 ? 14.939 -25.077 -6.195 1 98.59 57 TYR B C 1
ATOM 3089 O O . TYR B 1 57 ? 13.833 -25.439 -6.605 1 98.59 57 TYR B O 1
ATOM 3097 N N . THR B 1 58 ? 15.771 -25.88 -5.759 1 98.6 58 THR B N 1
ATOM 3098 C CA . THR B 1 58 ? 15.544 -27.274 -5.394 1 98.6 58 THR B CA 1
ATOM 3099 C C . THR B 1 58 ? 16.168 -27.586 -4.036 1 98.6 58 THR B C 1
ATOM 3101 O O . THR B 1 58 ? 16.697 -26.693 -3.371 1 98.6 58 THR B O 1
ATOM 3104 N N . ARG B 1 59 ? 16.069 -28.821 -3.588 1 98.19 59 ARG B N 1
ATOM 3105 C CA . ARG B 1 59 ? 16.709 -29.178 -2.326 1 98.19 59 ARG B CA 1
ATOM 3106 C C . ARG B 1 59 ? 18.227 -29.091 -2.439 1 98.19 59 ARG B C 1
ATOM 3108 O O . ARG B 1 59 ? 18.922 -28.939 -1.432 1 98.19 59 ARG B O 1
ATOM 3115 N N . GLN B 1 60 ? 18.786 -29.122 -3.679 1 97.7 60 GLN B N 1
ATOM 3116 C CA . GLN B 1 60 ? 20.226 -29.092 -3.907 1 97.7 60 GLN B CA 1
ATOM 3117 C C . GLN B 1 60 ? 20.76 -27.662 -3.868 1 97.7 60 GLN B C 1
ATOM 3119 O O . GLN B 1 60 ? 21.96 -27.447 -3.69 1 97.7 60 GLN B O 1
ATOM 3124 N N . ASN B 1 61 ? 19.918 -26.673 -4.066 1 97.59 61 ASN B N 1
ATOM 3125 C CA . ASN B 1 61 ? 20.293 -25.264 -4.039 1 97.59 61 ASN B CA 1
ATOM 3126 C C . ASN B 1 61 ? 19.232 -24.414 -3.347 1 97.59 61 ASN B C 1
ATOM 3128 O O . ASN B 1 61 ? 18.768 -23.417 -3.903 1 97.59 61 ASN B O 1
ATOM 3132 N N . ARG B 1 62 ? 18.915 -24.749 -2.144 1 95.51 62 ARG B N 1
ATOM 3133 C CA . ARG B 1 62 ? 17.803 -24.199 -1.376 1 95.51 62 ARG B CA 1
ATOM 3134 C C . ARG B 1 62 ? 17.964 -22.696 -1.177 1 95.51 62 ARG B C 1
ATOM 3136 O O . ARG B 1 62 ? 16.975 -21.962 -1.124 1 95.51 62 ARG B O 1
ATOM 3143 N N . ASP B 1 63 ? 19.203 -22.211 -1.121 1 93.79 63 ASP B N 1
ATOM 3144 C CA . ASP B 1 63 ? 19.438 -20.83 -0.71 1 93.79 63 ASP B CA 1
ATOM 3145 C C . ASP B 1 63 ? 20.204 -20.06 -1.783 1 93.79 63 ASP B C 1
ATOM 3147 O O . ASP B 1 63 ? 20.632 -18.927 -1.555 1 93.79 63 ASP B O 1
ATOM 3151 N N . SER B 1 64 ? 20.414 -20.67 -2.904 1 95.87 64 SER B N 1
ATOM 3152 C CA . SER B 1 64 ? 21.112 -20.036 -4.017 1 95.87 64 SER B CA 1
ATOM 3153 C C . SER B 1 64 ? 20.321 -20.17 -5.314 1 95.87 64 SER B C 1
ATOM 3155 O O . SER B 1 64 ? 20.178 -21.271 -5.85 1 95.87 64 SER B O 1
ATOM 3157 N N . LYS B 1 65 ? 19.915 -19.115 -5.748 1 96.48 65 LYS B N 1
ATOM 3158 C CA . LYS B 1 65 ? 19.057 -19.192 -6.927 1 96.48 65 LYS B CA 1
ATOM 3159 C C . LYS B 1 65 ? 19.864 -19.546 -8.173 1 96.48 65 LYS B C 1
ATOM 3161 O O . LYS B 1 65 ? 21.004 -19.102 -8.327 1 96.48 65 LYS B O 1
ATOM 3166 N N . GLN B 1 66 ? 19.348 -20.326 -9.073 1 98.31 66 GLN B N 1
ATOM 3167 C CA . GLN B 1 66 ? 19.789 -20.503 -10.452 1 98.31 66 GLN B CA 1
ATOM 3168 C C . GLN B 1 66 ? 18.841 -19.809 -11.426 1 98.31 66 GLN B C 1
ATOM 3170 O O . GLN B 1 66 ? 17.624 -19.995 -11.355 1 98.31 66 GLN B O 1
ATOM 3175 N N . VAL B 1 67 ? 19.429 -18.999 -12.205 1 98.2 67 VAL B N 1
ATOM 3176 C CA . VAL B 1 67 ? 18.615 -18.235 -13.145 1 98.2 67 VAL B CA 1
ATOM 3177 C C . VAL B 1 67 ? 18.35 -19.069 -14.397 1 98.2 67 VAL B C 1
ATOM 3179 O O . VAL B 1 67 ? 19.284 -19.587 -15.014 1 98.2 67 VAL B O 1
ATOM 3182 N N . ILE B 1 68 ? 17.105 -19.274 -14.742 1 98.66 68 ILE B N 1
ATOM 3183 C CA . ILE B 1 68 ? 16.709 -19.929 -15.984 1 98.66 68 ILE B CA 1
ATOM 3184 C C . ILE B 1 68 ? 16.29 -18.878 -17.01 1 98.66 68 ILE B C 1
ATOM 3186 O O . ILE B 1 68 ? 15.429 -18.039 -16.733 1 98.66 68 ILE B O 1
ATOM 3190 N N . ASP B 1 69 ? 16.936 -18.912 -18.113 1 98.09 69 ASP B N 1
ATOM 3191 C CA . ASP B 1 69 ? 16.615 -18.01 -19.215 1 98.09 69 ASP B CA 1
ATOM 3192 C C . ASP B 1 69 ? 15.706 -18.692 -20.235 1 98.09 69 ASP B C 1
ATOM 3194 O O . ASP B 1 69 ? 16.095 -19.684 -20.856 1 98.09 69 ASP B O 1
ATOM 3198 N N . ARG B 1 70 ? 14.567 -18.121 -20.465 1 96.75 70 ARG B N 1
ATOM 3199 C CA . ARG B 1 70 ? 13.58 -18.726 -21.354 1 96.75 70 ARG B CA 1
ATOM 3200 C C . ARG B 1 70 ? 14.101 -18.794 -22.785 1 96.75 70 ARG B C 1
ATOM 3202 O O . ARG B 1 70 ? 13.569 -19.539 -23.611 1 96.75 70 ARG B O 1
ATOM 3209 N N . LYS B 1 71 ? 15.098 -18.05 -23.078 1 96.71 71 LYS B N 1
ATOM 3210 C CA . LYS B 1 71 ? 15.622 -18.001 -24.44 1 96.71 71 LYS B CA 1
ATOM 3211 C C . LYS B 1 71 ? 16.898 -18.829 -24.568 1 96.71 71 LYS B C 1
ATOM 3213 O O . LYS B 1 71 ? 17.459 -18.949 -25.659 1 96.71 71 LYS B O 1
ATOM 3218 N N . ASP B 1 72 ? 17.394 -19.401 -23.455 1 97.78 72 ASP B N 1
ATOM 3219 C CA . ASP B 1 72 ? 18.633 -20.172 -23.462 1 97.78 72 ASP B CA 1
ATOM 3220 C C . ASP B 1 72 ? 18.459 -21.497 -22.723 1 97.78 72 ASP B C 1
ATOM 3222 O O . ASP B 1 72 ? 18.815 -21.61 -21.548 1 97.78 72 ASP B O 1
ATOM 3226 N N . PRO B 1 73 ? 18.085 -22.545 -23.415 1 97.58 73 PRO B N 1
ATOM 3227 C CA . PRO B 1 73 ? 17.832 -23.852 -22.804 1 97.58 73 PRO B CA 1
ATOM 3228 C C . PRO B 1 73 ? 19.039 -24.39 -22.039 1 97.58 73 PRO B C 1
ATOM 3230 O O . PRO B 1 73 ? 18.886 -25.231 -21.15 1 97.58 73 PRO B O 1
ATOM 3233 N N . ALA B 1 74 ? 20.227 -23.889 -22.335 1 98.23 74 ALA B N 1
ATOM 3234 C CA . ALA B 1 74 ? 21.42 -24.34 -21.624 1 98.23 74 ALA B CA 1
ATOM 3235 C C . ALA B 1 74 ? 21.32 -24.032 -20.133 1 98.23 74 ALA B C 1
ATOM 3237 O O . ALA B 1 74 ? 21.83 -24.786 -19.301 1 98.23 74 ALA B O 1
ATOM 3238 N N . THR B 1 75 ? 20.635 -22.963 -19.832 1 98.49 75 THR B N 1
ATOM 3239 C CA . THR B 1 75 ? 20.502 -22.583 -18.43 1 98.49 75 THR B CA 1
ATOM 3240 C C . THR B 1 75 ? 19.642 -23.593 -17.676 1 98.49 75 THR B C 1
ATOM 3242 O O . THR B 1 75 ? 19.826 -23.798 -16.474 1 98.49 75 THR B O 1
ATOM 3245 N N . LEU B 1 76 ? 18.728 -24.235 -18.318 1 98.43 76 LEU B N 1
ATOM 3246 C CA . LEU B 1 76 ? 17.919 -25.291 -17.719 1 98.43 76 LEU B CA 1
ATOM 3247 C C . LEU B 1 76 ? 18.727 -26.576 -17.569 1 98.43 76 LEU B C 1
ATOM 3249 O O . LEU B 1 76 ? 18.7 -27.212 -16.514 1 98.43 76 LEU B O 1
ATOM 3253 N N . HIS B 1 77 ? 19.501 -26.928 -18.638 1 97.67 77 HIS B N 1
ATOM 3254 C CA . HIS B 1 77 ? 20.259 -28.174 -18.655 1 97.67 77 HIS B CA 1
ATOM 3255 C C . HIS B 1 77 ? 21.397 -28.141 -17.641 1 97.67 77 HIS B C 1
ATOM 3257 O O . HIS B 1 77 ? 21.79 -29.181 -17.108 1 97.67 77 HIS B O 1
ATOM 3263 N N . ASN B 1 78 ? 21.917 -26.954 -17.414 1 97.8 78 ASN B N 1
ATOM 3264 C CA . ASN B 1 78 ? 23.005 -26.799 -16.455 1 97.8 78 ASN B CA 1
ATOM 3265 C C . ASN B 1 78 ? 22.482 -26.438 -15.067 1 97.8 78 ASN B C 1
ATOM 3267 O O . ASN B 1 78 ? 23.164 -25.756 -14.301 1 97.8 78 ASN B O 1
ATOM 3271 N N . SER B 1 79 ? 21.281 -26.789 -14.796 1 98.41 79 SER B N 1
ATOM 3272 C CA . SER B 1 79 ? 20.679 -26.501 -13.498 1 98.41 79 SER B CA 1
ATOM 3273 C C . SER B 1 79 ? 20.3 -27.784 -12.767 1 98.41 79 SER B C 1
ATOM 3275 O O . SER B 1 79 ? 20.563 -28.885 -13.257 1 98.41 79 SER B O 1
ATOM 3277 N N . TYR B 1 80 ? 19.723 -27.666 -11.595 1 98.51 80 TYR B N 1
ATOM 3278 C CA . TYR B 1 80 ? 19.298 -28.806 -10.79 1 98.51 80 TYR B CA 1
ATOM 3279 C C . TYR B 1 80 ? 17.857 -29.188 -11.105 1 98.51 80 TYR B C 1
ATOM 3281 O O . TYR B 1 80 ? 17.241 -29.966 -10.372 1 98.51 80 TYR B O 1
ATOM 3289 N N . PHE B 1 81 ? 17.354 -28.665 -12.22 1 98.59 81 PHE B N 1
ATOM 3290 C CA . PHE B 1 81 ? 15.989 -28.993 -12.617 1 98.59 81 PHE B CA 1
ATOM 3291 C C . PHE B 1 81 ? 15.846 -30.487 -12.882 1 98.59 81 PHE B C 1
ATOM 3293 O O . PHE B 1 81 ? 16.701 -31.092 -13.532 1 98.59 81 PHE B O 1
ATOM 3300 N N . ASP B 1 82 ? 14.782 -31.042 -12.314 1 98.33 82 ASP B N 1
ATOM 3301 C CA . ASP B 1 82 ? 14.495 -32.466 -12.459 1 98.33 82 ASP B CA 1
ATOM 3302 C C . ASP B 1 82 ? 13.068 -32.691 -12.956 1 98.33 82 ASP B C 1
ATOM 3304 O O . ASP B 1 82 ? 12.107 -32.485 -12.213 1 98.33 82 ASP B O 1
ATOM 3308 N N . ASP B 1 83 ? 12.91 -33.125 -14.168 1 97.14 83 ASP B N 1
ATOM 3309 C CA . ASP B 1 83 ? 11.598 -33.208 -14.803 1 97.14 83 ASP B CA 1
ATOM 3310 C C . ASP B 1 83 ? 10.789 -34.375 -14.241 1 97.14 83 ASP B C 1
ATOM 3312 O O . ASP B 1 83 ? 9.624 -34.559 -14.6 1 97.14 83 ASP B O 1
ATOM 3316 N N . SER B 1 84 ? 11.338 -35.175 -13.374 1 97.38 84 SER B N 1
ATOM 3317 C CA . SER B 1 84 ? 10.575 -36.212 -12.688 1 97.38 84 SER B CA 1
ATOM 3318 C C . SER B 1 84 ? 9.817 -35.642 -11.494 1 97.38 84 SER B C 1
ATOM 3320 O O . SER B 1 84 ? 8.933 -36.3 -10.942 1 97.38 84 SER B O 1
ATOM 3322 N N . LYS B 1 85 ? 10.149 -34.439 -11.174 1 97.99 85 LYS B N 1
ATOM 3323 C CA . LYS B 1 85 ? 9.559 -33.802 -10.001 1 97.99 85 LYS B CA 1
ATOM 3324 C C . LYS B 1 85 ? 8.481 -32.799 -10.403 1 97.99 85 LYS B C 1
ATOM 3326 O O . LYS B 1 85 ? 8.523 -32.242 -11.502 1 97.99 85 LYS B O 1
ATOM 3331 N N . ASP B 1 86 ? 7.544 -32.61 -9.479 1 98.04 86 ASP B N 1
ATOM 3332 C CA . ASP B 1 86 ? 6.567 -31.548 -9.7 1 98.04 86 ASP B CA 1
ATOM 3333 C C . ASP B 1 86 ? 7.233 -30.175 -9.669 1 98.04 86 ASP B C 1
ATOM 3335 O O . ASP B 1 86 ? 8.244 -29.984 -8.99 1 98.04 86 ASP B O 1
ATOM 3339 N N . THR B 1 87 ? 6.688 -29.283 -10.428 1 98.71 87 THR B N 1
ATOM 3340 C CA . THR B 1 87 ? 7.246 -27.938 -10.517 1 98.71 87 THR B CA 1
ATOM 3341 C C . THR B 1 87 ? 6.243 -26.902 -10.021 1 98.71 87 THR B C 1
ATOM 3343 O O . THR B 1 87 ? 5.106 -26.853 -10.496 1 98.71 87 THR B O 1
ATOM 3346 N N . LYS B 1 88 ? 6.681 -26.149 -9.027 1 98.77 88 LYS B N 1
ATOM 3347 C CA . LYS B 1 88 ? 5.867 -25.079 -8.458 1 98.77 88 LYS B CA 1
ATOM 3348 C C . LYS B 1 88 ? 6.382 -23.708 -8.889 1 98.77 88 LYS B C 1
ATOM 3350 O O . LYS B 1 88 ? 7.586 -23.45 -8.843 1 98.77 88 LYS B O 1
ATOM 3355 N N . PHE B 1 89 ? 5.515 -22.861 -9.389 1 98.69 89 PHE B N 1
ATOM 3356 C CA . PHE B 1 89 ? 5.834 -21.468 -9.677 1 98.69 89 PHE B CA 1
ATOM 3357 C C . PHE B 1 89 ? 5.252 -20.547 -8.612 1 98.69 89 PHE B C 1
ATOM 3359 O O . PHE B 1 89 ? 4.077 -20.663 -8.259 1 98.69 89 PHE B O 1
ATOM 3366 N N . ILE B 1 90 ? 6.031 -19.667 -8.027 1 98.71 90 ILE B N 1
ATOM 3367 C CA . ILE B 1 90 ? 5.568 -18.632 -7.109 1 98.71 90 ILE B CA 1
ATOM 3368 C C . ILE B 1 90 ? 5.632 -17.269 -7.794 1 98.71 90 ILE B C 1
ATOM 3370 O O . ILE B 1 90 ? 6.703 -16.832 -8.222 1 98.71 90 ILE B O 1
ATOM 3374 N N . ILE B 1 91 ? 4.506 -16.598 -7.881 1 98.6 91 ILE B N 1
ATOM 3375 C CA . ILE B 1 91 ? 4.416 -15.347 -8.626 1 98.6 91 ILE B CA 1
ATOM 3376 C C . ILE B 1 91 ? 3.873 -14.245 -7.719 1 98.6 91 ILE B C 1
ATOM 3378 O O . ILE B 1 91 ? 2.715 -14.294 -7.297 1 98.6 91 ILE B O 1
ATOM 3382 N N . HIS B 1 92 ? 4.663 -13.184 -7.441 1 96.09 92 HIS B N 1
ATOM 3383 C CA . HIS B 1 92 ? 4.298 -12.127 -6.504 1 96.09 92 HIS B CA 1
ATOM 3384 C C . HIS B 1 92 ? 3.414 -11.079 -7.171 1 96.09 92 HIS B C 1
ATOM 3386 O O . HIS B 1 92 ? 3.22 -11.109 -8.389 1 96.09 92 HIS B O 1
ATOM 3392 N N . GLY B 1 93 ? 2.848 -10.165 -6.353 1 94.67 93 GLY B N 1
ATOM 3393 C CA . GLY B 1 93 ? 1.951 -9.124 -6.83 1 94.67 93 GLY B CA 1
ATOM 3394 C C . GLY B 1 93 ? 2.586 -7.747 -6.84 1 94.67 93 GLY B C 1
ATOM 3395 O O . GLY B 1 93 ? 3.799 -7.618 -7.018 1 94.67 93 GLY B O 1
ATOM 3396 N N . TRP B 1 94 ? 1.789 -6.745 -6.686 1 91.27 94 TRP B N 1
ATOM 3397 C CA . TRP B 1 94 ? 2.164 -5.337 -6.764 1 91.27 94 TRP B CA 1
ATOM 3398 C C . TRP B 1 94 ? 3.039 -4.94 -5.58 1 91.27 94 TRP B C 1
ATOM 3400 O O . TRP B 1 94 ? 2.764 -5.323 -4.441 1 91.27 94 TRP B O 1
ATOM 3410 N N . LEU B 1 95 ? 4.134 -4.221 -5.855 1 83.73 95 LEU B N 1
ATOM 3411 C CA . LEU B 1 95 ? 5.065 -3.66 -4.882 1 83.73 95 LEU B CA 1
ATOM 3412 C C . LEU B 1 95 ? 5.828 -4.766 -4.161 1 83.73 95 LEU B C 1
ATOM 3414 O O . LEU B 1 95 ? 6.216 -4.604 -3.001 1 83.73 95 LEU B O 1
ATOM 3418 N N . HIS B 1 96 ? 5.859 -5.915 -4.82 1 82.62 96 HIS B N 1
ATOM 3419 C CA . HIS B 1 96 ? 6.611 -7.04 -4.277 1 82.62 96 HIS B CA 1
ATOM 3420 C C . HIS B 1 96 ? 7.764 -7.428 -5.198 1 82.62 96 HIS B C 1
ATOM 3422 O O . HIS B 1 96 ? 7.85 -6.945 -6.329 1 82.62 96 HIS B O 1
ATOM 3428 N N . ASN B 1 97 ? 8.684 -8.205 -4.649 1 78.93 97 ASN B N 1
ATOM 3429 C CA . ASN B 1 97 ? 9.782 -8.782 -5.418 1 78.93 97 ASN B CA 1
ATOM 3430 C C . ASN B 1 97 ? 10.002 -10.25 -5.066 1 78.93 97 ASN B C 1
ATOM 3432 O O . ASN B 1 97 ? 9.303 -10.801 -4.214 1 78.93 97 ASN B O 1
ATOM 3436 N N . GLY B 1 98 ? 10.883 -10.767 -5.758 1 79.11 98 GLY B N 1
ATOM 3437 C CA . GLY B 1 98 ? 11.126 -12.191 -5.593 1 79.11 98 GLY B CA 1
ATOM 3438 C C . GLY B 1 98 ? 11.795 -12.534 -4.276 1 79.11 98 GLY B C 1
ATOM 3439 O O . GLY B 1 98 ? 11.834 -13.7 -3.878 1 79.11 98 GLY B O 1
ATOM 3440 N N . ASP B 1 99 ? 12.185 -11.61 -3.536 1 78.67 99 ASP B N 1
ATOM 3441 C CA . ASP B 1 99 ? 12.954 -11.88 -2.326 1 78.67 99 ASP B CA 1
ATOM 3442 C C . ASP B 1 99 ? 12.196 -11.426 -1.08 1 78.67 99 ASP B C 1
ATOM 3444 O O . ASP B 1 99 ? 12.756 -11.4 0.018 1 78.67 99 ASP B O 1
ATOM 3448 N N . ILE B 1 100 ? 11.013 -11.115 -1.273 1 82.9 100 ILE B N 1
ATOM 3449 C CA . ILE B 1 100 ? 10.256 -10.674 -0.106 1 82.9 100 ILE B CA 1
ATOM 3450 C C . ILE B 1 100 ? 9.974 -11.866 0.806 1 82.9 100 ILE B C 1
ATOM 3452 O O . ILE B 1 100 ? 10.046 -13.019 0.372 1 82.9 100 ILE B O 1
ATOM 3456 N N . ASP B 1 101 ? 9.663 -11.715 2.02 1 83.91 101 ASP B N 1
ATOM 3457 C CA . ASP B 1 101 ? 9.634 -12.716 3.081 1 83.91 101 ASP B CA 1
ATOM 3458 C C . ASP B 1 101 ? 8.633 -13.825 2.763 1 83.91 101 ASP B C 1
ATOM 3460 O O . ASP B 1 101 ? 8.95 -15.009 2.889 1 83.91 101 ASP B O 1
ATOM 3464 N N . TRP B 1 102 ? 7.42 -13.427 2.363 1 90.57 102 TRP B N 1
ATOM 3465 C CA . TRP B 1 102 ? 6.429 -14.486 2.2 1 90.57 102 TRP B CA 1
ATOM 3466 C C . TRP B 1 102 ? 6.802 -15.407 1.043 1 90.57 102 TRP B C 1
ATOM 3468 O O . TRP B 1 102 ? 6.495 -16.601 1.068 1 90.57 102 TRP B O 1
ATOM 3478 N N . VAL B 1 103 ? 7.466 -14.914 -0.014 1 93.86 103 VAL B N 1
ATOM 3479 C CA . VAL B 1 103 ? 7.903 -15.73 -1.142 1 93.86 103 VAL B CA 1
ATOM 3480 C C . VAL B 1 103 ? 8.979 -16.711 -0.683 1 93.86 103 VAL B C 1
ATOM 3482 O O . VAL B 1 103 ? 8.921 -17.901 -1.005 1 93.86 103 VAL B O 1
ATOM 3485 N N . SER B 1 104 ? 9.924 -16.185 0.058 1 93.33 104 SER B N 1
ATOM 3486 C CA . SER B 1 104 ? 10.985 -17.027 0.599 1 93.33 104 SER B CA 1
ATOM 3487 C C . SER B 1 104 ? 10.424 -18.085 1.544 1 93.33 104 SER B C 1
ATOM 3489 O O . SER B 1 104 ? 10.831 -19.247 1.496 1 93.33 104 SER B O 1
ATOM 3491 N N . ASP B 1 105 ? 9.522 -17.675 2.393 1 93.65 105 ASP B N 1
ATOM 3492 C CA . ASP B 1 105 ? 8.904 -18.599 3.34 1 93.65 105 ASP B CA 1
ATOM 3493 C C . ASP B 1 105 ? 8.155 -19.712 2.611 1 93.65 105 ASP B C 1
ATOM 3495 O O . ASP B 1 105 ? 8.203 -20.873 3.023 1 93.65 105 ASP B O 1
ATOM 3499 N N . MET B 1 106 ? 7.475 -19.339 1.597 1 96.54 106 MET B N 1
ATOM 3500 C CA . MET B 1 106 ? 6.724 -20.331 0.833 1 96.54 106 MET B CA 1
ATOM 3501 C C . MET B 1 106 ? 7.664 -21.316 0.146 1 96.54 106 MET B C 1
ATOM 3503 O O . MET B 1 106 ? 7.425 -22.525 0.163 1 96.54 106 MET B O 1
ATOM 3507 N N . LYS B 1 107 ? 8.691 -20.779 -0.464 1 97.53 107 LYS B N 1
ATOM 3508 C CA . LYS B 1 107 ? 9.703 -21.627 -1.086 1 97.53 107 LYS B CA 1
ATOM 3509 C C . LYS B 1 107 ? 10.254 -22.645 -0.092 1 97.53 107 LYS B C 1
ATOM 3511 O O . LYS B 1 107 ? 10.332 -23.838 -0.395 1 97.53 107 LYS B O 1
ATOM 3516 N N . HIS B 1 108 ? 10.55 -22.192 1.089 1 97.04 108 HIS B N 1
ATOM 3517 C CA . HIS B 1 108 ? 11.1 -23.077 2.11 1 97.04 108 HIS B CA 1
ATOM 3518 C C . HIS B 1 108 ? 10.074 -24.116 2.549 1 97.04 108 HIS B C 1
ATOM 3520 O O . HIS B 1 108 ? 10.409 -25.29 2.727 1 97.04 108 HIS B O 1
ATOM 3526 N N . ALA B 1 109 ? 8.882 -23.641 2.729 1 97.54 109 ALA B N 1
ATOM 3527 C CA . ALA B 1 109 ? 7.83 -24.567 3.141 1 97.54 109 ALA B CA 1
ATOM 3528 C C . ALA B 1 109 ? 7.633 -25.669 2.103 1 97.54 109 ALA B C 1
ATOM 3530 O O . ALA B 1 109 ? 7.483 -26.842 2.455 1 97.54 109 ALA B O 1
ATOM 3531 N N . LEU B 1 110 ? 7.676 -25.34 0.836 1 98.37 110 LEU B N 1
ATOM 3532 C CA . LEU B 1 110 ? 7.479 -26.297 -0.247 1 98.37 110 LEU B CA 1
ATOM 3533 C C . LEU B 1 110 ? 8.627 -27.299 -0.304 1 98.37 110 LEU B C 1
ATOM 3535 O O . LEU B 1 110 ? 8.398 -28.506 -0.407 1 98.37 110 LEU B O 1
ATOM 3539 N N . LEU B 1 111 ? 9.829 -26.801 -0.219 1 98.23 111 LEU B N 1
ATOM 3540 C CA . LEU B 1 111 ? 11.006 -27.655 -0.339 1 98.23 111 LEU B CA 1
ATOM 3541 C C . LEU B 1 111 ? 11.152 -28.556 0.883 1 98.23 111 LEU B C 1
ATOM 3543 O O . LEU B 1 111 ? 11.748 -29.632 0.799 1 98.23 111 LEU B O 1
ATOM 3547 N N . ASP B 1 112 ? 10.643 -28.07 2.022 1 97.28 112 ASP B N 1
ATOM 3548 C CA . ASP B 1 112 ? 10.624 -28.907 3.218 1 97.28 112 ASP B CA 1
ATOM 3549 C C . ASP B 1 112 ? 9.594 -30.027 3.088 1 97.28 112 ASP B C 1
ATOM 3551 O O . ASP B 1 112 ? 9.799 -31.128 3.603 1 97.28 112 ASP B O 1
ATOM 3555 N N . LYS B 1 113 ? 8.577 -29.734 2.429 1 96.19 113 LYS B N 1
ATOM 3556 C CA . LYS B 1 113 ? 7.447 -30.654 2.35 1 96.19 113 LYS B CA 1
ATOM 3557 C C . LYS B 1 113 ? 7.715 -31.769 1.344 1 96.19 113 LYS B C 1
ATOM 3559 O O . LYS B 1 113 ? 7.423 -32.937 1.61 1 96.19 113 LYS B O 1
ATOM 3564 N N . ASP B 1 114 ? 8.197 -31.418 0.102 1 95.91 114 ASP B N 1
ATOM 3565 C CA . ASP B 1 114 ? 8.385 -32.382 -0.977 1 95.91 114 ASP B CA 1
ATOM 3566 C C . ASP B 1 114 ? 9.654 -32.077 -1.771 1 95.91 114 ASP B C 1
ATOM 3568 O O . ASP B 1 114 ? 10.233 -30.997 -1.635 1 95.91 114 ASP B O 1
ATOM 3572 N N . ASP B 1 115 ? 10.1 -33.067 -2.511 1 97.84 115 ASP B N 1
ATOM 3573 C CA . ASP B 1 115 ? 11.208 -32.88 -3.443 1 97.84 115 ASP B CA 1
ATOM 3574 C C . ASP B 1 115 ? 10.716 -32.326 -4.778 1 97.84 115 ASP B C 1
ATOM 3576 O O . ASP B 1 115 ? 10.252 -33.079 -5.636 1 97.84 115 ASP B O 1
ATOM 3580 N N . LEU B 1 116 ? 10.809 -30.996 -4.936 1 98.19 116 LEU B N 1
ATOM 3581 C CA . LEU B 1 116 ? 10.164 -30.253 -6.013 1 98.19 116 LEU B CA 1
ATOM 3582 C C . LEU B 1 116 ? 11.169 -29.367 -6.741 1 98.19 116 LEU B C 1
ATOM 3584 O O . LEU B 1 116 ? 12.273 -29.135 -6.243 1 98.19 116 LEU B O 1
ATOM 3588 N N . ASN B 1 117 ? 10.859 -28.991 -7.985 1 98.78 117 ASN B N 1
ATOM 3589 C CA . ASN B 1 117 ? 11.365 -27.762 -8.587 1 98.78 117 ASN B CA 1
ATOM 3590 C C . ASN B 1 117 ? 10.53 -26.552 -8.178 1 98.78 117 ASN B C 1
ATOM 3592 O O . ASN B 1 117 ? 9.306 -26.559 -8.325 1 98.78 117 ASN B O 1
ATOM 3596 N N . VAL B 1 118 ? 11.167 -25.556 -7.601 1 98.76 118 VAL B N 1
ATOM 3597 C CA . VAL B 1 118 ? 10.453 -24.325 -7.275 1 98.76 118 VAL B CA 1
ATOM 3598 C C . VAL B 1 118 ? 11.024 -23.166 -8.088 1 98.76 118 VAL B C 1
ATOM 3600 O O . VAL B 1 118 ? 12.218 -22.868 -8.003 1 98.76 118 VAL B O 1
ATOM 3603 N N . ILE B 1 119 ? 10.182 -22.542 -8.868 1 98.7 119 ILE B N 1
ATOM 3604 C CA . ILE B 1 119 ? 10.607 -21.407 -9.679 1 98.7 119 ILE B CA 1
ATOM 3605 C C . ILE B 1 119 ? 9.922 -20.134 -9.186 1 98.7 119 ILE B C 1
ATOM 3607 O O . ILE B 1 119 ? 8.693 -20.037 -9.203 1 98.7 119 ILE B O 1
ATOM 3611 N N . GLN B 1 120 ? 10.681 -19.2 -8.698 1 98.3 120 GLN B N 1
ATOM 3612 C CA . GLN B 1 120 ? 10.178 -17.87 -8.372 1 98.3 120 GLN B CA 1
ATOM 3613 C C . GLN B 1 120 ? 10.194 -16.961 -9.597 1 98.3 120 GLN B C 1
ATOM 3615 O O . GLN B 1 120 ? 11.22 -16.835 -10.27 1 98.3 120 GLN B O 1
ATOM 3620 N N . VAL B 1 121 ? 9.055 -16.425 -9.903 1 98.32 121 VAL B N 1
ATOM 3621 C CA . VAL B 1 121 ? 8.955 -15.455 -10.989 1 98.32 121 VAL B CA 1
ATOM 3622 C C . VAL B 1 121 ? 9.106 -14.04 -10.434 1 98.32 121 VAL B C 1
ATOM 3624 O O . VAL B 1 121 ? 8.191 -13.516 -9.796 1 98.32 121 VAL B O 1
ATOM 3627 N N . ASP B 1 122 ? 10.248 -13.438 -10.669 1 97.13 122 ASP B N 1
ATOM 3628 C CA . ASP B 1 122 ? 10.503 -12.082 -10.192 1 97.13 122 ASP B CA 1
ATOM 3629 C C . ASP B 1 122 ? 10.268 -11.057 -11.298 1 97.13 122 ASP B C 1
ATOM 3631 O O . ASP B 1 122 ? 11.01 -11.015 -12.281 1 97.13 122 ASP B O 1
ATOM 3635 N N . TRP B 1 123 ? 9.218 -10.257 -11.125 1 97.4 123 TRP B N 1
ATOM 3636 C CA . TRP B 1 123 ? 8.947 -9.197 -12.091 1 97.4 123 TRP B CA 1
ATOM 3637 C C . TRP B 1 123 ? 8.897 -7.835 -11.406 1 97.4 123 TRP B C 1
ATOM 3639 O O . TRP B 1 123 ? 8.076 -6.986 -11.759 1 97.4 123 TRP B O 1
ATOM 3649 N N . SER B 1 124 ? 9.765 -7.655 -10.41 1 93.6 124 SER B N 1
ATOM 3650 C CA . SER B 1 124 ? 9.772 -6.494 -9.527 1 93.6 124 SER B CA 1
ATOM 3651 C C . SER B 1 124 ? 9.95 -5.2 -10.315 1 93.6 124 SER B C 1
ATOM 3653 O O . SER B 1 124 ? 9.383 -4.166 -9.957 1 93.6 124 SER B O 1
ATOM 3655 N N . ASP B 1 125 ? 10.693 -5.217 -11.426 1 93.37 125 ASP B N 1
ATOM 3656 C CA . ASP B 1 125 ? 10.903 -4.001 -12.206 1 93.37 125 ASP B CA 1
ATOM 3657 C C . ASP B 1 125 ? 9.601 -3.528 -12.848 1 93.37 125 ASP B C 1
ATOM 3659 O O . ASP B 1 125 ? 9.44 -2.34 -13.136 1 93.37 125 ASP B O 1
ATOM 3663 N N . GLY B 1 126 ? 8.739 -4.48 -13.067 1 94.74 126 GLY B N 1
ATOM 3664 C CA . GLY B 1 126 ? 7.447 -4.15 -13.648 1 94.74 126 GLY B CA 1
ATOM 3665 C C . GLY B 1 126 ? 6.355 -3.968 -12.611 1 94.74 126 GLY B C 1
ATOM 3666 O O . GLY B 1 126 ? 5.299 -3.405 -12.906 1 94.74 126 GLY B O 1
ATOM 3667 N N . ALA B 1 127 ? 6.674 -4.42 -11.362 1 93.06 127 ALA B N 1
ATOM 3668 C CA . ALA B 1 127 ? 5.633 -4.462 -10.338 1 93.06 127 ALA B CA 1
ATOM 3669 C C . ALA B 1 127 ? 5.862 -3.387 -9.28 1 93.06 127 ALA B C 1
ATOM 3671 O O . ALA B 1 127 ? 4.919 -2.95 -8.616 1 93.06 127 ALA B O 1
ATOM 3672 N N . PHE B 1 128 ? 7.071 -3.089 -9.1 1 85.22 128 PHE B N 1
ATOM 3673 C CA . PHE B 1 128 ? 7.435 -2.157 -8.039 1 85.22 128 PHE B CA 1
ATOM 3674 C C . PHE B 1 128 ? 7.353 -0.717 -8.532 1 85.22 128 PHE B C 1
ATOM 3676 O O . PHE B 1 128 ? 8.363 -0.012 -8.576 1 85.22 128 PHE B O 1
ATOM 3683 N N . LYS B 1 129 ? 6.163 -0.369 -8.871 1 84.28 129 LYS B N 1
ATOM 3684 C CA . LYS B 1 129 ? 5.874 0.976 -9.358 1 84.28 129 LYS B CA 1
ATOM 3685 C C . LYS B 1 129 ? 4.687 1.586 -8.617 1 84.28 129 LYS B C 1
ATOM 3687 O O . LYS B 1 129 ? 3.779 0.869 -8.193 1 84.28 129 LYS B O 1
ATOM 3692 N N . LEU B 1 130 ? 4.7 2.845 -8.505 1 83.75 130 LEU B N 1
ATOM 3693 C CA . LEU B 1 130 ? 3.597 3.531 -7.841 1 83.75 130 LEU B CA 1
ATOM 3694 C C . LEU B 1 130 ? 2.378 3.611 -8.753 1 83.75 130 LEU B C 1
ATOM 3696 O O . LEU B 1 130 ? 1.259 3.829 -8.283 1 83.75 130 LEU B O 1
ATOM 3700 N N . ASP B 1 131 ? 2.664 3.473 -10.091 1 85.22 131 ASP B N 1
ATOM 3701 C CA . ASP B 1 131 ? 1.571 3.435 -11.057 1 85.22 131 ASP B CA 1
ATOM 3702 C C . ASP B 1 131 ? 0.953 2.041 -11.133 1 85.22 131 ASP B C 1
ATOM 3704 O O . ASP B 1 131 ? 1.382 1.209 -11.935 1 85.22 131 ASP B O 1
ATOM 3708 N N . TYR B 1 132 ? -0.095 1.825 -10.325 1 91.2 132 TYR B N 1
ATOM 3709 C CA . TYR B 1 132 ? -0.753 0.524 -10.27 1 91.2 132 TYR B CA 1
ATOM 3710 C C . TYR B 1 132 ? -1.259 0.109 -11.646 1 91.2 132 TYR B C 1
ATOM 3712 O O . TYR B 1 132 ? -1.191 -1.067 -12.011 1 91.2 132 TYR B O 1
ATOM 3720 N N . PHE B 1 133 ? -1.741 1.011 -12.487 1 93.68 133 PHE B N 1
ATOM 3721 C CA . PHE B 1 133 ? -2.345 0.685 -13.774 1 93.68 133 PHE B CA 1
ATOM 3722 C C . PHE B 1 133 ? -1.291 0.183 -14.754 1 93.68 133 PHE B C 1
ATOM 3724 O O . PHE B 1 133 ? -1.559 -0.716 -15.554 1 93.68 133 PHE B O 1
ATOM 3731 N N . GLN B 1 134 ? -0.143 0.801 -14.634 1 94.13 134 GLN B N 1
ATOM 3732 C CA . GLN B 1 134 ? 0.963 0.295 -15.44 1 94.13 134 GLN B CA 1
ATOM 3733 C C . GLN B 1 134 ? 1.322 -1.134 -15.043 1 94.13 134 GLN B C 1
ATOM 3735 O O . GLN B 1 134 ? 1.623 -1.965 -15.903 1 94.13 134 GLN B O 1
ATOM 3740 N N . CYS B 1 135 ? 1.299 -1.358 -13.749 1 96.4 135 CYS B N 1
ATOM 3741 C CA . CYS B 1 135 ? 1.611 -2.697 -13.264 1 96.4 135 CYS B CA 1
ATOM 3742 C C . CYS B 1 135 ? 0.578 -3.707 -13.749 1 96.4 135 CYS B C 1
ATOM 3744 O O . CYS B 1 135 ? 0.927 -4.827 -14.127 1 96.4 135 CYS B O 1
ATOM 3746 N N . VAL B 1 136 ? -0.688 -3.336 -13.727 1 97.83 136 VAL B N 1
ATOM 3747 C CA . VAL B 1 136 ? -1.761 -4.18 -14.241 1 97.83 136 VAL B CA 1
ATOM 3748 C C . VAL B 1 136 ? -1.492 -4.524 -15.704 1 97.83 136 VAL B C 1
ATOM 3750 O O . VAL B 1 136 ? -1.59 -5.687 -16.103 1 97.83 136 VAL B O 1
ATOM 3753 N N . ALA B 1 137 ? -1.107 -3.547 -16.482 1 97.63 137 ALA B N 1
ATOM 3754 C CA . ALA B 1 137 ? -0.818 -3.768 -17.897 1 97.63 137 ALA B CA 1
ATOM 3755 C C . ALA B 1 137 ? 0.357 -4.725 -18.074 1 97.63 137 ALA B C 1
ATOM 3757 O O . ALA B 1 137 ? 0.338 -5.585 -18.957 1 97.63 137 ALA B O 1
ATOM 3758 N N . ASN B 1 138 ? 1.313 -4.593 -17.238 1 98.33 138 ASN B N 1
ATOM 3759 C CA . ASN B 1 138 ? 2.536 -5.381 -17.339 1 98.33 138 ASN B CA 1
ATOM 3760 C C . ASN B 1 138 ? 2.274 -6.861 -17.072 1 98.33 138 ASN B C 1
ATOM 3762 O O . ASN B 1 138 ? 3.04 -7.721 -17.511 1 98.33 138 ASN B O 1
ATOM 3766 N N . THR B 1 139 ? 1.2 -7.143 -16.302 1 98.54 139 THR B N 1
ATOM 3767 C CA . THR B 1 139 ? 0.92 -8.531 -15.951 1 98.54 139 THR B CA 1
ATOM 3768 C C . THR B 1 139 ? 0.786 -9.39 -17.204 1 98.54 139 THR B C 1
ATOM 3770 O O . THR B 1 139 ? 1.135 -10.572 -17.194 1 98.54 139 THR B O 1
ATOM 3773 N N . ARG B 1 140 ? 0.318 -8.867 -18.318 1 97.94 140 ARG B N 1
ATOM 3774 C CA . ARG B 1 140 ? 0.094 -9.631 -19.541 1 97.94 140 ARG B CA 1
ATOM 3775 C C . ARG B 1 140 ? 1.416 -10.08 -20.156 1 97.94 140 ARG B C 1
ATOM 3777 O O . ARG B 1 140 ? 1.533 -11.212 -20.629 1 97.94 140 ARG B O 1
ATOM 3784 N N . VAL B 1 141 ? 2.366 -9.195 -20.132 1 98.3 141 VAL B N 1
ATOM 3785 C CA . VAL B 1 141 ? 3.679 -9.54 -20.666 1 98.3 141 VAL B CA 1
ATOM 3786 C C . VAL B 1 141 ? 4.347 -10.576 -19.765 1 98.3 141 VAL B C 1
ATOM 3788 O O . VAL B 1 141 ? 4.973 -11.521 -20.253 1 98.3 141 VAL B O 1
ATOM 3791 N N . VAL B 1 142 ? 4.232 -10.405 -18.459 1 98.67 142 VAL B N 1
ATOM 3792 C CA . VAL B 1 142 ? 4.82 -11.36 -17.526 1 98.67 142 VAL B CA 1
ATOM 3793 C C . VAL B 1 142 ? 4.189 -12.736 -17.727 1 98.67 142 VAL B C 1
ATOM 3795 O O . VAL B 1 142 ? 4.88 -13.756 -17.682 1 98.67 142 VAL B O 1
ATOM 3798 N N . GLY B 1 143 ? 2.827 -12.751 -17.92 1 98.05 143 GLY B N 1
ATOM 3799 C CA . GLY B 1 143 ? 2.164 -14.002 -18.254 1 98.05 143 GLY B CA 1
ATOM 3800 C C . GLY B 1 143 ? 2.725 -14.66 -19.5 1 98.05 143 GLY B C 1
ATOM 3801 O O . GLY B 1 143 ? 2.981 -15.866 -19.511 1 98.05 143 GLY B O 1
ATOM 3802 N N . ALA B 1 144 ? 2.941 -13.892 -20.521 1 97.49 144 ALA B N 1
ATOM 3803 C CA . ALA B 1 144 ? 3.477 -14.401 -21.781 1 97.49 144 ALA B CA 1
ATOM 3804 C C . ALA B 1 144 ? 4.894 -14.938 -21.597 1 97.49 144 ALA B C 1
ATOM 3806 O O . ALA B 1 144 ? 5.255 -15.966 -22.174 1 97.49 144 ALA B O 1
ATOM 3807 N N . GLU B 1 145 ? 5.667 -14.217 -20.805 1 98.17 145 GLU B N 1
ATOM 3808 C CA . GLU B 1 145 ? 7.04 -14.65 -20.566 1 98.17 145 GLU B CA 1
ATOM 3809 C C . GLU B 1 145 ? 7.078 -15.949 -19.766 1 98.17 145 GLU B C 1
ATOM 3811 O O . GLU B 1 145 ? 7.895 -16.83 -20.041 1 98.17 145 GLU B O 1
ATOM 3816 N N . THR B 1 146 ? 6.263 -16.052 -18.805 1 98.03 146 THR B N 1
ATOM 3817 C CA . THR B 1 146 ? 6.195 -17.269 -18.004 1 98.03 146 THR B CA 1
ATOM 3818 C C . THR B 1 146 ? 5.726 -18.449 -18.85 1 98.03 146 THR B C 1
ATOM 3820 O O . THR B 1 146 ? 6.26 -19.554 -18.734 1 98.03 146 THR B O 1
ATOM 3823 N N . HIS B 1 147 ? 4.752 -18.17 -19.684 1 96.79 147 HIS B N 1
ATOM 3824 C CA . HIS B 1 147 ? 4.299 -19.175 -20.64 1 96.79 147 HIS B CA 1
ATOM 3825 C C . HIS B 1 147 ? 5.443 -19.642 -21.532 1 96.79 147 HIS B C 1
ATOM 3827 O O . HIS B 1 147 ? 5.616 -20.844 -21.749 1 96.79 147 HIS B O 1
ATOM 3833 N N . ALA B 1 148 ? 6.169 -18.722 -22.026 1 96.65 148 ALA B N 1
ATOM 3834 C CA . ALA B 1 148 ? 7.286 -19.047 -22.909 1 96.65 148 ALA B CA 1
ATOM 3835 C C . ALA B 1 148 ? 8.322 -19.906 -22.19 1 96.65 148 ALA B C 1
ATOM 3837 O O . ALA B 1 148 ? 8.934 -20.789 -22.795 1 96.65 148 ALA B O 1
ATOM 3838 N N . LEU B 1 149 ? 8.569 -19.599 -20.951 1 97.8 149 LEU B N 1
ATOM 3839 C CA . LEU B 1 149 ? 9.483 -20.432 -20.177 1 97.8 149 LEU B CA 1
ATOM 3840 C C . LEU B 1 149 ? 8.962 -21.861 -20.074 1 97.8 149 LEU B C 1
ATOM 3842 O O . LEU B 1 149 ? 9.722 -22.818 -20.241 1 97.8 149 LEU B O 1
ATOM 3846 N N . ILE B 1 150 ? 7.726 -22.013 -19.72 1 97.08 150 ILE B N 1
ATOM 3847 C CA . ILE B 1 150 ? 7.12 -23.331 -19.564 1 97.08 150 ILE B CA 1
ATOM 3848 C C . ILE B 1 150 ? 7.214 -24.1 -20.88 1 97.08 150 ILE B C 1
ATOM 3850 O O . ILE B 1 150 ? 7.556 -25.285 -20.891 1 97.08 150 ILE B O 1
ATOM 3854 N N . GLU B 1 151 ? 6.969 -23.423 -21.954 1 94.82 151 GLU B N 1
ATOM 3855 C CA . GLU B 1 151 ? 7.089 -24.063 -23.26 1 94.82 151 GLU B CA 1
ATOM 3856 C C . GLU B 1 151 ? 8.509 -24.569 -23.497 1 94.82 151 GLU B C 1
ATOM 3858 O O . GLU B 1 151 ? 8.702 -25.684 -23.989 1 94.82 151 GLU B O 1
ATOM 3863 N N . MET B 1 152 ? 9.451 -23.71 -23.194 1 96.86 152 MET B N 1
ATOM 3864 C CA . MET B 1 152 ? 10.844 -24.116 -23.351 1 96.86 152 MET B CA 1
ATOM 3865 C C . MET B 1 152 ? 11.156 -25.335 -22.49 1 96.86 152 MET B C 1
ATOM 3867 O O . MET B 1 152 ? 11.826 -26.265 -22.943 1 96.86 152 MET B O 1
ATOM 3871 N N . ILE B 1 153 ? 10.676 -25.379 -21.296 1 97.6 153 ILE B N 1
ATOM 3872 C CA . ILE B 1 153 ? 10.908 -26.504 -20.396 1 97.6 153 ILE B CA 1
ATOM 3873 C C . ILE B 1 153 ? 10.285 -27.769 -20.982 1 97.6 153 ILE B C 1
ATOM 3875 O O . ILE B 1 153 ? 10.916 -28.829 -20.995 1 97.6 153 ILE B O 1
ATOM 3879 N N . LEU B 1 154 ? 9.065 -27.66 -21.462 1 95.33 154 LEU B N 1
ATOM 3880 C CA . LEU B 1 154 ? 8.357 -28.806 -22.02 1 95.33 154 LEU B CA 1
ATOM 3881 C C . LEU B 1 154 ? 9.067 -29.332 -23.263 1 95.33 154 LEU B C 1
ATOM 3883 O O . LEU B 1 154 ? 9.063 -30.537 -23.523 1 95.33 154 LEU B O 1
ATOM 3887 N N . GLU B 1 155 ? 9.65 -28.437 -23.967 1 95.98 155 GLU B N 1
ATOM 3888 C CA . GLU B 1 155 ? 10.382 -28.827 -25.169 1 95.98 155 GLU B CA 1
ATOM 3889 C C . GLU B 1 155 ? 11.685 -29.538 -24.816 1 95.98 155 GLU B C 1
ATOM 3891 O O . GLU B 1 155 ? 12.116 -30.446 -25.529 1 95.98 155 GLU B O 1
ATOM 3896 N N . GLU B 1 156 ? 12.254 -29.156 -23.728 1 97.54 156 GLU B N 1
ATOM 3897 C CA . GLU B 1 156 ? 13.599 -29.613 -23.393 1 97.54 156 GLU B CA 1
ATOM 3898 C C . GLU B 1 156 ? 13.555 -30.811 -22.448 1 97.54 156 GLU B C 1
ATOM 3900 O O . GLU B 1 156 ? 14.578 -31.455 -22.206 1 97.54 156 GLU B O 1
ATOM 3905 N N . THR B 1 157 ? 12.377 -31.072 -21.942 1 97.48 157 THR B N 1
ATOM 3906 C CA . THR B 1 157 ? 12.282 -32.114 -20.925 1 97.48 157 THR B CA 1
ATOM 3907 C C . THR B 1 157 ? 11.026 -32.956 -21.129 1 97.48 157 THR B C 1
ATOM 3909 O O . THR B 1 157 ? 10.28 -32.746 -22.088 1 97.48 157 THR B O 1
ATOM 3912 N N . SER B 1 158 ? 10.78 -33.931 -20.227 1 96.59 158 SER B N 1
ATOM 3913 C CA . SER B 1 158 ? 9.596 -34.783 -20.273 1 96.59 158 SER B CA 1
ATOM 3914 C C . SER B 1 158 ? 8.555 -34.339 -19.252 1 96.59 158 SER B C 1
ATOM 3916 O O . SER B 1 158 ? 7.634 -35.092 -18.929 1 96.59 158 SER B O 1
ATOM 3918 N N . LEU B 1 159 ? 8.775 -33.171 -18.76 1 95.76 159 LEU B N 1
ATOM 3919 C CA . LEU B 1 159 ? 7.82 -32.644 -17.791 1 95.76 159 LEU B CA 1
ATOM 3920 C C . LEU B 1 159 ? 6.413 -32.609 -18.378 1 95.76 159 LEU B C 1
ATOM 3922 O O . LEU B 1 159 ? 6.227 -32.218 -19.533 1 95.76 159 LEU B O 1
ATOM 3926 N N . ALA B 1 160 ? 5.46 -33.082 -17.561 1 94.41 160 ALA B N 1
ATOM 3927 C CA . ALA B 1 160 ? 4.06 -33.002 -17.967 1 94.41 160 ALA B CA 1
ATOM 3928 C C . ALA B 1 160 ? 3.395 -31.751 -17.401 1 94.41 160 ALA B C 1
ATOM 3930 O O . ALA B 1 160 ? 3.705 -31.326 -16.285 1 94.41 160 ALA B O 1
ATOM 3931 N N . LEU B 1 161 ? 2.452 -31.231 -18.137 1 93.63 161 LEU B N 1
ATOM 3932 C CA . LEU B 1 161 ? 1.729 -30.034 -17.721 1 93.63 161 LEU B CA 1
ATOM 3933 C C . LEU B 1 161 ? 1.002 -30.27 -16.401 1 93.63 161 LEU B C 1
ATOM 3935 O O . LEU B 1 161 ? 0.819 -29.338 -15.614 1 93.63 161 LEU B O 1
ATOM 3939 N N . THR B 1 162 ? 0.608 -31.523 -16.145 1 94.26 162 THR B N 1
ATOM 3940 C CA . THR B 1 162 ? -0.128 -31.865 -14.933 1 94.26 162 THR B CA 1
ATOM 3941 C C . THR B 1 162 ? 0.769 -31.745 -13.704 1 94.26 162 THR B C 1
ATOM 3943 O O . THR B 1 162 ? 0.28 -31.712 -12.573 1 94.26 162 THR B O 1
ATOM 3946 N N . GLN B 1 163 ? 2.048 -31.619 -13.927 1 96.92 163 GLN B N 1
ATOM 3947 C CA . GLN B 1 163 ? 3.013 -31.517 -12.838 1 96.92 163 GLN B CA 1
ATOM 3948 C C . GLN B 1 163 ? 3.282 -30.059 -12.477 1 96.92 163 GLN B C 1
ATOM 3950 O O . GLN B 1 163 ? 4.04 -29.774 -11.547 1 96.92 163 GLN B O 1
ATOM 3955 N N . ILE B 1 164 ? 2.628 -29.181 -13.175 1 97.62 164 ILE B N 1
ATOM 3956 C CA . ILE B 1 164 ? 2.892 -27.759 -12.985 1 97.62 164 ILE B CA 1
ATOM 3957 C C . ILE B 1 164 ? 1.807 -27.145 -12.102 1 97.62 164 ILE B C 1
ATOM 3959 O O . ILE B 1 164 ? 0.614 -27.324 -12.36 1 97.62 164 ILE B O 1
ATOM 3963 N N . HIS B 1 165 ? 2.191 -26.481 -11.047 1 98.52 165 HIS B N 1
ATOM 3964 C CA . HIS B 1 165 ? 1.338 -25.745 -10.121 1 98.52 165 HIS B CA 1
ATOM 3965 C C . HIS B 1 165 ? 1.774 -24.288 -10.01 1 98.52 165 HIS B C 1
ATOM 3967 O O . HIS B 1 165 ? 2.868 -23.998 -9.521 1 98.52 165 HIS B O 1
ATOM 3973 N N . LEU B 1 166 ? 0.966 -23.352 -10.525 1 98.67 166 LEU B N 1
ATOM 3974 C CA . LEU B 1 166 ? 1.229 -21.922 -10.4 1 98.67 166 LEU B CA 1
ATOM 3975 C C . LEU B 1 166 ? 0.54 -21.349 -9.166 1 98.67 166 LEU B C 1
ATOM 3977 O O . LEU B 1 166 ? -0.67 -21.513 -8.992 1 98.67 166 LEU B O 1
ATOM 3981 N N . ILE B 1 167 ? 1.285 -20.69 -8.306 1 98.85 167 ILE B N 1
ATOM 3982 C CA . ILE B 1 167 ? 0.8 -20.05 -7.088 1 98.85 167 ILE B CA 1
ATOM 3983 C C . ILE B 1 167 ? 1.026 -18.542 -7.173 1 98.85 167 ILE B C 1
ATOM 3985 O O . ILE B 1 167 ? 2.164 -18.073 -7.087 1 98.85 167 ILE B O 1
ATOM 3989 N N . GLY B 1 168 ? -0.052 -17.806 -7.357 1 98.7 168 GLY B N 1
ATOM 3990 C CA . GLY B 1 168 ? 0.072 -16.377 -7.597 1 98.7 168 GLY B CA 1
ATOM 3991 C C . GLY B 1 168 ? -0.7 -15.535 -6.598 1 98.7 168 GLY B C 1
ATOM 3992 O O . GLY B 1 168 ? -1.825 -15.879 -6.227 1 98.7 168 GLY B O 1
ATOM 3993 N N . HIS B 1 169 ? -0.138 -14.444 -6.121 1 97.66 169 HIS B N 1
ATOM 3994 C CA . HIS B 1 169 ? -0.792 -13.526 -5.195 1 97.66 169 HIS B CA 1
ATOM 3995 C C . HIS B 1 169 ? -1.169 -12.221 -5.887 1 97.66 169 HIS B C 1
ATOM 3997 O O . HIS B 1 169 ? -0.361 -11.647 -6.621 1 97.66 169 HIS B O 1
ATOM 4003 N N . SER B 1 170 ? -2.369 -11.736 -5.61 1 97.1 170 SER B N 1
ATOM 4004 C CA . SER B 1 170 ? -2.784 -10.432 -6.117 1 97.1 170 SER B CA 1
ATOM 4005 C C . SER B 1 170 ? -2.645 -10.359 -7.634 1 97.1 170 SER B C 1
ATOM 4007 O O . SER B 1 170 ? -3.223 -11.174 -8.356 1 97.1 170 SER B O 1
ATOM 4009 N N . LEU B 1 171 ? -1.776 -9.523 -8.151 1 98.31 171 LEU B N 1
ATOM 4010 C CA . LEU B 1 171 ? -1.553 -9.473 -9.592 1 98.31 171 LEU B CA 1
ATOM 4011 C C . LEU B 1 171 ? -0.942 -10.778 -10.094 1 98.31 171 LEU B C 1
ATOM 4013 O O . LEU B 1 171 ? -1.186 -11.184 -11.232 1 98.31 171 LEU B O 1
ATOM 4017 N N . GLY B 1 172 ? -0.222 -11.44 -9.242 1 98.67 172 GLY B N 1
ATOM 4018 C CA . GLY B 1 172 ? 0.371 -12.716 -9.61 1 98.67 172 GLY B CA 1
ATOM 4019 C C . GLY B 1 172 ? -0.659 -13.787 -9.912 1 98.67 172 GLY B C 1
ATOM 4020 O O . GLY B 1 172 ? -0.411 -14.683 -10.722 1 98.67 172 GLY B O 1
ATOM 4021 N N . ALA B 1 173 ? -1.77 -13.68 -9.226 1 98.79 173 ALA B N 1
ATOM 4022 C CA . ALA B 1 173 ? -2.852 -14.618 -9.514 1 98.79 173 ALA B CA 1
ATOM 4023 C C . ALA B 1 173 ? -3.352 -14.456 -10.946 1 98.79 173 ALA B C 1
ATOM 4025 O O . ALA B 1 173 ? -3.581 -15.446 -11.646 1 98.79 173 ALA B O 1
ATOM 4026 N N . HIS B 1 174 ? -3.478 -13.235 -11.361 1 98.63 174 HIS B N 1
ATOM 4027 C CA . HIS B 1 174 ? -3.94 -12.988 -12.722 1 98.63 174 HIS B CA 1
ATOM 4028 C C . HIS B 1 174 ? -2.865 -13.348 -13.742 1 98.63 174 HIS B C 1
ATOM 4030 O O . HIS B 1 174 ? -3.178 -13.797 -14.847 1 98.63 174 HIS B O 1
ATOM 4036 N N . ILE B 1 175 ? -1.637 -13.149 -13.37 1 98.61 175 ILE B N 1
ATOM 4037 C CA . ILE B 1 175 ? -0.541 -13.594 -14.224 1 98.61 175 ILE B CA 1
ATOM 4038 C C . ILE B 1 175 ? -0.645 -15.099 -14.455 1 98.61 175 ILE B C 1
ATOM 4040 O O . ILE B 1 175 ? -0.475 -15.575 -15.58 1 98.61 175 ILE B O 1
ATOM 4044 N N . SER B 1 176 ? -0.928 -15.802 -13.406 1 98.42 176 SER B N 1
ATOM 4045 C CA . SER B 1 176 ? -1.114 -17.245 -13.525 1 98.42 176 SER B CA 1
ATOM 4046 C C . SER B 1 176 ? -2.25 -17.579 -14.485 1 98.42 176 SER B C 1
ATOM 4048 O O . SER B 1 176 ? -2.166 -18.549 -15.241 1 98.42 176 SER B O 1
ATOM 4050 N N . GLY B 1 177 ? -3.295 -16.784 -14.407 1 97.62 177 GLY B N 1
ATOM 4051 C CA . GLY B 1 177 ? -4.393 -16.963 -15.343 1 97.62 177 GLY B CA 1
ATOM 4052 C C . GLY B 1 177 ? -3.985 -16.753 -16.789 1 97.62 177 GLY B C 1
ATOM 4053 O O . GLY B 1 177 ? -4.394 -17.511 -17.671 1 97.62 177 GLY B O 1
ATOM 4054 N N . TYR B 1 178 ? -3.171 -15.761 -17.038 1 97.22 178 TYR B N 1
ATOM 4055 C CA . TYR B 1 178 ? -2.69 -15.487 -18.387 1 97.22 178 TYR B CA 1
ATOM 4056 C C . TYR B 1 178 ? -1.847 -16.643 -18.912 1 97.22 178 TYR B C 1
ATOM 4058 O O . TYR B 1 178 ? -1.903 -16.972 -20.099 1 97.22 178 TYR B O 1
ATOM 4066 N N . VAL B 1 179 ? -1.076 -17.179 -18.015 1 97.15 179 VAL B N 1
ATOM 4067 C CA . VAL B 1 179 ? -0.288 -18.339 -18.42 1 97.15 179 VAL B CA 1
ATOM 4068 C C . VAL B 1 179 ? -1.213 -19.433 -18.948 1 97.15 179 VAL B C 1
ATOM 4070 O O . VAL B 1 179 ? -0.96 -20.011 -20.009 1 97.15 179 VAL B O 1
ATOM 4073 N N . GLY B 1 180 ? -2.268 -19.683 -18.165 1 93.22 180 GLY B N 1
ATOM 4074 C CA . GLY B 1 180 ? -3.232 -20.692 -18.574 1 93.22 180 GLY B CA 1
ATOM 4075 C C . GLY B 1 180 ? -3.926 -20.359 -19.881 1 93.22 180 GLY B C 1
ATOM 4076 O O . GLY B 1 180 ? -4.167 -21.244 -20.705 1 93.22 180 GLY B O 1
ATOM 4077 N N . GLU B 1 181 ? -4.226 -19.105 -20.066 1 88.77 181 GLU B N 1
ATOM 4078 C CA . GLU B 1 181 ? -4.912 -18.652 -21.272 1 88.77 181 GLU B CA 1
ATOM 4079 C C . GLU B 1 181 ? -4.028 -18.82 -22.505 1 88.77 181 GLU B C 1
ATOM 4081 O O . GLU B 1 181 ? -4.526 -19.089 -23.6 1 88.77 181 GLU B O 1
ATOM 4086 N N . TYR B 1 182 ? -2.753 -18.596 -22.31 1 83.26 182 TYR B N 1
ATOM 4087 C CA . TYR B 1 182 ? -1.819 -18.667 -23.428 1 83.26 182 TYR B CA 1
ATOM 4088 C C . TYR B 1 182 ? -1.495 -20.115 -23.777 1 83.26 182 TYR B C 1
ATOM 4090 O O . TYR B 1 182 ? -1.067 -20.41 -24.895 1 83.26 182 TYR B O 1
ATOM 4098 N N . LEU B 1 183 ? -1.718 -20.89 -22.767 1 75.46 183 LEU B N 1
ATOM 4099 C CA . LEU B 1 183 ? -1.391 -22.292 -23.002 1 75.46 183 LEU B CA 1
ATOM 4100 C C . LEU B 1 183 ? -2.532 -23.004 -23.719 1 75.46 183 LEU B C 1
ATOM 4102 O O . LEU B 1 183 ? -3.705 -22.71 -23.474 1 75.46 183 LEU B O 1
ATOM 4106 N N . ASN B 1 184 ? -2.248 -23.633 -24.697 1 65.71 184 ASN B N 1
ATOM 4107 C CA . ASN B 1 184 ? -3.225 -24.48 -25.372 1 65.71 184 ASN B CA 1
ATOM 4108 C C . ASN B 1 184 ? -3.705 -25.613 -24.468 1 65.71 184 ASN B C 1
ATOM 4110 O O . ASN B 1 184 ? -4.827 -26.099 -24.618 1 65.71 184 ASN B O 1
ATOM 4114 N N . ILE B 1 185 ? -2.801 -25.961 -23.637 1 72.02 185 ILE B N 1
ATOM 4115 C CA . ILE B 1 185 ? -3.116 -26.981 -22.642 1 72.02 185 ILE B CA 1
ATOM 4116 C C . ILE B 1 185 ? -2.913 -26.413 -21.239 1 72.02 185 ILE B C 1
ATOM 4118 O O . ILE B 1 185 ? -2.016 -25.597 -21.017 1 72.02 185 ILE B O 1
ATOM 4122 N N . PHE B 1 186 ? -3.637 -26.931 -20.295 1 81.63 186 PHE B N 1
ATOM 4123 C CA . PHE B 1 186 ? -3.763 -26.307 -18.983 1 81.63 186 PHE B CA 1
ATOM 4124 C C . PHE B 1 186 ? -2.748 -26.889 -18.007 1 81.63 186 PHE B C 1
ATOM 4126 O O . PHE B 1 186 ? -2.489 -28.095 -18.018 1 81.63 186 PHE B O 1
ATOM 4133 N N . PRO B 1 187 ? -2.138 -26.005 -17.307 1 89.62 187 PRO B N 1
ATOM 4134 C CA . PRO B 1 187 ? -1.354 -26.51 -16.177 1 89.62 187 PRO B CA 1
ATOM 4135 C C . PRO B 1 187 ? -2.195 -27.313 -15.188 1 89.62 187 PRO B C 1
ATOM 4137 O O . PRO B 1 187 ? -3.427 -27.273 -15.244 1 89.62 187 PRO B O 1
ATOM 4140 N N . GLY B 1 188 ? -1.498 -28.092 -14.452 1 95.66 188 GLY B N 1
ATOM 4141 C CA . GLY B 1 188 ? -2.201 -28.939 -13.502 1 95.66 188 GLY B CA 1
ATOM 4142 C C . GLY B 1 188 ? -3.035 -28.155 -12.506 1 95.66 188 GLY B C 1
ATOM 4143 O O . GLY B 1 188 ? -4.192 -28.496 -12.254 1 95.66 188 GLY B O 1
ATOM 4144 N N . ARG B 1 189 ? -2.41 -27.137 -11.976 1 98.14 189 ARG B N 1
ATOM 4145 C CA . ARG B 1 189 ? -3.097 -26.433 -10.898 1 98.14 189 ARG B CA 1
ATOM 4146 C C . ARG B 1 189 ? -2.681 -24.966 -10.85 1 98.14 189 ARG B C 1
ATOM 4148 O O . ARG B 1 189 ? -1.528 -24.633 -11.134 1 98.14 189 ARG B O 1
ATOM 4155 N N . ILE B 1 190 ? -3.642 -24.091 -10.649 1 98.47 190 ILE B N 1
ATOM 4156 C CA . ILE B 1 190 ? -3.391 -22.696 -10.304 1 98.47 190 ILE B CA 1
ATOM 4157 C C . ILE B 1 190 ? -4.032 -22.375 -8.956 1 98.47 190 ILE B C 1
ATOM 4159 O O . ILE B 1 190 ? -5.199 -22.7 -8.723 1 98.47 190 ILE B O 1
ATOM 4163 N N . THR B 1 191 ? -3.281 -21.84 -8.025 1 98.88 191 THR B N 1
ATOM 4164 C CA . THR B 1 191 ? -3.793 -21.303 -6.769 1 98.88 191 THR B CA 1
ATOM 4165 C C . THR B 1 191 ? -3.719 -19.779 -6.763 1 98.88 191 THR B C 1
ATOM 4167 O O . THR B 1 191 ? -2.631 -19.204 -6.827 1 98.88 191 THR B O 1
ATOM 4170 N N . GLY B 1 192 ? -4.887 -19.16 -6.745 1 98.85 192 GLY B N 1
ATOM 4171 C CA . GLY B 1 192 ? -4.953 -17.714 -6.611 1 98.85 192 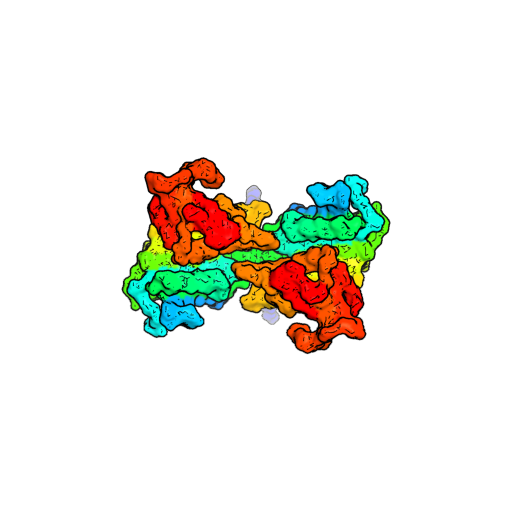GLY B CA 1
ATOM 4172 C C . GLY B 1 192 ? -5.03 -17.25 -5.169 1 98.85 192 GLY B C 1
ATOM 4173 O O . GLY B 1 192 ? -6.004 -17.537 -4.47 1 98.85 192 GLY B O 1
ATOM 4174 N N . LEU B 1 193 ? -4.033 -16.556 -4.721 1 98.75 193 LEU B N 1
ATOM 4175 C CA . LEU B 1 193 ? -4.012 -15.976 -3.383 1 98.75 193 LEU B CA 1
ATOM 4176 C C . LEU B 1 193 ? -4.508 -14.534 -3.407 1 98.75 193 LEU B C 1
ATOM 4178 O O . LEU B 1 193 ? -3.745 -13.616 -3.719 1 98.75 193 LEU B O 1
ATOM 4182 N N . ASP B 1 194 ? -5.706 -14.386 -3.051 1 98.07 194 ASP B N 1
ATOM 4183 C CA . ASP B 1 194 ? -6.399 -13.102 -3.026 1 98.07 194 ASP B CA 1
ATOM 4184 C C . ASP B 1 194 ? -6.165 -12.326 -4.321 1 98.07 194 ASP B C 1
ATOM 4186 O O . ASP B 1 194 ? -5.662 -11.201 -4.294 1 98.07 194 ASP B O 1
ATOM 4190 N N . PRO B 1 195 ? -6.638 -12.894 -5.432 1 98.55 195 PRO B N 1
ATOM 4191 C CA . PRO B 1 195 ? -6.463 -12.183 -6.701 1 98.55 195 PRO B CA 1
ATOM 4192 C C . PRO B 1 195 ? -6.92 -10.728 -6.63 1 98.55 195 PRO B C 1
ATOM 4194 O O . PRO B 1 195 ? -7.945 -10.429 -6.012 1 98.55 195 PRO B O 1
ATOM 4197 N N . ALA B 1 196 ? -6.158 -9.913 -7.259 1 97.02 196 ALA B N 1
ATOM 4198 C CA . ALA B 1 196 ? -6.461 -8.485 -7.219 1 97.02 196 ALA B CA 1
ATOM 4199 C C . ALA B 1 196 ? -7.859 -8.205 -7.764 1 97.02 196 ALA B C 1
ATOM 4201 O O . ALA B 1 196 ? -8.238 -8.727 -8.815 1 97.02 196 ALA B O 1
ATOM 4202 N N . GLY B 1 197 ? -8.63 -7.365 -7.061 1 96.27 197 GLY B N 1
ATOM 4203 C CA . GLY B 1 197 ? -9.95 -6.956 -7.513 1 96.27 197 GLY B CA 1
ATOM 4204 C C . GLY B 1 197 ? -9.92 -5.753 -8.437 1 96.27 197 GLY B C 1
ATOM 4205 O O . GLY B 1 197 ? -10.553 -5.76 -9.494 1 96.27 197 GLY B O 1
ATOM 4206 N N . PRO B 1 198 ? -9.192 -4.738 -8.064 1 93.7 198 PRO B N 1
ATOM 4207 C CA . PRO B 1 198 ? -9.153 -3.521 -8.878 1 93.7 198 PRO B CA 1
ATOM 4208 C C . PRO B 1 198 ? -8.711 -3.787 -10.315 1 93.7 198 PRO B C 1
ATOM 4210 O O . PRO B 1 198 ? -7.612 -4.301 -10.542 1 93.7 198 PRO B O 1
ATOM 4213 N N . ARG B 1 199 ? -9.609 -3.495 -11.261 1 94.81 199 ARG B N 1
ATOM 4214 C CA . ARG B 1 199 ? -9.405 -3.578 -12.704 1 94.81 199 ARG B CA 1
ATOM 4215 C C . ARG B 1 199 ? -9.578 -5.009 -13.2 1 94.81 199 ARG B C 1
ATOM 4217 O O . ARG B 1 199 ? -9.411 -5.284 -14.39 1 94.81 199 ARG B O 1
ATOM 4224 N N . PHE B 1 200 ? -9.948 -5.896 -12.253 1 97.12 200 PHE B N 1
ATOM 4225 C CA . PHE B 1 200 ? -10.102 -7.279 -12.688 1 97.12 200 PHE B CA 1
ATOM 4226 C C . PHE B 1 200 ? -11.486 -7.807 -12.332 1 97.12 200 PHE B C 1
ATOM 4228 O O . PHE B 1 200 ? -12.001 -8.71 -12.995 1 97.12 200 PHE B O 1
ATOM 4235 N N . GLU B 1 201 ? -12.043 -7.305 -11.275 1 95.38 201 GLU B N 1
ATOM 4236 C CA . GLU B 1 201 ? -13.359 -7.776 -10.854 1 95.38 201 GLU B CA 1
ATOM 4237 C C . GLU B 1 201 ? -14.41 -7.508 -11.927 1 95.38 201 GLU B C 1
ATOM 4239 O O . GLU B 1 201 ? -14.47 -6.409 -12.485 1 95.38 201 GLU B O 1
ATOM 4244 N N . ASN B 1 202 ? -15.162 -8.504 -12.275 1 94.8 202 ASN B N 1
ATOM 4245 C CA . ASN B 1 202 ? -16.262 -8.462 -13.234 1 94.8 202 ASN B CA 1
ATOM 4246 C C . ASN B 1 202 ? -15.758 -8.228 -14.655 1 94.8 202 ASN B C 1
ATOM 4248 O O . ASN B 1 202 ? -16.533 -7.864 -15.541 1 94.8 202 ASN B O 1
ATOM 4252 N N . GLU B 1 203 ? -14.52 -8.349 -14.862 1 96.56 203 GLU B N 1
ATOM 4253 C CA . GLU B 1 203 ? -13.968 -8.27 -16.211 1 96.56 203 GLU B CA 1
ATOM 4254 C C . GLU B 1 203 ? -14.132 -9.594 -16.952 1 96.56 203 GLU B C 1
ATOM 4256 O O . GLU B 1 203 ? -14.512 -10.603 -16.355 1 96.56 203 GLU B O 1
ATOM 4261 N N . HIS B 1 204 ? -13.891 -9.542 -18.245 1 95.89 204 HIS B N 1
ATOM 4262 C CA . HIS B 1 204 ? -13.982 -10.734 -19.08 1 95.89 204 HIS B CA 1
ATOM 4263 C C . HIS B 1 204 ? -13.043 -11.828 -18.583 1 95.89 204 HIS B C 1
ATOM 4265 O O . HIS B 1 204 ? -11.963 -11.537 -18.064 1 95.89 204 HIS B O 1
ATOM 4271 N N . VAL B 1 205 ? -13.33 -13.065 -18.764 1 94.54 205 VAL B N 1
ATOM 4272 C CA . VAL B 1 205 ? -12.612 -14.225 -18.244 1 94.54 205 VAL B CA 1
ATOM 4273 C C . VAL B 1 205 ? -11.195 -14.252 -18.81 1 94.54 205 VAL B C 1
ATOM 4275 O O . VAL B 1 205 ? -10.286 -14.819 -18.199 1 94.54 205 VAL B O 1
ATOM 4278 N N . PHE B 1 206 ? -10.961 -13.564 -19.933 1 94.33 206 PHE B N 1
ATOM 4279 C CA . PHE B 1 206 ? -9.627 -13.542 -20.522 1 94.33 206 PHE B CA 1
ATOM 4280 C C . PHE B 1 206 ? -8.729 -12.55 -19.791 1 94.33 206 PHE B C 1
ATOM 4282 O O . PHE B 1 206 ? -7.506 -12.585 -19.941 1 94.33 206 PHE B O 1
ATOM 4289 N N . VAL B 1 207 ? -9.34 -11.714 -19.008 1 96.34 207 VAL B N 1
ATOM 4290 C CA . VAL B 1 207 ? -8.614 -10.611 -18.386 1 96.34 207 VAL B CA 1
ATOM 4291 C C . VAL B 1 207 ? -8.202 -10.999 -16.968 1 96.34 207 VAL B C 1
ATOM 4293 O O . VAL B 1 207 ? -7.25 -10.441 -16.417 1 96.34 207 VAL B O 1
ATOM 4296 N N . ARG B 1 208 ? -8.912 -11.959 -16.415 1 97.38 208 ARG B N 1
ATOM 4297 C CA . ARG B 1 208 ? -8.714 -12.318 -15.015 1 97.38 208 ARG B CA 1
ATOM 4298 C C . ARG B 1 208 ? -8.607 -13.829 -14.846 1 97.38 208 ARG B C 1
ATOM 4300 O O . ARG B 1 208 ? -8.992 -14.587 -15.739 1 97.38 208 ARG B O 1
ATOM 4307 N N . LEU B 1 209 ? -8.119 -14.212 -13.667 1 98.06 209 LEU B N 1
ATOM 4308 C CA . LEU B 1 209 ? -8.097 -15.626 -13.309 1 98.06 209 LEU B CA 1
ATOM 4309 C C . LEU B 1 209 ? -9.508 -16.204 -13.286 1 98.06 209 LEU B C 1
ATOM 4311 O O . LEU B 1 209 ? -10.434 -15.571 -12.773 1 98.06 209 LEU B O 1
ATOM 4315 N N . ASP B 1 210 ? -9.602 -17.387 -13.861 1 96.21 210 ASP B N 1
ATOM 4316 C CA . ASP B 1 210 ? -10.873 -18.104 -13.846 1 96.21 210 ASP B CA 1
ATOM 4317 C C . ASP B 1 210 ? -10.653 -19.614 -13.883 1 96.21 210 ASP B C 1
ATOM 4319 O O . ASP B 1 210 ? -9.522 -20.078 -14.046 1 96.21 210 ASP B O 1
ATOM 4323 N N . SER B 1 211 ? -11.726 -20.364 -13.763 1 96.13 211 SER B N 1
ATOM 4324 C CA . SER B 1 211 ? -11.624 -21.811 -13.604 1 96.13 211 SER B CA 1
ATOM 4325 C C . SER B 1 211 ? -11.135 -22.475 -14.887 1 96.13 211 SER B C 1
ATOM 4327 O O . SER B 1 211 ? -10.654 -23.61 -14.861 1 96.13 211 SER B O 1
ATOM 4329 N N . ARG B 1 212 ? -11.114 -21.919 -16.052 1 94.86 212 ARG B N 1
ATOM 4330 C CA . ARG B 1 212 ? -10.725 -22.513 -17.327 1 94.86 212 ARG B CA 1
ATOM 4331 C C . ARG B 1 212 ? -9.213 -22.467 -17.515 1 94.86 212 ARG B C 1
ATOM 4333 O O . ARG B 1 212 ? -8.678 -23.075 -18.445 1 94.86 212 ARG B O 1
ATOM 4340 N N . ASP B 1 213 ? -8.524 -21.791 -16.605 1 96.74 213 ASP B N 1
ATOM 4341 C CA . ASP B 1 213 ? -7.116 -21.47 -16.817 1 96.74 213 ASP B CA 1
ATOM 4342 C C . ASP B 1 213 ? -6.221 -22.647 -16.436 1 96.74 213 ASP B C 1
ATOM 4344 O O . ASP B 1 213 ? -5.021 -22.639 -16.719 1 96.74 213 ASP B O 1
ATOM 4348 N N . ALA B 1 214 ? -6.796 -23.653 -15.763 1 96.97 214 ALA B N 1
ATOM 4349 C CA . ALA B 1 214 ? -6.053 -24.849 -15.374 1 96.97 214 ALA B CA 1
ATOM 4350 C C . ALA B 1 214 ? -6.994 -26.031 -15.156 1 96.97 214 ALA B C 1
ATOM 4352 O O . ALA B 1 214 ? -8.216 -25.868 -15.151 1 96.97 214 ALA B O 1
ATOM 4353 N N . PHE B 1 215 ? -6.368 -27.208 -14.999 1 96.35 215 PHE B N 1
ATOM 4354 C CA . PHE B 1 215 ? -7.177 -28.376 -14.668 1 96.35 215 PHE B CA 1
ATOM 4355 C C . PHE B 1 215 ? -7.902 -28.174 -13.344 1 96.35 215 PHE B C 1
ATOM 4357 O O . PHE B 1 215 ? -9.048 -28.602 -13.185 1 96.35 215 PHE B O 1
ATOM 4364 N N . PHE B 1 216 ? -7.208 -27.591 -12.436 1 97.59 216 PHE B N 1
ATOM 4365 C CA . PHE B 1 216 ? -7.767 -27.279 -11.126 1 97.59 216 PHE B CA 1
ATOM 4366 C C . PHE B 1 216 ? -7.351 -25.883 -10.678 1 97.59 216 PHE B C 1
ATOM 4368 O O . PHE B 1 216 ? -6.159 -25.596 -10.549 1 97.59 216 PHE B O 1
ATOM 4375 N N . VAL B 1 217 ? -8.329 -24.958 -10.482 1 98.38 217 VAL B N 1
ATOM 4376 C CA . VAL B 1 217 ? -8.086 -23.609 -9.982 1 98.38 217 VAL B CA 1
ATOM 4377 C C . VAL B 1 217 ? -8.747 -23.438 -8.616 1 98.38 217 VAL B C 1
ATOM 4379 O O . VAL B 1 217 ? -9.963 -23.595 -8.484 1 98.38 217 VAL B O 1
ATOM 4382 N N . ASP B 1 218 ? -7.968 -23.206 -7.551 1 98.83 218 ASP B N 1
ATOM 4383 C CA . ASP B 1 218 ? -8.486 -22.865 -6.23 1 98.83 218 ASP B CA 1
ATOM 4384 C C . ASP B 1 218 ? -8.077 -21.449 -5.829 1 98.83 218 ASP B C 1
ATOM 4386 O O . ASP B 1 218 ? -6.98 -20.996 -6.162 1 98.83 218 ASP B O 1
ATOM 4390 N N . VAL B 1 219 ? -8.966 -20.735 -5.155 1 98.88 219 VAL B N 1
ATOM 4391 C CA . VAL B 1 219 ? -8.74 -19.324 -4.859 1 98.88 219 VAL B CA 1
ATOM 4392 C C . VAL B 1 219 ? -9.071 -19.043 -3.395 1 98.88 219 VAL B C 1
ATOM 4394 O O . VAL B 1 219 ? -10.095 -19.503 -2.885 1 98.88 219 VAL B O 1
ATOM 4397 N N . ILE B 1 220 ? -8.238 -18.339 -2.724 1 98.84 220 ILE B N 1
ATOM 4398 C CA . ILE B 1 220 ? -8.453 -17.887 -1.354 1 98.84 220 ILE B CA 1
ATOM 4399 C C . ILE B 1 220 ? -8.738 -16.387 -1.344 1 98.84 220 ILE B C 1
ATOM 4401 O O . ILE B 1 220 ? -7.898 -15.586 -1.76 1 98.84 220 ILE B O 1
ATOM 4405 N N . HIS B 1 221 ? -9.898 -16.001 -0.854 1 98.46 221 HIS B N 1
ATOM 4406 C CA . HIS B 1 221 ? -10.337 -14.611 -0.786 1 98.46 221 HIS B CA 1
ATOM 4407 C C . HIS B 1 221 ? -10.269 -14.081 0.642 1 98.46 221 HIS B C 1
ATOM 4409 O O . HIS B 1 221 ? -11.172 -14.329 1.444 1 98.46 221 HIS B O 1
ATOM 4415 N N . THR B 1 222 ? -9.213 -13.228 0.958 1 97.2 222 THR B N 1
ATOM 4416 C CA . THR B 1 222 ? -9.037 -12.778 2.334 1 97.2 222 THR B CA 1
ATOM 4417 C C . THR B 1 222 ? -9.4 -11.302 2.471 1 97.2 222 THR B C 1
ATOM 4419 O O . THR B 1 222 ? -9.596 -10.806 3.582 1 97.2 222 THR B O 1
ATOM 4422 N N . ASP B 1 223 ? -9.388 -10.601 1.358 1 95.03 223 ASP B N 1
ATOM 4423 C CA . ASP B 1 223 ? -9.647 -9.164 1.359 1 95.03 223 ASP B CA 1
ATOM 4424 C C . ASP B 1 223 ? -10.511 -8.761 0.167 1 95.03 223 ASP B C 1
ATOM 4426 O O . ASP B 1 223 ? -10.128 -7.89 -0.617 1 95.03 223 ASP B O 1
ATOM 4430 N N . ALA B 1 224 ? -11.645 -9.311 0.088 1 93.46 224 ALA B N 1
ATOM 4431 C CA . ALA B 1 224 ? -12.451 -9.194 -1.124 1 93.46 224 ALA B CA 1
ATOM 4432 C C . ALA B 1 224 ? -13.492 -8.086 -0.985 1 93.46 224 ALA B C 1
ATOM 4434 O O . ALA B 1 224 ? -14.474 -8.052 -1.73 1 93.46 224 ALA B O 1
ATOM 4435 N N . GLU B 1 225 ? -13.284 -7.203 -0.098 1 86.61 225 GLU B N 1
ATOM 4436 C CA . GLU B 1 225 ? -14.174 -6.049 -0.009 1 86.61 225 GLU B CA 1
ATOM 4437 C C . GLU B 1 225 ? -13.889 -5.045 -1.123 1 86.61 225 GLU B C 1
ATOM 4439 O O . GLU B 1 225 ? -12.827 -5.087 -1.747 1 86.61 225 GLU B O 1
ATOM 4444 N N . PRO B 1 226 ? -14.897 -4.24 -1.326 1 78.22 226 PRO B N 1
ATOM 4445 C CA . PRO B 1 226 ? -14.651 -3.225 -2.353 1 78.22 226 PRO B CA 1
ATOM 4446 C C . PRO B 1 226 ? -13.539 -2.252 -1.967 1 78.22 226 PRO B C 1
ATOM 4448 O O . PRO B 1 226 ? -13.336 -1.981 -0.78 1 78.22 226 PRO B O 1
ATOM 4451 N N . LEU B 1 227 ? -12.86 -1.798 -2.962 1 72.28 227 LEU B N 1
ATOM 4452 C CA . LEU B 1 227 ? -11.797 -0.819 -2.766 1 72.28 227 LEU B CA 1
ATOM 4453 C C . LEU B 1 227 ? -12.33 0.432 -2.075 1 72.28 227 LEU B C 1
ATOM 4455 O O . LEU B 1 227 ? -11.661 1.001 -1.209 1 72.28 227 LEU B O 1
ATOM 4459 N N . VAL B 1 228 ? -13.45 0.912 -2.483 1 64.05 228 VAL B N 1
ATOM 4460 C CA . VAL B 1 228 ? -14.118 2.067 -1.893 1 64.05 228 VAL B CA 1
ATOM 4461 C C . VAL B 1 228 ? -15.483 1.653 -1.348 1 64.05 228 VAL B C 1
ATOM 4463 O O . VAL B 1 228 ? -16.24 0.95 -2.022 1 64.05 228 VAL B O 1
ATOM 4466 N N . PRO B 1 229 ? -15.666 1.972 -0.224 1 61.82 229 PRO B N 1
ATOM 4467 C CA . PRO B 1 229 ? -14.975 2.873 0.702 1 61.82 229 PRO B CA 1
ATOM 4468 C C . PRO B 1 229 ? -13.932 2.155 1.555 1 61.82 229 PRO B C 1
ATOM 4470 O O . PRO B 1 229 ? -13.282 2.779 2.398 1 61.82 229 PRO B O 1
ATOM 4473 N N . LYS B 1 230 ? -13.897 0.897 1.264 1 67.26 230 LYS B N 1
ATOM 4474 C CA . LYS B 1 230 ? -12.89 0.147 2.009 1 67.26 230 LYS B CA 1
ATOM 4475 C C . LYS B 1 230 ? -11.602 0.006 1.204 1 67.26 230 LYS B C 1
ATOM 4477 O O . LYS B 1 230 ? -11.491 0.544 0.101 1 67.26 230 LYS B O 1
ATOM 4482 N N . ILE B 1 231 ? -10.534 -0.485 1.725 1 72.56 231 ILE B N 1
ATOM 4483 C CA . ILE B 1 231 ? -9.294 -0.746 1.003 1 72.56 231 ILE B CA 1
ATOM 4484 C C . ILE B 1 231 ? -9.157 -2.243 0.736 1 72.56 231 ILE B C 1
ATOM 4486 O O . ILE B 1 231 ? -8.131 -2.846 1.058 1 72.56 231 ILE B O 1
ATOM 4490 N N . GLY B 1 232 ? -10.332 -2.728 0.209 1 83.38 232 GLY B N 1
ATOM 4491 C CA . GLY B 1 232 ? -10.216 -4.106 -0.238 1 83.38 232 GLY B CA 1
ATOM 4492 C C . GLY B 1 232 ? -9.472 -4.246 -1.553 1 83.38 232 GLY B C 1
ATOM 4493 O O . GLY B 1 232 ? -9.742 -3.512 -2.506 1 83.38 232 GLY B O 1
ATOM 4494 N N . LEU B 1 233 ? -8.61 -5.147 -1.575 1 90.85 233 LEU B N 1
ATOM 4495 C CA . LEU B 1 233 ? -7.725 -5.246 -2.73 1 90.85 233 LEU B CA 1
ATOM 4496 C C . LEU B 1 233 ? -7.981 -6.535 -3.503 1 90.85 233 LEU B C 1
ATOM 4498 O O . LEU B 1 233 ? -7.539 -6.678 -4.645 1 90.85 233 LEU B O 1
ATOM 4502 N N . GLY B 1 234 ? -8.693 -7.438 -2.944 1 95.42 234 GLY B N 1
ATOM 4503 C CA . GLY B 1 234 ? -8.956 -8.718 -3.582 1 95.42 234 GLY B CA 1
ATOM 4504 C C . GLY B 1 234 ? -10.267 -8.745 -4.346 1 95.42 234 GLY B C 1
ATOM 4505 O O . GLY B 1 234 ? -11.063 -7.808 -4.258 1 95.42 234 GLY B O 1
ATOM 4506 N N . ILE B 1 235 ? -10.519 -9.809 -5.073 1 96.31 235 ILE B N 1
ATOM 4507 C CA . ILE B 1 235 ? -11.715 -9.991 -5.888 1 96.31 235 ILE B CA 1
ATOM 4508 C C . ILE B 1 235 ? -12.801 -10.678 -5.063 1 96.31 235 ILE B C 1
ATOM 4510 O O . ILE B 1 235 ? -12.518 -11.604 -4.299 1 96.31 235 ILE B O 1
ATOM 4514 N N . TRP B 1 236 ? -14.017 -10.17 -5.194 1 96.07 236 TRP B N 1
ATOM 4515 C CA . TRP B 1 236 ? -15.15 -10.765 -4.491 1 96.07 236 TRP B CA 1
ATOM 4516 C C . TRP B 1 236 ? -15.737 -11.925 -5.288 1 96.07 236 TRP B C 1
ATOM 4518 O O . TRP B 1 236 ? -16.092 -12.96 -4.72 1 96.07 236 TRP B O 1
ATOM 4528 N N . GLN B 1 237 ? -15.75 -11.806 -6.568 1 96.24 237 GLN B N 1
ATOM 4529 C CA . GLN B 1 237 ? -16.416 -12.779 -7.427 1 96.24 237 GLN B CA 1
ATOM 4530 C C . GLN B 1 237 ? -15.664 -14.107 -7.441 1 96.24 237 GLN B C 1
ATOM 4532 O O . GLN B 1 237 ? -14.44 -14.134 -7.302 1 96.24 237 GLN B O 1
ATOM 4537 N N . GLU B 1 238 ? -16.353 -15.178 -7.638 1 96.56 238 GLU B N 1
ATOM 4538 C CA . GLU B 1 238 ? -15.74 -16.491 -7.817 1 96.56 238 GLU B CA 1
ATOM 4539 C C . GLU B 1 238 ? -14.797 -16.502 -9.016 1 96.56 238 GLU B C 1
ATOM 4541 O O . GLU B 1 238 ? -15.104 -15.922 -10.06 1 96.56 238 GLU B O 1
ATOM 4546 N N . SER B 1 239 ? -13.659 -17.157 -8.795 1 97.33 239 SER B N 1
ATOM 4547 C CA . SER B 1 239 ? -12.649 -17.113 -9.847 1 97.33 239 SER B CA 1
ATOM 4548 C C . SER B 1 239 ? -12.084 -18.501 -10.13 1 97.33 239 SER B C 1
ATOM 4550 O O . SER B 1 239 ? -11.236 -18.664 -11.01 1 97.33 239 SER B O 1
ATOM 4552 N N . GLY B 1 240 ? -12.447 -19.517 -9.325 1 97.87 240 GLY B N 1
ATOM 4553 C CA . GLY B 1 240 ? -11.894 -20.851 -9.502 1 97.87 240 GLY B CA 1
ATOM 4554 C C . GLY B 1 240 ? -12.949 -21.941 -9.481 1 97.87 240 GLY B C 1
ATOM 4555 O O . GLY B 1 240 ? -14.144 -21.658 -9.584 1 97.87 240 GLY B O 1
ATOM 4556 N N . HIS B 1 241 ? -12.497 -23.225 -9.6 1 98 241 HIS B N 1
ATOM 4557 C CA . HIS B 1 241 ? -13.36 -24.371 -9.338 1 98 241 HIS B CA 1
ATOM 4558 C C . HIS B 1 241 ? -13.851 -24.371 -7.894 1 98 241 HIS B C 1
ATOM 4560 O O . HIS B 1 241 ? -14.991 -24.755 -7.622 1 98 241 HIS B O 1
ATOM 4566 N N . VAL B 1 242 ? -12.91 -23.953 -7.048 1 98.33 242 VAL B N 1
ATOM 4567 C CA . VAL B 1 242 ? -13.181 -23.837 -5.619 1 98.33 242 VAL B CA 1
ATOM 4568 C C . VAL B 1 242 ? -12.742 -22.463 -5.119 1 98.33 242 VAL B C 1
ATOM 4570 O O . VAL B 1 242 ? -11.628 -22.018 -5.404 1 98.33 242 VAL B O 1
ATOM 4573 N N . ASP B 1 243 ? -13.631 -21.803 -4.451 1 98.62 243 ASP B N 1
ATOM 4574 C CA . ASP B 1 243 ? -13.354 -20.49 -3.874 1 98.62 243 ASP B CA 1
ATOM 4575 C C . ASP B 1 243 ? -13.549 -20.503 -2.36 1 98.62 243 ASP B C 1
ATOM 4577 O O . ASP B 1 243 ? -14.637 -20.816 -1.872 1 98.62 243 ASP B O 1
ATOM 4581 N N . PHE B 1 244 ? -12.506 -20.171 -1.615 1 98.67 244 PHE B N 1
ATOM 4582 C CA . PHE B 1 244 ? -12.542 -20.141 -0.157 1 98.67 244 PHE B CA 1
ATOM 4583 C C . PHE B 1 244 ? -12.626 -18.708 0.353 1 98.67 244 PHE B C 1
ATOM 4585 O O . PHE B 1 244 ? -11.858 -17.844 -0.075 1 98.67 244 PHE B O 1
ATOM 4592 N N . TYR B 1 245 ? -13.54 -18.448 1.249 1 98.21 245 TYR B N 1
ATOM 4593 C CA . TYR B 1 245 ? -13.703 -17.139 1.872 1 98.21 245 TYR B CA 1
ATOM 4594 C C . TYR B 1 245 ? -13.512 -17.227 3.382 1 98.21 245 TYR B C 1
ATOM 4596 O O . TYR B 1 245 ? -14.478 -17.131 4.143 1 98.21 245 TYR B O 1
ATOM 4604 N N . PRO B 1 246 ? -12.254 -17.309 3.849 1 98.22 246 PRO B N 1
ATOM 4605 C CA . PRO B 1 246 ? -12.053 -17.29 5.3 1 98.22 246 PRO B CA 1
ATOM 4606 C C . PRO B 1 246 ? -12.59 -16.018 5.953 1 98.22 246 PRO B C 1
ATOM 4608 O O . PRO B 1 246 ? -12.337 -14.914 5.464 1 98.22 246 PRO B O 1
ATOM 4611 N N . ASN B 1 247 ? -13.404 -16.191 7.037 1 96.88 247 ASN B N 1
ATOM 4612 C CA . ASN B 1 247 ? -13.983 -15.1 7.812 1 96.88 247 ASN B CA 1
ATOM 4613 C C . ASN B 1 247 ? -14.817 -14.17 6.936 1 96.88 247 ASN B C 1
ATOM 4615 O O . ASN B 1 247 ? -14.816 -12.954 7.136 1 96.88 247 ASN B O 1
ATOM 4619 N N . GLY B 1 248 ? -15.326 -14.758 5.859 1 96.08 248 GLY B N 1
ATOM 4620 C CA . GLY B 1 248 ? -16.199 -14.013 4.966 1 96.08 248 GLY B CA 1
ATOM 4621 C C . GLY B 1 248 ? -15.448 -13.279 3.872 1 96.08 248 GLY B C 1
ATOM 4622 O O . GLY B 1 248 ? -16.046 -12.53 3.096 1 96.08 248 GLY B O 1
ATOM 4623 N N . GLY B 1 249 ? -14.096 -13.419 3.758 1 96.05 249 GLY B N 1
ATOM 4624 C CA . GLY B 1 249 ? -13.275 -12.822 2.717 1 96.05 249 GLY B CA 1
ATOM 4625 C C . GLY B 1 249 ? -13.065 -11.331 2.904 1 96.05 249 GLY B C 1
ATOM 4626 O O . GLY B 1 249 ? -12.848 -10.603 1.934 1 96.05 249 GLY B O 1
ATOM 4627 N N . LYS B 1 250 ? -13.114 -10.811 4.112 1 91.86 250 LYS B N 1
ATOM 4628 C CA . LYS B 1 250 ? -13.058 -9.374 4.366 1 91.86 250 LYS B CA 1
ATOM 4629 C C . LYS B 1 250 ? -11.958 -9.035 5.368 1 91.86 250 LYS B C 1
ATOM 4631 O O . LYS B 1 250 ? -10.796 -8.871 4.99 1 91.86 250 LYS B O 1
ATOM 4636 N N . ASP B 1 251 ? -12.203 -9.101 6.713 1 89.24 251 ASP B N 1
ATOM 4637 C CA . ASP B 1 251 ? -11.235 -8.838 7.774 1 89.24 251 ASP B CA 1
ATOM 4638 C C . ASP B 1 251 ? -10.709 -10.14 8.373 1 89.24 251 ASP B C 1
ATOM 4640 O O . ASP B 1 251 ? -11.48 -11.067 8.63 1 89.24 251 ASP B O 1
ATOM 4644 N N . GLN B 1 252 ? -9.447 -10.17 8.501 1 93.6 252 GLN B N 1
ATOM 4645 C CA . GLN B 1 252 ? -8.823 -11.348 9.095 1 93.6 252 GLN B CA 1
ATOM 4646 C C . GLN B 1 252 ? -8.454 -11.098 10.554 1 93.6 252 GLN B C 1
ATOM 4648 O O . GLN B 1 252 ? -7.894 -10.052 10.888 1 93.6 252 GLN B O 1
ATOM 4653 N N . PRO B 1 253 ? -8.742 -11.975 11.403 1 92.53 253 PRO B N 1
ATOM 4654 C CA . PRO B 1 253 ? -8.541 -11.761 12.838 1 92.53 253 PRO B CA 1
ATOM 4655 C C . PRO B 1 253 ? -7.079 -11.505 13.198 1 92.53 253 PRO B C 1
ATOM 4657 O O . PRO B 1 253 ? -6.793 -10.842 14.198 1 92.53 253 PRO B O 1
ATOM 4660 N N . SER B 1 254 ? -6.236 -11.955 12.418 1 87.89 254 SER B N 1
ATOM 4661 C CA . SER B 1 254 ? -4.815 -11.806 12.718 1 87.89 254 SER B CA 1
ATOM 4662 C C . SER B 1 254 ? -4.319 -10.407 12.367 1 87.89 254 SER B C 1
ATOM 4664 O O . SER B 1 254 ? -3.217 -10.017 12.758 1 87.89 254 SER B O 1
ATOM 4666 N N . CYS B 1 255 ? -5.106 -9.699 11.57 1 83.27 255 CYS B N 1
ATOM 4667 C CA . CYS B 1 255 ? -4.701 -8.376 11.106 1 83.27 255 CYS B CA 1
ATOM 4668 C C . CYS B 1 255 ? -5.225 -7.288 12.035 1 83.27 255 CYS B C 1
ATOM 4670 O O . CYS B 1 255 ? -6.424 -7.23 12.316 1 83.27 255 CYS B O 1
ATOM 4672 N N . ASP B 1 256 ? -4.273 -6.815 12.85 1 70.57 256 ASP B N 1
ATOM 4673 C CA . ASP B 1 256 ? -4.648 -5.72 13.739 1 70.57 256 ASP B CA 1
ATOM 4674 C C . ASP B 1 256 ? -3.739 -4.509 13.534 1 70.57 256 ASP B C 1
ATOM 4676 O O . ASP B 1 256 ? -2.625 -4.643 13.023 1 70.57 256 ASP B O 1
ATOM 4680 N N . GLY B 1 257 ? -4.278 -3.364 13.584 1 60.21 257 GLY B N 1
ATOM 4681 C CA . GLY B 1 257 ? -3.404 -2.204 13.676 1 60.21 257 GLY B CA 1
ATOM 4682 C C . GLY B 1 257 ? -3.512 -1.28 12.478 1 60.21 257 GLY B C 1
ATOM 4683 O O . GLY B 1 257 ? -4.562 -1.207 11.836 1 60.21 257 GLY B O 1
ATOM 4684 N N . LEU B 1 258 ? -2.317 -0.624 12.188 1 56.09 258 LEU B N 1
ATOM 4685 C CA . LEU B 1 258 ? -2.2 0.567 11.354 1 56.09 258 LEU B CA 1
ATOM 4686 C C . LEU B 1 258 ? -2.283 0.205 9.875 1 56.09 258 LEU B C 1
ATOM 4688 O O . LEU B 1 258 ? -2.63 1.047 9.044 1 56.09 258 LEU B O 1
ATOM 4692 N N . VAL B 1 259 ? -2.133 -1.08 9.632 1 64.47 259 VAL B N 1
ATOM 4693 C CA . VAL B 1 259 ? -2.05 -1.467 8.228 1 64.47 259 VAL B CA 1
ATOM 4694 C C . VAL B 1 259 ? -3.012 -2.621 7.952 1 64.47 259 VAL B C 1
ATOM 4696 O O . VAL B 1 259 ? -2.685 -3.544 7.202 1 64.47 259 VAL B O 1
ATOM 4699 N N . LYS B 1 260 ? -4.065 -2.551 8.517 1 65.04 260 LYS B N 1
ATOM 4700 C CA . LYS B 1 260 ? -5.014 -3.661 8.52 1 65.04 260 LYS B CA 1
ATOM 4701 C C . LYS B 1 260 ? -5.412 -4.048 7.099 1 65.04 260 LYS B C 1
ATOM 4703 O O . LYS B 1 260 ? -5.535 -5.233 6.783 1 65.04 260 LYS B O 1
ATOM 4708 N N . GLU B 1 261 ? -5.51 -3.064 6.314 1 65.73 261 GLU B N 1
ATOM 4709 C CA . GLU B 1 261 ? -6.026 -3.339 4.976 1 65.73 261 GLU B CA 1
ATOM 4710 C C . GLU B 1 261 ? -5.01 -4.113 4.141 1 65.73 261 GLU B C 1
ATOM 4712 O O . GLU B 1 261 ? -5.371 -5.053 3.43 1 65.73 261 GLU B O 1
ATOM 4717 N N . VAL B 1 262 ? -3.805 -3.74 4.283 1 77.72 262 VAL B N 1
ATOM 4718 C CA . VAL B 1 262 ? -2.768 -4.454 3.545 1 77.72 262 VAL B CA 1
ATOM 4719 C C . VAL B 1 262 ? -2.52 -5.816 4.189 1 77.72 262 VAL B C 1
ATOM 4721 O O . VAL B 1 262 ? -2.255 -6.799 3.493 1 77.72 262 VAL B O 1
ATOM 4724 N N . CYS B 1 263 ? -2.755 -5.839 5.457 1 84.87 263 CYS B N 1
ATOM 4725 C CA . CYS B 1 263 ? -2.574 -7.084 6.195 1 84.87 263 CYS B CA 1
ATOM 4726 C C . CYS B 1 263 ? -3.579 -8.136 5.743 1 84.87 263 CYS B C 1
ATOM 4728 O O . CYS B 1 263 ? -3.214 -9.291 5.512 1 84.87 263 CYS B O 1
ATOM 4730 N N . ASP B 1 264 ? -4.838 -7.736 5.604 1 90.93 264 ASP B N 1
ATOM 4731 C CA . ASP B 1 264 ? -5.874 -8.662 5.159 1 90.93 264 ASP B CA 1
ATOM 4732 C C . ASP B 1 264 ? -5.53 -9.256 3.795 1 90.93 264 ASP B C 1
ATOM 4734 O O . ASP B 1 264 ? -5.767 -10.441 3.55 1 90.93 264 ASP B O 1
ATOM 4738 N N . HIS B 1 265 ? -4.991 -8.419 2.99 1 91.7 265 HIS B N 1
ATOM 4739 C CA . HIS B 1 265 ? -4.658 -8.801 1.622 1 91.7 265 HIS B CA 1
ATOM 4740 C C . HIS B 1 265 ? -3.522 -9.818 1.595 1 91.7 265 HIS B C 1
ATOM 4742 O O . HIS B 1 265 ? -3.484 -10.688 0.722 1 91.7 265 HIS B O 1
ATOM 4748 N N . MET B 1 266 ? -2.672 -9.825 2.591 1 92.04 266 MET B N 1
ATOM 4749 C CA . MET B 1 266 ? -1.491 -10.682 2.64 1 92.04 266 MET B CA 1
ATOM 4750 C C . MET B 1 266 ? -1.795 -11.986 3.369 1 92.04 266 MET B C 1
ATOM 4752 O O . MET B 1 266 ? -1.034 -12.95 3.269 1 92.04 266 MET B O 1
ATOM 4756 N N . GLU B 1 267 ? -2.894 -12.035 4.012 1 94.53 267 GLU B N 1
ATOM 4757 C CA . GLU B 1 267 ? -3.172 -13.188 4.864 1 94.53 267 GLU B CA 1
ATOM 4758 C C . GLU B 1 267 ? -3.342 -14.458 4.035 1 94.53 267 GLU B C 1
ATOM 4760 O O . GLU B 1 267 ? -3.066 -15.559 4.514 1 94.53 267 GLU B O 1
ATOM 4765 N N . SER B 1 268 ? -3.772 -14.323 2.827 1 96.67 268 SER B N 1
ATOM 4766 C CA . SER B 1 268 ? -3.885 -15.489 1.957 1 96.67 268 SER B CA 1
ATOM 4767 C C . SER B 1 268 ? -2.547 -16.206 1.815 1 96.67 268 SER B C 1
ATOM 4769 O O . SER B 1 268 ? -2.497 -17.436 1.766 1 96.67 268 SER B O 1
ATOM 4771 N N . CYS B 1 269 ? -1.475 -15.482 1.718 1 95.54 269 CYS B N 1
ATOM 4772 C CA . CYS B 1 269 ? -0.146 -16.075 1.623 1 95.54 269 CYS B CA 1
ATOM 4773 C C . CYS B 1 269 ? 0.203 -16.84 2.894 1 95.54 269 CYS B C 1
ATOM 4775 O O . CYS B 1 269 ? 0.718 -17.958 2.829 1 95.54 269 CYS B O 1
ATOM 4777 N N . ARG B 1 270 ? -0.144 -16.291 4.011 1 93.99 270 ARG B N 1
ATOM 4778 C CA . ARG B 1 270 ? 0.163 -16.936 5.283 1 93.99 270 ARG B CA 1
ATOM 4779 C C . ARG B 1 270 ? -0.638 -18.222 5.453 1 93.99 270 ARG B C 1
ATOM 4781 O O . ARG B 1 270 ? -0.102 -19.241 5.894 1 93.99 270 ARG B O 1
ATOM 4788 N N . TYR B 1 271 ? -1.891 -18.077 5.146 1 96.66 271 TYR B N 1
ATOM 4789 C CA . TYR B 1 271 ? -2.735 -19.262 5.247 1 96.66 271 TYR B CA 1
ATOM 4790 C C . TYR B 1 271 ? -2.216 -20.38 4.352 1 96.66 271 TYR B C 1
ATOM 4792 O O . TYR B 1 271 ? -2.172 -21.543 4.763 1 96.66 271 TYR B O 1
ATOM 4800 N N . PHE B 1 272 ? -1.87 -20.055 3.161 1 97.67 272 PHE B N 1
ATOM 4801 C CA . PHE B 1 272 ? -1.375 -21.071 2.239 1 97.67 272 PHE B CA 1
ATOM 4802 C C . PHE B 1 272 ? -0.087 -21.694 2.762 1 97.67 272 PHE B C 1
ATOM 4804 O O . PHE B 1 272 ? 0.074 -22.916 2.732 1 97.67 272 PHE B O 1
ATOM 4811 N N . ILE B 1 273 ? 0.831 -20.878 3.23 1 96.66 273 ILE B N 1
ATOM 4812 C CA . ILE B 1 273 ? 2.104 -21.369 3.745 1 96.66 273 ILE B CA 1
ATOM 4813 C C . ILE B 1 273 ? 1.856 -22.318 4.915 1 96.66 273 ILE B C 1
ATOM 4815 O O . ILE B 1 273 ? 2.443 -23.401 4.98 1 96.66 273 ILE B O 1
ATOM 4819 N N . GLU B 1 274 ? 1.007 -21.877 5.771 1 96.14 274 GLU B N 1
ATOM 4820 C CA . GLU B 1 274 ? 0.697 -22.743 6.905 1 96.14 274 GLU B CA 1
ATOM 4821 C C . GLU B 1 274 ? 0.085 -24.062 6.441 1 96.14 274 GLU B C 1
ATOM 4823 O O . GLU B 1 274 ? 0.347 -25.114 7.027 1 96.14 274 GLU B O 1
ATOM 4828 N N . SER B 1 275 ? -0.75 -23.99 5.446 1 97.23 275 SER B N 1
ATOM 4829 C CA . SER B 1 275 ? -1.408 -25.192 4.945 1 97.23 275 SER B CA 1
ATOM 4830 C C . SER B 1 275 ? -0.394 -26.19 4.397 1 97.23 275 SER B C 1
ATOM 4832 O O . SER B 1 275 ? -0.628 -27.4 4.424 1 97.23 275 SER B O 1
ATOM 4834 N N . ILE B 1 276 ? 0.714 -25.725 3.845 1 97.34 276 ILE B N 1
ATOM 4835 C CA . ILE B 1 276 ? 1.758 -26.605 3.33 1 97.34 276 ILE B CA 1
ATOM 4836 C C . ILE B 1 276 ? 2.321 -27.457 4.466 1 97.34 276 ILE B C 1
ATOM 4838 O O . ILE B 1 276 ? 2.506 -28.666 4.31 1 97.34 276 ILE B O 1
ATOM 4842 N N . ASN B 1 277 ? 2.53 -26.821 5.594 1 90.13 277 ASN B N 1
ATOM 4843 C CA . ASN B 1 277 ? 3.144 -27.467 6.748 1 90.13 277 ASN B CA 1
ATOM 4844 C C . ASN B 1 277 ? 2.198 -28.472 7.398 1 90.13 277 ASN B C 1
ATOM 4846 O O . ASN B 1 277 ? 2.637 -29.369 8.121 1 90.13 277 ASN B O 1
ATOM 4850 N N . ASN B 1 278 ? 0.969 -28.328 7.184 1 80.85 278 ASN B N 1
ATOM 4851 C CA . ASN B 1 278 ? -0.076 -29.278 7.552 1 80.85 278 ASN B CA 1
ATOM 4852 C C . ASN B 1 278 ? -0.104 -29.525 9.058 1 80.85 278 ASN B C 1
ATOM 4854 O O . ASN B 1 278 ? -0.198 -30.671 9.501 1 80.85 278 ASN B O 1
ATOM 4858 N N . VAL B 1 279 ? 0.143 -28.449 9.767 1 84.58 279 VAL B N 1
ATOM 4859 C CA . VAL B 1 279 ? 0.012 -28.582 11.214 1 84.58 279 VAL B CA 1
ATOM 4860 C C . VAL B 1 279 ? -1.444 -28.864 11.578 1 84.58 279 VAL B C 1
ATOM 4862 O O . VAL B 1 279 ? -1.723 -29.654 12.483 1 84.58 279 VAL B O 1
ATOM 4865 N N . CYS B 1 280 ? -2.361 -28.178 10.944 1 89.74 280 CYS B N 1
ATOM 4866 C CA . CYS B 1 280 ? -3.797 -28.43 10.986 1 89.74 280 CYS B CA 1
ATOM 4867 C C . CYS B 1 280 ? -4.442 -28.14 9.636 1 89.74 280 CYS B C 1
ATOM 4869 O O . CYS B 1 280 ? -3.813 -27.547 8.758 1 89.74 280 CYS B O 1
ATOM 4871 N N . LYS B 1 281 ? -5.629 -28.686 9.505 1 92.18 281 LYS B N 1
ATOM 4872 C CA . LYS B 1 281 ? -6.31 -28.518 8.224 1 92.18 281 LYS B CA 1
ATOM 4873 C C . LYS B 1 281 ? -7.245 -27.313 8.252 1 92.18 281 LYS B C 1
ATOM 4875 O O . LYS B 1 281 ? -7.891 -27.046 9.268 1 92.18 281 LYS B O 1
ATOM 4880 N N . PHE B 1 282 ? -7.243 -26.574 7.192 1 96.55 282 PHE B N 1
ATOM 4881 C CA . PHE B 1 282 ? -8.203 -25.489 7.022 1 96.55 282 PHE B CA 1
ATOM 4882 C C . PHE B 1 282 ? -9.531 -26.019 6.495 1 96.55 282 PHE B C 1
ATOM 4884 O O . PHE B 1 282 ? -9.907 -25.74 5.354 1 96.55 282 PHE B O 1
ATOM 4891 N N . THR B 1 283 ? -10.244 -26.758 7.339 1 96.2 283 THR B N 1
ATOM 4892 C CA . THR B 1 283 ? -11.524 -27.331 6.939 1 96.2 283 THR B CA 1
ATOM 4893 C C . THR B 1 283 ? -12.535 -26.231 6.629 1 96.2 283 THR B C 1
ATOM 4895 O O . THR B 1 283 ? -12.728 -25.314 7.429 1 96.2 283 THR B O 1
ATOM 4898 N N . SER B 1 284 ? -13.146 -26.322 5.491 1 97.29 284 SER B N 1
ATOM 4899 C CA . SER B 1 284 ? -14.113 -25.325 5.045 1 97.29 284 SER B CA 1
ATOM 4900 C C . SER B 1 284 ? -15.42 -25.978 4.609 1 97.29 284 SER B C 1
ATOM 4902 O O . SER B 1 284 ? -15.45 -27.171 4.3 1 97.29 284 SER B O 1
ATOM 4904 N N . TYR B 1 285 ? -16.434 -25.255 4.608 1 97.12 285 TYR B N 1
ATOM 4905 C CA . TYR B 1 285 ? -17.774 -25.806 4.433 1 97.12 285 TYR B CA 1
ATOM 4906 C C . TYR B 1 285 ? -18.457 -25.199 3.213 1 97.12 285 TYR B C 1
ATOM 4908 O O . TYR B 1 285 ? -18.433 -23.981 3.022 1 97.12 285 TYR B O 1
ATOM 4916 N N . ASN B 1 286 ? -19.055 -26.061 2.447 1 97.01 286 ASN B N 1
ATOM 4917 C CA . ASN B 1 286 ? -19.717 -25.653 1.212 1 97.01 286 ASN B CA 1
ATOM 4918 C C . ASN B 1 286 ? -20.899 -24.729 1.488 1 97.01 286 ASN B C 1
ATOM 4920 O O . ASN B 1 286 ? -21.685 -24.976 2.405 1 97.01 286 ASN B O 1
ATOM 4924 N N . CYS B 1 287 ? -21.003 -23.672 0.725 1 96.27 287 CYS B N 1
ATOM 4925 C CA . CYS B 1 287 ? -22.095 -22.714 0.857 1 96.27 287 CYS B CA 1
ATOM 4926 C C . CYS B 1 287 ? -22.968 -22.707 -0.393 1 96.27 287 CYS B C 1
ATOM 4928 O O . CYS B 1 287 ? -22.484 -22.434 -1.492 1 96.27 287 CYS B O 1
ATOM 4930 N N . ASP B 1 288 ? -24.208 -22.974 -0.323 1 89.54 288 ASP B N 1
ATOM 4931 C CA . ASP B 1 288 ? -25.121 -23.089 -1.457 1 89.54 288 ASP B CA 1
ATOM 4932 C C . ASP B 1 288 ? -25.974 -21.832 -1.604 1 89.54 288 ASP B C 1
ATOM 4934 O O . ASP B 1 288 ? -26.789 -21.732 -2.524 1 89.54 288 ASP B O 1
ATOM 4938 N N . GLY B 1 289 ? -25.812 -20.875 -0.902 1 87.28 289 GLY B N 1
ATOM 4939 C CA . GLY B 1 289 ? -26.559 -19.631 -0.999 1 87.28 289 GLY B CA 1
ATOM 4940 C C . GLY B 1 289 ? -25.876 -18.591 -1.867 1 87.28 289 GLY B C 1
ATOM 4941 O O . GLY B 1 289 ? -24.926 -18.903 -2.587 1 87.28 289 GLY B O 1
ATOM 4942 N N . GLU B 1 290 ? -26.497 -17.405 -1.882 1 92.7 290 GLU B N 1
ATOM 4943 C CA . GLU B 1 290 ? -25.862 -16.265 -2.538 1 92.7 290 GLU B CA 1
ATOM 4944 C C . GLU B 1 290 ? -24.49 -15.977 -1.937 1 92.7 290 GLU B C 1
ATOM 4946 O O . GLU B 1 290 ? -24.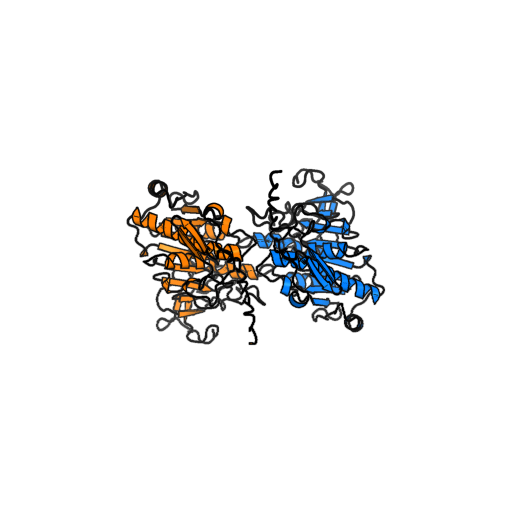298 -16.101 -0.726 1 92.7 290 GLU B O 1
ATOM 4951 N N . LEU B 1 291 ? -23.62 -15.644 -2.826 1 93.84 291 LEU B N 1
ATOM 4952 C CA . LEU B 1 291 ? -22.285 -15.314 -2.34 1 93.84 291 LEU B CA 1
ATOM 4953 C C . LEU B 1 291 ? -22.353 -14.271 -1.23 1 93.84 291 LEU B C 1
ATOM 4955 O O . LEU B 1 291 ? -23.003 -13.235 -1.385 1 93.84 291 LEU B O 1
ATOM 4959 N N . GLY B 1 292 ? -21.731 -14.6 -0.158 1 92.42 292 GLY B N 1
ATOM 4960 C CA . GLY B 1 292 ? -21.736 -13.695 0.979 1 92.42 292 GLY B CA 1
ATOM 4961 C C . GLY B 1 292 ? -22.71 -14.108 2.066 1 92.42 292 GLY B C 1
ATOM 4962 O O . GLY B 1 292 ? -22.632 -13.62 3.196 1 92.42 292 GLY B O 1
ATOM 4963 N N . ASP B 1 293 ? -23.699 -14.87 1.765 1 94.33 293 ASP B N 1
ATOM 4964 C CA . ASP B 1 293 ? -24.6 -15.399 2.784 1 94.33 293 ASP B CA 1
ATOM 4965 C C . ASP B 1 293 ? -23.997 -16.624 3.468 1 94.33 293 ASP B C 1
ATOM 4967 O O . ASP B 1 293 ? -24.356 -17.759 3.148 1 94.33 293 ASP B O 1
ATOM 4971 N N . TRP B 1 294 ? -23.281 -16.467 4.403 1 94.92 294 TRP B N 1
ATOM 4972 C CA . TRP B 1 294 ? -22.493 -17.517 5.041 1 94.92 294 TRP B CA 1
ATOM 4973 C C . TRP B 1 294 ? -23.348 -18.327 6.01 1 94.92 294 TRP B C 1
ATOM 4975 O O . TRP B 1 294 ? -22.908 -19.36 6.52 1 94.92 294 TRP B O 1
ATOM 4985 N N . SER B 1 295 ? -24.549 -17.848 6.304 1 93.59 295 SER B N 1
ATOM 4986 C CA . SER B 1 295 ? -25.468 -18.586 7.164 1 93.59 295 SER B CA 1
ATOM 4987 C C . SER B 1 295 ? -25.977 -19.848 6.475 1 93.59 295 SER B C 1
ATOM 4989 O O . SER B 1 295 ? -26.523 -20.741 7.127 1 93.59 295 SER B O 1
ATOM 4991 N N . LYS B 1 296 ? -25.772 -19.999 5.161 1 93.93 296 LYS B N 1
ATOM 4992 C CA . LYS B 1 296 ? -26.285 -21.125 4.385 1 93.93 296 LYS B CA 1
ATOM 4993 C C . LYS B 1 296 ? -25.186 -22.148 4.109 1 93.93 296 LYS B C 1
ATOM 4995 O O . LYS B 1 296 ? -25.337 -23.009 3.239 1 93.93 296 LYS B O 1
ATOM 5000 N N . CYS B 1 297 ? -24.14 -22.037 4.768 1 94.83 297 CYS B N 1
ATOM 5001 C CA . CYS B 1 297 ? -23.057 -23.001 4.618 1 94.83 297 CYS B CA 1
ATOM 5002 C C . CYS B 1 297 ? -23.345 -24.273 5.407 1 94.83 297 CYS B C 1
ATOM 5004 O O . CYS B 1 297 ? -24.072 -24.239 6.402 1 94.83 297 CYS B O 1
ATOM 5006 N N . ALA B 1 298 ? -22.796 -25.372 4.939 1 93.86 298 ALA B N 1
ATOM 5007 C CA . ALA B 1 298 ? -22.914 -26.646 5.645 1 93.86 298 ALA B CA 1
ATOM 5008 C C . ALA B 1 298 ? -22.318 -26.553 7.047 1 93.86 298 ALA B C 1
ATOM 5010 O O . ALA B 1 298 ? -21.394 -25.773 7.285 1 93.86 298 ALA B O 1
ATOM 5011 N N . SER B 1 299 ? -22.841 -27.275 7.936 1 89.93 299 SER B N 1
ATOM 5012 C CA . SER B 1 299 ? -22.38 -27.228 9.32 1 89.93 299 SER B CA 1
ATOM 5013 C C . SER B 1 299 ? -21.438 -28.387 9.628 1 89.93 299 SER B C 1
ATOM 5015 O O . SER B 1 299 ? -20.772 -28.393 10.666 1 89.93 299 SER B O 1
ATOM 5017 N N . SER B 1 300 ? -21.414 -29.368 8.722 1 90.77 300 SER B N 1
ATOM 5018 C CA . SER B 1 300 ? -20.54 -30.524 8.888 1 90.77 300 SER B CA 1
ATOM 5019 C C . SER B 1 300 ? -20.021 -31.023 7.543 1 90.77 300 SER B C 1
ATOM 5021 O O . SER B 1 300 ? -20.489 -30.584 6.49 1 90.77 300 SER B O 1
ATOM 5023 N N . CYS B 1 301 ? -19.088 -31.826 7.559 1 91.39 301 CYS B N 1
ATOM 5024 C CA . CYS B 1 301 ? -18.478 -32.362 6.347 1 91.39 301 CYS B CA 1
ATOM 5025 C C . CYS B 1 301 ? -19.242 -33.582 5.846 1 91.39 301 CYS B C 1
ATOM 5027 O O . CYS B 1 301 ? -18.778 -34.284 4.946 1 91.39 301 CYS B O 1
ATOM 5029 N N . ASP B 1 302 ? -20.375 -33.741 6.371 1 84.57 302 ASP B N 1
ATOM 5030 C CA . ASP B 1 302 ? -21.196 -34.854 5.904 1 84.57 302 ASP B CA 1
ATOM 5031 C C . ASP B 1 302 ? -21.566 -34.685 4.432 1 84.57 302 ASP B C 1
ATOM 5033 O O . ASP B 1 302 ? -21.724 -33.56 3.952 1 84.57 302 ASP B O 1
ATOM 5037 N N . ASP B 1 303 ? -21.692 -35.806 3.635 1 81.4 303 ASP B N 1
ATOM 5038 C CA . ASP B 1 303 ? -22.136 -35.85 2.245 1 81.4 303 ASP B CA 1
ATOM 5039 C C . ASP B 1 303 ? -21.209 -35.036 1.346 1 81.4 303 ASP B C 1
ATOM 5041 O O . ASP B 1 303 ? -21.672 -34.274 0.495 1 81.4 303 ASP B O 1
ATOM 5045 N N . ASN B 1 304 ? -20.025 -34.968 1.632 1 86.04 304 ASN B N 1
ATOM 5046 C CA . ASN B 1 304 ? -19.024 -34.329 0.784 1 86.04 304 ASN B CA 1
ATOM 5047 C C . ASN B 1 304 ? -19.234 -32.819 0.71 1 86.04 304 ASN B C 1
ATOM 5049 O O . ASN B 1 304 ? -19.259 -32.245 -0.38 1 86.04 304 ASN B O 1
ATOM 5053 N N . GLN B 1 305 ? -19.385 -32.298 1.876 1 89.87 305 GLN B N 1
ATOM 5054 C CA . GLN B 1 305 ? -19.711 -30.878 1.945 1 89.87 305 GLN B CA 1
ATOM 5055 C C . GLN B 1 305 ? -18.506 -30.057 2.396 1 89.87 305 GLN B C 1
ATOM 5057 O O . GLN B 1 305 ? -18.631 -28.863 2.674 1 89.87 305 GLN B O 1
ATOM 5062 N N . CYS B 1 306 ? -17.362 -30.676 2.456 1 94.91 306 CYS B N 1
ATOM 5063 C CA . CYS B 1 306 ? -16.205 -29.933 2.943 1 94.91 306 CYS B CA 1
ATOM 5064 C C . CYS B 1 306 ? -15.06 -29.987 1.939 1 94.91 306 CYS B C 1
ATOM 5066 O O . CYS B 1 306 ? -15.055 -30.832 1.041 1 94.91 306 CYS B O 1
ATOM 5068 N N . ASN B 1 307 ? -14.188 -29.098 1.954 1 96.75 307 ASN B N 1
ATOM 5069 C CA . ASN B 1 307 ? -12.91 -28.993 1.257 1 96.75 307 ASN B CA 1
ATOM 5070 C C . ASN B 1 307 ? -11.836 -28.372 2.146 1 96.75 307 ASN B C 1
ATOM 5072 O O . ASN B 1 307 ? -12.103 -28.023 3.298 1 96.75 307 ASN B O 1
ATOM 5076 N N . TYR B 1 308 ? -10.657 -28.397 1.739 1 96.73 308 TYR B N 1
ATOM 5077 C CA . TYR B 1 308 ? -9.547 -27.877 2.529 1 96.73 308 TYR B CA 1
ATOM 5078 C C . TYR B 1 308 ? -8.894 -26.688 1.835 1 96.73 308 TYR B C 1
ATOM 5080 O O . TYR B 1 308 ? -8.416 -26.807 0.704 1 96.73 308 TYR B O 1
ATOM 5088 N N . MET B 1 309 ? -8.884 -25.571 2.516 1 97.98 309 MET B N 1
ATOM 5089 C CA . MET B 1 309 ? -8.261 -24.388 1.929 1 97.98 309 MET B CA 1
ATOM 5090 C C . MET B 1 309 ? -6.742 -24.527 1.908 1 97.98 309 MET B C 1
ATOM 5092 O O . MET B 1 309 ? -6.137 -24.929 2.903 1 97.98 309 MET B O 1
ATOM 5096 N N . GLY B 1 310 ? -6.126 -24.173 0.784 1 97.64 310 GLY B N 1
ATOM 5097 C CA . GLY B 1 310 ? -4.674 -24.12 0.714 1 97.64 310 GLY B CA 1
ATOM 5098 C C . GLY B 1 310 ? -4.072 -25.273 -0.067 1 97.64 310 GLY B C 1
ATOM 5099 O O . GLY B 1 310 ? -4.608 -25.677 -1.101 1 97.64 310 GLY B O 1
ATOM 5100 N N . TYR B 1 311 ? -2.953 -25.782 0.399 1 97.6 311 TYR B N 1
ATOM 5101 C CA . TYR B 1 311 ? -2.078 -26.696 -0.327 1 97.6 311 TYR B CA 1
ATOM 5102 C C . TYR B 1 311 ? -2.776 -28.025 -0.591 1 97.6 311 TYR B C 1
ATOM 5104 O O . TYR B 1 311 ? -2.523 -28.675 -1.608 1 97.6 311 TYR B O 1
ATOM 5112 N N . TYR B 1 312 ? -3.733 -28.422 0.216 1 96.28 312 TYR B N 1
ATOM 5113 C CA . TYR B 1 312 ? -4.358 -29.735 0.109 1 96.28 312 TYR B CA 1
ATOM 5114 C C . TYR B 1 312 ? -5.783 -29.62 -0.419 1 96.28 312 TYR B C 1
ATOM 5116 O O . TYR B 1 312 ? -6.601 -30.521 -0.218 1 96.28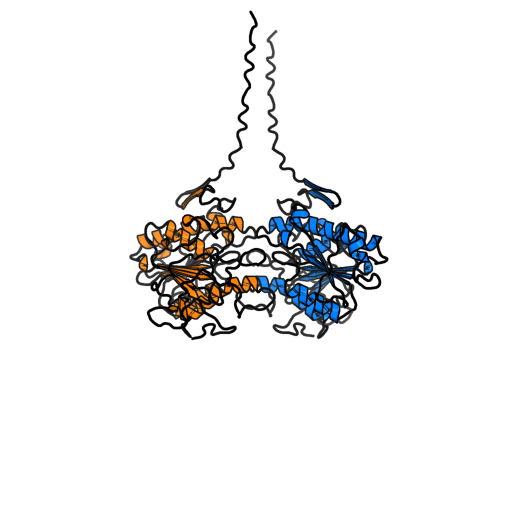 312 TYR B O 1
ATOM 5124 N N . ALA B 1 313 ? -6.058 -28.503 -1.024 1 97.6 313 ALA B N 1
ATOM 5125 C CA . ALA B 1 313 ? -7.381 -28.317 -1.614 1 97.6 313 ALA B CA 1
ATOM 5126 C C . ALA B 1 313 ? -7.694 -29.423 -2.619 1 97.6 313 ALA B C 1
ATOM 5128 O O . ALA B 1 313 ? -6.812 -29.864 -3.36 1 97.6 313 ALA B O 1
ATOM 5129 N N . LEU B 1 314 ? -8.936 -29.825 -2.657 1 96.14 314 LEU B N 1
ATOM 5130 C CA . LEU B 1 314 ? -9.397 -30.872 -3.563 1 96.14 314 LEU B CA 1
ATOM 5131 C C . LEU B 1 314 ? -10.199 -30.278 -4.716 1 96.14 314 LEU B C 1
ATOM 5133 O O . LEU B 1 314 ? -10.852 -29.244 -4.557 1 96.14 314 LEU B O 1
ATOM 5137 N N . ASN B 1 315 ? -10.152 -30.946 -5.838 1 95.18 315 ASN B N 1
ATOM 5138 C CA . ASN B 1 315 ? -10.889 -30.457 -6.998 1 95.18 315 ASN B CA 1
ATOM 5139 C C . ASN B 1 315 ? -12.371 -30.811 -6.911 1 95.18 315 ASN B C 1
ATOM 5141 O O . ASN B 1 315 ? -13.173 -30.345 -7.721 1 95.18 315 ASN B O 1
ATOM 5145 N N . GLU B 1 316 ? -12.756 -31.616 -5.918 1 93.46 316 GLU B N 1
ATOM 5146 C CA . GLU B 1 316 ? -14.147 -31.935 -5.611 1 93.46 316 GLU B CA 1
ATOM 5147 C C . GLU B 1 316 ? -14.383 -31.978 -4.104 1 93.46 316 GLU B C 1
ATOM 5149 O O . GLU B 1 316 ? -13.551 -32.492 -3.354 1 93.46 316 GLU B O 1
ATOM 5154 N N . PRO B 1 317 ? -15.536 -31.457 -3.701 1 94 317 PRO B N 1
ATOM 5155 C CA . PRO B 1 317 ? -16.566 -30.772 -4.486 1 94 317 PRO B CA 1
ATOM 5156 C C . PRO B 1 317 ? -16.154 -29.361 -4.897 1 94 317 PRO B C 1
ATOM 5158 O O . PRO B 1 317 ? -15.38 -28.709 -4.192 1 94 317 PRO B O 1
ATOM 5161 N N . GLU B 1 318 ? -16.652 -28.926 -6.009 1 95.81 318 GLU B N 1
ATOM 5162 C CA . GLU B 1 318 ? -16.463 -27.552 -6.467 1 95.81 318 GLU B CA 1
ATOM 5163 C C . GLU B 1 318 ? -17.449 -26.604 -5.79 1 95.81 318 GLU B C 1
ATOM 5165 O O . GLU B 1 318 ? -18.465 -27.042 -5.246 1 95.81 318 GLU B O 1
ATOM 5170 N N . GLY B 1 319 ? -17.074 -25.361 -5.748 1 96.34 319 GLY B N 1
ATOM 5171 C CA . GLY B 1 319 ? -18.035 -24.391 -5.247 1 96.34 319 GLY B CA 1
ATOM 5172 C C . GLY B 1 319 ? -17.413 -23.355 -4.33 1 96.34 319 GLY B C 1
ATOM 5173 O O . GLY B 1 319 ? -16.234 -23.024 -4.468 1 96.34 319 GLY B O 1
ATOM 5174 N N . VAL B 1 320 ? -18.303 -22.756 -3.528 1 97.81 320 VAL B N 1
ATOM 5175 C CA . VAL B 1 320 ? -17.941 -21.687 -2.602 1 97.81 320 VAL B CA 1
ATOM 5176 C C . VAL B 1 320 ? -17.861 -22.24 -1.181 1 97.81 320 VAL B C 1
ATOM 5178 O O . VAL B 1 320 ? -18.776 -22.927 -0.722 1 97.81 320 VAL B O 1
ATOM 5181 N N . PHE B 1 321 ? -16.79 -21.986 -0.517 1 97.97 321 PHE B N 1
ATOM 5182 C CA . PHE B 1 321 ? -16.565 -22.538 0.814 1 97.97 321 PHE B CA 1
ATOM 5183 C C . PHE B 1 321 ? -16.256 -21.43 1.814 1 97.97 321 PHE B C 1
ATOM 5185 O O . PHE B 1 321 ? -15.617 -20.434 1.468 1 97.97 321 PHE B O 1
ATOM 5192 N N . TYR B 1 322 ? -16.665 -21.628 3.038 1 97.68 322 TYR B N 1
ATOM 5193 C CA . TYR B 1 322 ? -16.472 -20.693 4.141 1 97.68 322 TYR B CA 1
ATOM 5194 C C . TYR B 1 322 ? -15.781 -21.372 5.317 1 97.68 322 TYR B C 1
ATOM 5196 O O . TYR B 1 322 ? -15.99 -22.562 5.565 1 97.68 322 TYR B O 1
ATOM 5204 N N . LEU B 1 323 ? -14.926 -20.658 6.006 1 97.42 323 LEU B N 1
ATOM 5205 C CA . LEU B 1 323 ? -14.3 -21.124 7.238 1 97.42 323 LEU B CA 1
ATOM 5206 C C . LEU B 1 323 ? -13.916 -19.949 8.131 1 97.42 323 LEU B C 1
ATOM 5208 O O . LEU B 1 323 ? -13.854 -18.807 7.669 1 97.42 323 LEU B O 1
ATOM 5212 N N . GLU B 1 324 ? -13.669 -20.185 9.341 1 96.64 324 GLU B N 1
ATOM 5213 C CA . GLU B 1 324 ? -13.133 -19.215 10.292 1 96.64 324 GLU B CA 1
ATOM 5214 C C . GLU B 1 324 ? -11.689 -19.542 10.659 1 96.64 324 GLU B C 1
ATOM 5216 O O . GLU B 1 324 ? -11.289 -20.708 10.652 1 96.64 324 GLU B O 1
ATOM 5221 N N . THR B 1 325 ? -10.928 -18.552 10.868 1 96.87 325 THR B N 1
ATOM 5222 C CA . THR B 1 325 ? -9.53 -18.734 11.242 1 96.87 325 THR B CA 1
ATOM 5223 C C . THR B 1 325 ? -9.246 -18.096 12.6 1 96.87 325 THR B C 1
ATOM 5225 O O . THR B 1 325 ? -10.013 -17.252 13.068 1 96.87 325 THR B O 1
ATOM 5228 N N . ASN B 1 326 ? -8.159 -18.484 13.228 1 95.41 326 ASN B N 1
ATOM 5229 C CA . ASN B 1 326 ? -7.712 -17.914 14.495 1 95.41 326 ASN B CA 1
ATOM 5230 C C . ASN B 1 326 ? -6.925 -16.624 14.283 1 95.41 326 ASN B C 1
ATOM 5232 O O . ASN B 1 326 ? -6.451 -16.356 13.178 1 95.41 326 ASN B O 1
ATOM 5236 N N . GLU B 1 327 ? -6.767 -15.91 15.38 1 91.39 327 GLU B N 1
ATOM 5237 C CA . GLU B 1 327 ? -5.984 -14.678 15.374 1 91.39 327 GLU B CA 1
ATOM 5238 C C . GLU B 1 327 ? -4.489 -14.974 15.318 1 91.39 327 GLU B C 1
ATOM 5240 O O . GLU B 1 327 ? -3.717 -14.194 14.755 1 91.39 327 GLU B O 1
ATOM 5245 N N . ASP B 1 328 ? -4.167 -16.129 15.958 1 89.6 328 ASP B N 1
ATOM 5246 C CA . ASP B 1 328 ? -2.761 -16.517 16.014 1 89.6 328 ASP B CA 1
ATOM 5247 C C . ASP B 1 328 ? -2.553 -17.915 15.436 1 89.6 328 ASP B C 1
ATOM 5249 O O . ASP B 1 328 ? -3.497 -18.704 15.351 1 89.6 328 ASP B O 1
ATOM 5253 N N . GLU B 1 329 ? -1.301 -18.22 15.058 1 88.76 329 GLU B N 1
ATOM 5254 C CA . GLU B 1 329 ? -0.966 -19.557 14.576 1 88.76 329 GLU B CA 1
ATOM 5255 C C . GLU B 1 329 ? -1.177 -20.605 15.665 1 88.76 329 GLU B C 1
ATOM 5257 O O . GLU B 1 329 ? -0.873 -20.362 16.835 1 88.76 329 GLU B O 1
ATOM 5262 N N . PRO B 1 330 ? -1.638 -21.711 15.337 1 93.13 330 PRO B N 1
ATOM 5263 C CA . PRO B 1 330 ? -2.103 -22.036 13.986 1 93.13 330 PRO B CA 1
ATOM 5264 C C . PRO B 1 330 ? -3.408 -21.33 13.625 1 93.13 330 PRO B C 1
ATOM 5266 O O . PRO B 1 330 ? -4.305 -21.216 14.465 1 93.13 330 PRO B O 1
ATOM 5269 N N . PHE B 1 331 ? -3.541 -20.833 12.477 1 94.53 331 PHE B N 1
ATOM 5270 C CA . PHE B 1 331 ? -4.703 -20.071 12.036 1 94.53 331 PHE B CA 1
ATOM 5271 C C . PHE B 1 331 ? -5.891 -20.992 11.784 1 94.53 331 PHE B C 1
ATOM 5273 O O . PHE B 1 331 ? -7.044 -20.562 11.86 1 94.53 331 PHE B O 1
ATOM 5280 N N . CYS B 1 332 ? -5.607 -22.213 11.418 1 93.54 332 CYS B N 1
ATOM 5281 C CA . CYS B 1 332 ? -6.677 -23.172 11.171 1 93.54 332 CYS B CA 1
ATOM 5282 C C . CYS B 1 332 ? -7.392 -23.538 12.467 1 93.54 332 CYS B C 1
ATOM 5284 O O . CYS B 1 332 ? -6.792 -23.503 13.543 1 93.54 332 CYS B O 1
ATOM 5286 N N . GLN B 1 333 ? -8.714 -23.654 12.407 1 89.7 333 GLN B N 1
ATOM 5287 C CA . GLN B 1 333 ? -9.492 -24.059 13.573 1 89.7 333 GLN B CA 1
ATOM 5288 C C . GLN B 1 333 ? -9.818 -25.55 13.525 1 89.7 333 GLN B C 1
ATOM 5290 O O . GLN B 1 333 ? -10.512 -26.067 14.403 1 89.7 333 GLN B O 1
ATOM 5295 N N . GLY B 1 334 ? -9.227 -26.445 13.073 1 65.02 334 GLY B N 1
ATOM 5296 C CA . GLY B 1 334 ? -9.331 -27.895 13.101 1 65.02 334 GLY B CA 1
ATOM 5297 C C . GLY B 1 334 ? -10.675 -28.406 12.615 1 65.02 334 GLY B C 1
ATOM 5298 O O . GLY B 1 334 ? -11.65 -27.653 12.566 1 65.02 334 GLY B O 1
#

Radius of gyration: 28.59 Å; Cα contacts (8 Å, |Δi|>4): 1573; chains: 2; bounding box: 59×76×96 Å

Organism: Saccoglossus kowalevskii (NCBI:txid10224)

Sequence (668 aa):
MFITSLIVIGIFCSVSESRDDTVCYGDLGCFTNDPPFDNVDALPEEPEDINTGFWLYTRQNRDSKQVIDRKDPATLHNSYFDDSKDTKFIIHGWLHNGDIDWVSDMKHALLDKDDLNVIQVDWSDGAFKLDYFQCVANTRVVGAETHALIEMILEETSLALTQIHLIGHSLGAHISGYVGEYLNIFPGRITGLDPAGPRFENEHVFVRLDSRDAFFVDVIHTDAEPLVPKIGLGIWQESGHVDFYPNGGKDQPSCDGLVKEVCDHMESCRYFIESINNVCKFTSYNCDGELGDWSKCASSCDDNQCNYMGYYALNEPEGVFYLETNEDEPFCQGMFITSLIVIGIFCSVSESRDDTVCYGDLGCFTNDPPFDNVDALPEEPEDINTGFWLYTRQNRDSKQVIDRKDPATLHNSYFDDSKDTKFIIHGWLHNGDIDWVSDMKHALLDKDDLNVIQVDWSDGAFKLDYFQCVANTRVVGAETHALIEMILEETSLALTQIH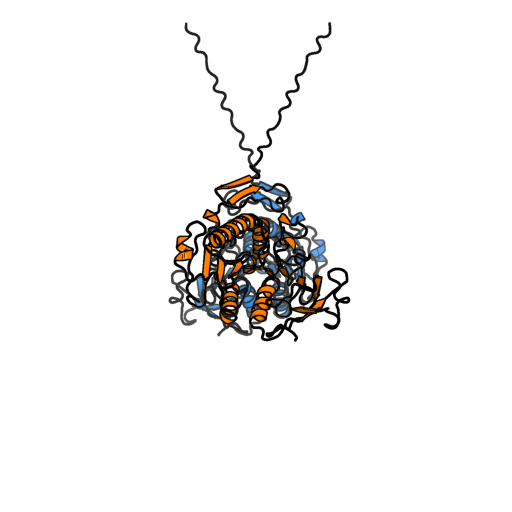LIGHSLGAHISGYVGEYLNIFPGRITGLDPAGPRFENEHVFVRLDSRDAFFVDVIHTDAEPLVPKIGLGIWQESGHVDFYPNGGKDQPSCDGLVKEVCDHMESCRYFIESINNVCKFTSYNCDGELGDWSKCASSCDDNQCNYMGYYALNEPEGVFYLETNEDEPFCQG

Foldseek 3Di:
DDDPPPPPPPPPPPPPPPPQQKDAAPPLGMDGCPPLNVLFPDAADYCVQLVKWKWKDFPVRLPHTQTDDLVDCVSVVPDPDDLVFFEEEEEEAALDFCPDDLNSLLSVLQNVQDGHIYIYIGRCSQRNDPPNRNSLNNLLSSLSRVLSSVVSDVVVDVHDLLSYEYEAAASGLFSLLSSLVPDPAAHNEYEYQQHFARSAAPGDLNSGAAASSHPFYEYEQQQCDDCPPPNRTGNQDHGHQAYECAVLSRFALQQDDDPRRVVSSCVSSVLQSLVSNCPDWQKWFAAPDDRSPCVRTDPDCPPNGIATPHDRGDSPPGHYIYGYFDNDPVRRPD/DPPPPPPPPPPPPPPPPPPQQKDAAPPLGMDGCPPLNVLFDDAADYCVQLVKWKWKDFPVRLPHTQTDDLVDCVSVVPDPDDLVFFEEEEEEAALDFCPDDLNSLLSVLQNVQDGHIYIYIGRCSQRNDPPNRNSLNNLLSSLSRVLSSVVSDVVVDVHDLLSYEYEAAASGLFSLLSSLVPDPAAHNEYEYQQHFARSAAPGDLNSGAAASSHPFYEYEQQQCDDCPPPNRTGNQDHGHQAYECAVLSRFALQQDDDPRRVVSSCVSSVLQSLVSNCPDWQKWFAADDPRSPCVRTDPDCPPNGIATPHDRGDSPPGHYIYGYFDNDPVRHPD